Protein AF-A0A354M9V4-F1 (afdb_monomer_lite)

Secondary structure (DSSP, 8-state):
--SSSHHHHHHGGG-S---------------TT-SSSSS--SHHHHHHHHHHHTT---TT--HHHH-TTSSS--SHHHHHHHHHHHTT-TT--SSSPEEEEEEEETTEEEEEEEEETTSB------HHHH-BTTEEEEEEESSTTS-SEE-TTSB--S-EEEEEEEEE---------SEEEEEEE-TT--EEEEE-SSS--GGGSEEEEESSSPPP---EEE-SSSSSEEEEE-TT-PPTT-EEEEEEPTTEEETTS-TT--EEEEEE----EE--EEPTTSEEEE-S-GGG--TT-EEE-SS--TT-EEEEESSS-GGG--GGGS---TTS--EEEEEEEEETTEEEEE---GGGGGGTEE---EEEEESPPP-SSEEEEESS--TT--EE-HHHHHHHH-TTT-SHHHHHTT--TT-EEEEES-STT--TTSEEEEEEEEEETTTTEEEEEE--HHHHHTTT-EEE-PPPPHHHHS-HHHHHHHHHHHHHHHHHT-HHHHHHHHHHHHHHTSHHHHT-TT-----B-TTSPBPPHHHHTTS-GGGS-EESSPPEEEEEEE-SSTT-TTTTS-EEEEEEEEEEEEEEEETTEEEEEEEEEEEEEEEEEEEEEEEEEEEEEETTTEEEEEEEEEEEEEEEEEEEEEEEEEEEEEE------HHHHHHHHHHS-S-GGGGS-GGGGGGSTT--SHHHHHHHHHHT-

Radius of gyration: 45.76 Å; chains: 1; bounding box: 98×61×137 Å

Structure (mmCIF, N/CA/C/O backbone):
data_AF-A0A354M9V4-F1
#
_entry.id   AF-A0A354M9V4-F1
#
loop_
_atom_site.group_PDB
_atom_site.id
_atom_site.type_symbol
_atom_site.label_atom_id
_atom_site.label_alt_id
_atom_site.label_comp_id
_atom_site.label_asym_id
_atom_site.label_entity_id
_atom_site.label_seq_id
_atom_site.pdbx_PDB_ins_code
_atom_site.Cartn_x
_atom_site.Cartn_y
_atom_site.Cartn_z
_atom_site.occupancy
_atom_site.B_iso_or_equiv
_atom_site.auth_seq_id
_atom_site.auth_comp_id
_atom_site.auth_asym_id
_atom_site.auth_atom_id
_atom_site.pdbx_PDB_model_num
ATOM 1 N N . MET A 1 1 ? -4.852 24.765 4.986 1.00 35.50 1 MET A N 1
ATOM 2 C CA . MET A 1 1 ? -6.090 24.704 5.805 1.00 35.50 1 MET A CA 1
ATOM 3 C C . MET A 1 1 ? -6.441 23.241 6.012 1.00 35.50 1 MET A C 1
ATOM 5 O O . MET A 1 1 ? -6.533 22.577 4.994 1.00 35.50 1 MET A O 1
ATOM 9 N N . LYS A 1 2 ? -6.537 22.754 7.266 1.00 28.16 2 LYS A N 1
ATOM 10 C CA . LYS A 1 2 ? -7.072 21.428 7.704 1.00 28.16 2 LYS A CA 1
ATOM 11 C C . LYS A 1 2 ? -6.593 20.974 9.107 1.00 28.16 2 LYS A C 1
ATOM 13 O O . LYS A 1 2 ? -6.930 19.885 9.531 1.00 28.16 2 LYS A O 1
ATOM 18 N N . LYS A 1 3 ? -5.881 21.807 9.884 1.00 29.28 3 LYS A N 1
ATOM 19 C CA . LYS A 1 3 ? -5.526 21.516 11.298 1.00 29.28 3 LYS A CA 1
ATOM 20 C C . LYS A 1 3 ? -6.541 22.021 12.347 1.00 29.28 3 LYS A C 1
ATOM 22 O O . LYS A 1 3 ? -6.276 21.924 13.533 1.00 29.28 3 LYS A O 1
ATOM 27 N N . ARG A 1 4 ? -7.680 22.602 11.939 1.00 28.77 4 ARG A N 1
ATOM 28 C CA . ARG A 1 4 ? -8.614 23.302 12.853 1.00 28.77 4 ARG A CA 1
ATOM 29 C C . ARG A 1 4 ? -10.015 22.693 12.977 1.00 28.77 4 ARG A C 1
ATOM 31 O O . ARG A 1 4 ? -10.815 23.233 13.727 1.00 28.77 4 ARG A O 1
ATOM 38 N N . LEU A 1 5 ? -10.313 21.591 12.283 1.00 28.44 5 LEU A N 1
ATOM 39 C CA . LEU A 1 5 ? -11.646 20.975 12.342 1.00 28.44 5 LEU A CA 1
ATOM 40 C C . LEU A 1 5 ? -11.750 19.880 13.423 1.00 28.44 5 LEU A C 1
ATOM 42 O O . LEU A 1 5 ? -12.785 19.775 14.067 1.00 28.44 5 LEU A O 1
ATOM 46 N N . LEU A 1 6 ? -10.667 19.136 13.699 1.00 32.34 6 LEU A N 1
ATOM 47 C CA . LEU A 1 6 ? -10.672 18.046 14.693 1.00 32.34 6 LEU A CA 1
ATOM 48 C C . LEU A 1 6 ? -10.651 18.545 16.152 1.00 32.34 6 LEU A C 1
ATOM 50 O O . LEU A 1 6 ? -11.326 17.983 17.004 1.00 32.34 6 LEU A O 1
ATOM 54 N N . SER A 1 7 ? -9.944 19.645 16.443 1.00 30.02 7 SER A N 1
ATOM 55 C CA . SER A 1 7 ? -9.932 20.247 17.790 1.00 30.02 7 SER A CA 1
ATOM 56 C C . SER A 1 7 ? -11.232 20.966 18.160 1.00 30.02 7 SER A C 1
ATOM 58 O O . SER A 1 7 ? -11.422 21.280 19.327 1.00 30.02 7 SER A O 1
ATOM 60 N N . LEU A 1 8 ? -12.120 21.255 17.201 1.00 28.55 8 LEU A N 1
ATOM 61 C CA . LEU A 1 8 ? -13.356 22.003 17.459 1.00 28.55 8 LEU A CA 1
ATOM 62 C C . LEU A 1 8 ? -14.502 21.092 17.932 1.00 28.55 8 LEU A C 1
ATOM 64 O O . LEU A 1 8 ? -15.349 21.535 18.697 1.00 28.55 8 LEU A O 1
ATOM 68 N N . ILE A 1 9 ? -14.500 19.820 17.521 1.00 32.41 9 ILE A N 1
ATOM 69 C CA . ILE A 1 9 ? -15.536 18.840 17.889 1.00 32.41 9 ILE A CA 1
ATOM 70 C C . ILE A 1 9 ? -15.314 18.307 19.317 1.00 32.41 9 ILE A C 1
ATOM 72 O O . ILE A 1 9 ? -16.275 18.072 20.040 1.00 32.41 9 ILE A O 1
ATOM 76 N N . LEU A 1 10 ? -14.061 18.225 19.779 1.00 29.45 10 LEU A N 1
ATOM 77 C CA . LEU A 1 10 ? -13.721 17.737 21.124 1.00 29.45 10 LEU A CA 1
ATOM 78 C C . LEU A 1 10 ? -13.908 18.790 22.237 1.00 29.45 10 LEU A C 1
ATOM 80 O O . LEU A 1 10 ? -14.075 18.444 23.400 1.00 29.45 10 LEU A O 1
ATOM 84 N N . VAL A 1 11 ? -13.883 20.083 21.889 1.00 29.14 11 VAL A N 1
ATOM 85 C CA . VAL A 1 11 ? -13.984 21.210 22.841 1.00 29.14 11 VAL A CA 1
ATOM 86 C C . VAL A 1 11 ? -15.439 21.567 23.177 1.00 29.14 11 VAL A C 1
ATOM 88 O O . VAL A 1 11 ? -15.698 22.159 24.220 1.00 29.14 11 VAL A O 1
ATOM 91 N N . ILE A 1 12 ? -16.409 21.170 22.348 1.00 28.95 12 ILE A N 1
ATOM 92 C CA . ILE A 1 12 ? -17.834 21.486 22.560 1.00 28.95 12 ILE A CA 1
ATOM 93 C C . ILE A 1 12 ? -18.496 20.533 23.577 1.00 28.95 12 ILE A C 1
ATOM 95 O O . ILE A 1 12 ? -19.473 20.910 24.213 1.00 28.95 12 ILE A O 1
ATOM 99 N N . ALA A 1 13 ? -17.913 19.358 23.834 1.00 32.69 13 ALA A N 1
ATOM 100 C CA . ALA A 1 13 ? -18.370 18.447 24.892 1.00 32.69 13 ALA A CA 1
ATOM 101 C C . ALA A 1 13 ? -17.878 18.834 26.309 1.00 32.69 13 ALA A C 1
ATOM 103 O O . ALA A 1 13 ? -18.288 18.229 27.293 1.00 32.69 13 ALA A O 1
ATOM 104 N N . LEU A 1 14 ? -17.005 19.843 26.427 1.00 31.02 14 LEU A N 1
ATOM 105 C CA . LEU A 1 14 ? -16.287 20.213 27.659 1.00 31.02 14 LEU A CA 1
ATOM 106 C C . LEU A 1 14 ? -16.971 21.309 28.504 1.00 31.02 14 LEU A C 1
ATOM 108 O O . LEU A 1 14 ? -16.337 21.878 29.391 1.00 31.02 14 LEU A O 1
ATOM 112 N N . ALA A 1 15 ? -18.242 21.638 28.254 1.00 26.75 15 ALA A N 1
ATOM 113 C CA . ALA A 1 15 ? -18.872 22.818 28.852 1.00 26.75 15 ALA A CA 1
ATOM 114 C C . ALA A 1 15 ? -20.268 22.582 29.455 1.00 26.75 15 ALA A C 1
ATOM 116 O O . ALA A 1 15 ? -21.194 23.271 29.064 1.00 26.75 15 ALA A O 1
ATOM 117 N N . LEU A 1 16 ? -20.418 21.674 30.425 1.00 23.64 16 LEU A N 1
ATOM 118 C CA . LEU A 1 16 ? -21.453 21.686 31.486 1.00 23.64 16 LEU A CA 1
ATOM 119 C C . LEU A 1 16 ? -21.012 20.628 32.524 1.00 23.64 16 LEU A C 1
ATOM 121 O O . LEU A 1 16 ? -20.740 19.508 32.126 1.00 23.64 16 LEU A O 1
ATOM 125 N N . THR A 1 17 ? -20.851 20.816 33.834 1.00 25.77 17 THR A N 1
ATOM 126 C CA . THR A 1 17 ? -21.112 21.880 34.815 1.00 25.77 17 THR A CA 1
ATOM 127 C C . THR A 1 17 ? -20.349 21.496 36.097 1.00 25.77 17 THR A C 1
ATOM 129 O O . THR A 1 17 ? -20.089 20.320 36.340 1.00 25.77 17 THR A O 1
ATOM 132 N N . ALA A 1 18 ? -19.977 22.489 36.905 1.00 24.33 18 ALA A N 1
ATOM 133 C CA . ALA A 1 18 ? -19.179 22.367 38.127 1.00 24.33 18 ALA A CA 1
ATOM 134 C C . ALA A 1 18 ? -19.990 22.003 39.405 1.00 24.33 18 ALA A C 1
ATOM 136 O O . ALA A 1 18 ? -21.153 22.376 39.493 1.00 24.33 18 ALA A O 1
ATOM 137 N N . LEU A 1 19 ? -19.305 21.311 40.345 1.00 25.92 19 LEU A N 1
ATOM 138 C CA . LEU A 1 19 ? -19.373 21.142 41.840 1.00 25.92 19 LEU A CA 1
ATOM 139 C C . LEU A 1 19 ? -20.447 21.928 42.664 1.00 25.92 19 LEU A C 1
ATOM 141 O O . LEU A 1 19 ? -20.820 22.993 42.181 1.00 25.92 19 LEU A O 1
ATOM 145 N N . PRO A 1 20 ? -20.842 21.592 43.944 1.00 27.91 20 PRO A N 1
ATOM 146 C CA . PRO A 1 20 ? -20.144 20.852 45.035 1.00 27.91 20 PRO A CA 1
ATOM 147 C C . PRO A 1 20 ? -21.036 19.955 45.988 1.00 27.91 20 PRO A C 1
ATOM 149 O O . PRO A 1 20 ? -22.134 19.551 45.636 1.00 27.91 20 PRO A O 1
ATOM 152 N N . PHE A 1 21 ? -20.501 19.627 47.182 1.00 23.88 21 PHE A N 1
ATOM 153 C CA . PHE A 1 21 ? -20.761 18.572 48.200 1.00 23.88 21 PHE A CA 1
ATOM 154 C C . PHE A 1 21 ? -22.063 18.538 49.070 1.00 23.88 21 PHE A C 1
ATOM 156 O O . PHE A 1 21 ? -22.568 19.571 49.491 1.00 23.88 21 PHE A O 1
ATOM 163 N N . THR A 1 22 ? -22.428 17.292 49.453 1.00 29.97 22 THR A N 1
ATOM 164 C CA . THR A 1 22 ? -22.987 16.671 50.706 1.00 29.97 22 THR A CA 1
ATOM 165 C C . THR A 1 22 ? -24.068 17.321 51.594 1.00 29.97 22 THR A C 1
ATOM 167 O O . THR A 1 22 ? -23.828 18.376 52.170 1.00 29.97 22 THR A O 1
ATOM 170 N N . ALA A 1 23 ? -25.093 16.522 51.955 1.00 23.62 23 ALA A N 1
ATOM 171 C CA . ALA A 1 23 ? -25.606 16.338 53.332 1.00 23.62 23 ALA A CA 1
ATOM 172 C C . ALA A 1 23 ? -26.423 15.023 53.462 1.00 23.62 23 ALA A C 1
ATOM 174 O O . ALA A 1 23 ? -27.097 14.622 52.519 1.00 23.62 23 ALA A O 1
ATOM 175 N N . PHE A 1 24 ? -26.330 14.337 54.609 1.00 25.67 24 PHE A N 1
ATOM 176 C CA . PHE A 1 24 ? -26.971 13.042 54.903 1.00 25.67 24 PHE A CA 1
ATOM 177 C C . PHE A 1 24 ? -28.414 13.198 55.420 1.00 25.67 24 PHE A C 1
ATOM 179 O O . PHE A 1 24 ? -28.692 14.130 56.172 1.00 25.67 24 PHE A O 1
ATOM 186 N N . ALA A 1 25 ? -29.291 12.239 55.101 1.00 25.05 25 ALA A N 1
ATOM 187 C CA . ALA A 1 25 ? -30.607 12.071 55.727 1.00 25.05 25 ALA A CA 1
ATOM 188 C C . ALA A 1 25 ? -30.559 11.023 56.859 1.00 25.05 25 ALA A C 1
ATOM 190 O O . ALA A 1 25 ? -29.891 9.995 56.739 1.00 25.05 25 ALA A O 1
ATOM 191 N N . GLN A 1 26 ? -31.277 11.293 57.952 1.00 26.08 26 GLN A N 1
ATOM 192 C CA . GLN A 1 26 ? -31.425 10.450 59.143 1.00 26.08 26 GLN A CA 1
ATOM 193 C C . GLN A 1 26 ? -32.821 9.807 59.122 1.00 26.08 26 GLN A C 1
ATOM 195 O O . GLN A 1 26 ? -33.804 10.518 58.932 1.00 26.08 26 GLN A O 1
ATOM 200 N N . THR A 1 27 ? -32.930 8.485 59.305 1.00 27.70 27 THR A N 1
ATOM 201 C CA . THR A 1 27 ? -34.223 7.774 59.307 1.00 27.70 27 THR A CA 1
ATOM 202 C C . THR A 1 27 ? -34.504 7.050 60.632 1.00 27.70 27 THR A C 1
ATOM 204 O O . THR A 1 27 ? -33.711 6.253 61.119 1.00 27.70 27 THR A O 1
ATOM 207 N N . ASN A 1 28 ? -35.663 7.417 61.192 1.00 39.31 28 ASN A N 1
ATOM 208 C CA . ASN A 1 28 ? -36.698 6.679 61.931 1.00 39.31 28 ASN A CA 1
ATOM 209 C C . ASN A 1 28 ? -36.351 5.639 63.015 1.00 39.31 28 ASN A C 1
ATOM 211 O O . ASN A 1 28 ? -36.136 4.464 62.734 1.00 39.31 28 ASN A O 1
ATOM 215 N N . GLY A 1 29 ? -36.543 6.061 64.274 1.00 49.91 29 GLY A N 1
ATOM 216 C CA . GLY A 1 29 ? -36.771 5.204 65.449 1.00 49.91 29 GLY A CA 1
ATOM 217 C C . GLY A 1 29 ? -37.676 5.844 66.522 1.00 49.91 29 GLY A C 1
ATOM 218 O O . GLY A 1 29 ? -37.613 5.440 67.676 1.00 49.91 29 GLY A O 1
ATOM 219 N N . ILE A 1 30 ? -38.467 6.868 66.169 1.00 64.56 30 ILE A N 1
ATOM 220 C CA . ILE A 1 30 ? -39.269 7.695 67.096 1.00 64.56 30 ILE A CA 1
ATOM 221 C C . ILE A 1 30 ? -40.759 7.351 66.932 1.00 64.56 30 ILE A C 1
ATOM 223 O O . ILE A 1 30 ? -41.252 7.336 65.803 1.00 64.56 30 ILE A O 1
ATOM 227 N N . MET A 1 31 ? -41.473 7.102 68.037 1.00 77.31 31 MET A N 1
ATOM 228 C CA . MET A 1 31 ? -42.923 6.849 68.057 1.00 77.31 31 MET A CA 1
ATOM 229 C C . MET A 1 31 ? -43.647 8.051 68.677 1.00 77.31 31 MET A C 1
ATOM 231 O O . MET A 1 31 ? -43.896 8.094 69.877 1.00 77.31 31 MET A O 1
ATOM 235 N N . TYR A 1 32 ? -43.965 9.053 67.855 1.00 80.62 32 TYR A N 1
ATOM 236 C CA . TYR A 1 32 ? -44.697 10.241 68.304 1.00 80.62 32 TYR A CA 1
ATOM 237 C C . TYR A 1 32 ? -46.044 9.852 68.926 1.00 80.62 32 TYR A C 1
ATOM 239 O O . TYR A 1 32 ? -46.848 9.178 68.284 1.00 80.62 32 TYR A O 1
ATOM 247 N N . GLY A 1 33 ? -46.279 10.291 70.163 1.00 78.94 33 GLY A N 1
ATOM 248 C CA . GLY A 1 33 ? -47.467 9.994 70.963 1.00 78.94 33 GLY A CA 1
ATOM 249 C C . GLY A 1 33 ? -47.261 9.005 72.111 1.00 78.94 33 GLY A C 1
ATOM 250 O O . GLY A 1 33 ? -48.037 9.083 73.056 1.00 78.94 33 GLY A O 1
ATOM 251 N N . ASP A 1 34 ? -46.231 8.151 72.062 1.00 84.62 34 ASP A N 1
ATOM 252 C CA . ASP A 1 34 ? -45.849 7.226 73.148 1.00 84.62 34 ASP A CA 1
ATOM 253 C C . ASP A 1 34 ? -44.942 7.973 74.138 1.00 84.62 34 ASP A C 1
ATOM 255 O O . ASP A 1 34 ? -43.711 7.994 74.040 1.00 84.62 34 ASP A O 1
ATOM 259 N N . VAL A 1 35 ? -45.574 8.730 75.024 1.00 88.38 35 VAL A N 1
ATOM 260 C CA . VAL A 1 35 ? -44.934 9.678 75.938 1.00 88.38 35 VAL A CA 1
ATOM 261 C C . VAL A 1 35 ? -44.250 8.954 77.092 1.00 88.38 35 VAL A C 1
ATOM 263 O O . VAL A 1 35 ? -43.246 9.460 77.598 1.00 88.38 35 VAL A O 1
ATOM 266 N N . ASN A 1 36 ? -44.794 7.818 77.528 1.00 78.88 36 ASN A N 1
ATOM 267 C CA . ASN A 1 36 ? -44.301 7.042 78.669 1.00 78.88 36 ASN A CA 1
ATOM 268 C C . ASN A 1 36 ? -43.406 5.845 78.276 1.00 78.88 36 ASN A C 1
ATOM 270 O O . ASN A 1 36 ? -42.964 5.114 79.165 1.00 78.88 36 ASN A O 1
ATOM 274 N N . LEU A 1 37 ? -43.123 5.665 76.978 1.00 81.19 37 LEU A N 1
ATOM 275 C CA . LEU A 1 37 ? -42.272 4.610 76.419 1.00 81.19 37 LEU A CA 1
ATOM 276 C C . LEU A 1 37 ? -42.769 3.188 76.717 1.00 81.19 37 LEU A C 1
ATOM 278 O O . LEU A 1 37 ? -41.963 2.249 76.767 1.00 81.19 37 LEU A O 1
ATOM 282 N N . ASP A 1 38 ? -44.075 3.011 76.925 1.00 71.25 38 ASP A N 1
ATOM 283 C CA . ASP A 1 38 ? -44.669 1.691 77.142 1.00 71.25 38 ASP A CA 1
ATOM 284 C C . ASP A 1 38 ? -44.973 0.949 75.828 1.00 71.25 38 ASP A C 1
ATOM 286 O O . ASP A 1 38 ? -45.234 -0.261 75.840 1.00 71.25 38 ASP A O 1
ATOM 290 N N . GLY A 1 39 ? -44.805 1.636 74.692 1.00 77.56 39 GLY A N 1
ATOM 291 C CA . GLY A 1 39 ? -44.983 1.096 73.351 1.00 77.56 39 GLY A CA 1
ATOM 292 C C . GLY A 1 39 ? -46.430 1.111 72.861 1.00 77.56 39 GLY A C 1
ATOM 293 O O . GLY A 1 39 ? -46.686 0.614 71.758 1.00 77.56 39 GLY A O 1
ATOM 294 N N . GLU A 1 40 ? -47.365 1.662 73.636 1.00 73.50 40 GLU A N 1
ATOM 295 C CA . GLU A 1 40 ? -48.739 1.940 73.230 1.00 73.50 40 GLU A CA 1
ATOM 296 C C . GLU A 1 40 ? -48.983 3.462 73.205 1.00 73.50 40 GLU A C 1
ATOM 298 O O . GLU A 1 40 ? -48.285 4.230 73.848 1.00 73.50 40 GLU A O 1
ATOM 303 N N . ILE A 1 41 ? -49.934 3.925 72.384 1.00 80.06 41 ILE A N 1
ATOM 304 C CA . ILE A 1 41 ? -50.376 5.330 72.394 1.00 80.06 41 ILE A CA 1
ATOM 305 C C . ILE A 1 41 ? -51.791 5.331 72.952 1.00 80.06 41 ILE A C 1
ATOM 307 O O . ILE A 1 41 ? -52.730 4.948 72.245 1.00 80.06 41 ILE A O 1
ATOM 311 N N . ASP A 1 42 ? -51.955 5.728 74.209 1.00 75.38 42 ASP A N 1
ATOM 312 C CA . ASP A 1 42 ? -53.213 5.618 74.935 1.00 75.38 42 ASP A CA 1
ATOM 313 C C . ASP A 1 42 ? -53.475 6.775 75.935 1.00 75.38 42 ASP A C 1
ATOM 315 O O . ASP A 1 42 ? -52.916 7.875 75.882 1.00 75.38 42 ASP A O 1
ATOM 319 N N . LEU A 1 43 ? -54.448 6.586 76.833 1.00 73.94 43 LEU A N 1
ATOM 320 C CA . LEU A 1 43 ? -54.820 7.606 77.819 1.00 73.94 43 LEU A CA 1
ATOM 321 C C . LEU A 1 43 ? -53.736 7.848 78.890 1.00 73.94 43 LEU A C 1
ATOM 323 O O . LEU A 1 43 ? -53.765 8.907 79.533 1.00 73.94 43 LEU A O 1
ATOM 327 N N . LEU A 1 44 ? -52.820 6.902 79.106 1.00 71.62 44 LEU A N 1
ATOM 328 C CA . LEU A 1 44 ? -51.673 7.025 80.002 1.00 71.62 44 LEU A CA 1
ATOM 329 C C . LEU A 1 44 ? -50.657 8.024 79.447 1.00 71.62 44 LEU A C 1
ATOM 331 O O . LEU A 1 44 ? -50.121 8.806 80.233 1.00 71.62 44 LEU A O 1
ATOM 335 N N . ASP A 1 45 ? -50.490 8.132 78.129 1.00 79.75 45 ASP A N 1
ATOM 336 C CA . ASP A 1 45 ? -49.626 9.149 77.511 1.00 79.75 45 ASP A CA 1
ATOM 337 C C . ASP A 1 45 ? -50.147 10.565 77.725 1.00 79.75 45 ASP A C 1
ATOM 339 O O . ASP A 1 45 ? -49.406 11.476 78.102 1.00 79.75 45 ASP A O 1
ATOM 343 N N . ILE A 1 46 ? -51.466 10.752 77.599 1.00 78.50 46 ILE A N 1
ATOM 344 C CA . ILE A 1 46 ? -52.127 12.021 77.940 1.00 78.50 46 ILE A CA 1
ATOM 345 C C . ILE A 1 46 ? -51.905 12.367 79.416 1.00 78.50 46 ILE A C 1
ATOM 347 O O . ILE A 1 46 ? -51.767 13.545 79.765 1.00 78.50 46 ILE A O 1
ATOM 351 N N . LEU A 1 47 ? -51.956 11.371 80.305 1.00 73.94 47 LEU A N 1
ATOM 352 C CA . LEU A 1 47 ? -51.757 11.578 81.738 1.00 73.94 47 LEU A CA 1
ATOM 353 C C . LEU A 1 47 ? -50.302 11.967 82.031 1.00 73.94 47 LEU A C 1
ATOM 355 O O . LEU A 1 47 ? -50.065 12.933 82.753 1.00 73.94 47 LEU A O 1
ATOM 359 N N . THR A 1 48 ? -49.354 11.263 81.418 1.00 80.12 48 THR A N 1
ATOM 360 C CA . THR A 1 48 ? -47.909 11.466 81.572 1.00 80.12 48 THR A CA 1
ATOM 361 C C . THR A 1 48 ? -47.486 12.829 81.018 1.00 80.12 48 THR A C 1
ATOM 363 O O . THR A 1 48 ? -46.810 13.593 81.706 1.00 80.12 48 THR A O 1
ATOM 366 N N . MET A 1 49 ? -47.997 13.224 79.849 1.00 82.19 49 MET A N 1
ATOM 367 C CA . MET A 1 49 ? -47.774 14.556 79.276 1.00 82.19 49 MET A CA 1
ATOM 368 C C . MET A 1 49 ? -48.363 15.675 80.147 1.00 82.19 49 MET A C 1
ATOM 370 O O . MET A 1 49 ? -47.737 16.715 80.333 1.00 82.19 49 MET A O 1
ATOM 374 N N . LYS A 1 50 ? -49.539 15.473 80.759 1.00 78.94 50 LYS A N 1
ATOM 375 C CA . LYS A 1 50 ? -50.096 16.446 81.719 1.00 78.94 50 LYS A CA 1
ATOM 376 C C . LYS A 1 50 ? -49.246 16.593 82.975 1.00 78.94 50 LYS A C 1
ATOM 378 O O . LYS A 1 50 ? -49.136 17.710 83.463 1.00 78.94 50 LYS A O 1
ATOM 383 N N . LEU A 1 51 ? -48.706 15.492 83.502 1.00 75.38 51 LEU A N 1
ATOM 384 C CA . LEU A 1 51 ? -47.824 15.504 84.673 1.00 75.38 51 LEU A CA 1
ATOM 385 C C . LEU A 1 51 ? -46.534 16.279 84.378 1.00 75.38 51 LEU A C 1
ATOM 387 O O . LEU A 1 51 ? -46.104 17.090 85.196 1.00 75.38 51 LEU A O 1
ATOM 391 N N . TYR A 1 52 ? -45.979 16.116 83.175 1.00 82.25 52 TYR A N 1
ATOM 392 C CA . TYR A 1 52 ? -44.846 16.913 82.705 1.00 82.25 52 TYR A CA 1
ATOM 393 C C . TYR A 1 52 ? -45.179 18.415 82.615 1.00 82.25 52 TYR A C 1
ATOM 395 O O . TYR A 1 52 ? -44.442 19.242 83.149 1.00 82.25 52 TYR A O 1
ATOM 403 N N . LEU A 1 53 ? -46.333 18.775 82.037 1.00 81.00 53 LEU A N 1
ATOM 404 C CA . LEU A 1 53 ? -46.776 20.172 81.887 1.00 81.00 53 LEU A CA 1
ATOM 405 C C . LEU A 1 53 ? -47.080 20.896 83.214 1.00 81.00 53 LEU A C 1
ATOM 407 O O . LEU A 1 53 ? -47.216 22.118 83.221 1.00 81.00 53 LEU A O 1
ATOM 411 N N . VAL A 1 54 ? -47.205 20.168 84.329 1.00 79.12 54 VAL A N 1
ATOM 412 C CA . VAL A 1 54 ? -47.359 20.737 85.683 1.00 79.12 54 VAL A CA 1
ATOM 413 C C . VAL A 1 54 ? -46.087 20.610 86.534 1.00 79.12 54 VAL A C 1
ATOM 415 O O . VAL A 1 54 ? -46.158 20.735 87.754 1.00 79.12 54 VAL A O 1
ATOM 418 N N . GLU A 1 55 ? -44.936 20.397 85.884 1.00 74.00 55 GLU A N 1
ATOM 419 C CA . GLU A 1 55 ? -43.586 20.316 86.468 1.00 74.00 55 GLU A CA 1
ATOM 420 C C . GLU A 1 55 ? -43.334 19.108 87.402 1.00 74.00 55 GLU A C 1
ATOM 422 O O . GLU A 1 55 ? -42.391 19.123 88.192 1.00 74.00 55 GLU A O 1
ATOM 427 N N . ASP A 1 56 ? -44.114 18.024 87.291 1.00 64.12 56 ASP A N 1
ATOM 428 C CA . ASP A 1 56 ? -43.995 16.830 88.159 1.00 64.12 56 ASP A CA 1
ATOM 429 C C . ASP A 1 56 ? -42.965 15.787 87.650 1.00 64.12 56 ASP A C 1
ATOM 431 O O . ASP A 1 56 ? -42.851 14.697 88.201 1.00 64.12 56 ASP A O 1
ATOM 435 N N . ASN A 1 57 ? -42.214 16.129 86.589 1.00 69.75 57 ASN A N 1
ATOM 436 C CA . ASN A 1 57 ? -41.132 15.367 85.932 1.00 69.75 57 ASN A CA 1
ATOM 437 C C . ASN A 1 57 ? -41.274 13.822 86.008 1.00 69.75 57 ASN A C 1
ATOM 439 O O . ASN A 1 57 ? -40.511 13.168 86.730 1.00 69.75 57 ASN A O 1
ATOM 443 N N . PRO A 1 58 ? -42.255 13.238 85.294 1.00 75.69 58 PRO A N 1
ATOM 444 C CA . PRO A 1 58 ? -42.591 11.821 85.405 1.00 75.69 58 PRO A CA 1
ATOM 445 C C . PRO A 1 58 ? -41.444 10.900 84.962 1.00 75.69 58 PRO A C 1
ATOM 447 O O . PRO A 1 58 ? -40.656 11.233 84.076 1.00 75.69 58 PRO A O 1
ATOM 450 N N . ALA A 1 59 ? -41.357 9.724 85.592 1.00 68.50 59 ALA A N 1
ATOM 451 C CA . ALA A 1 59 ? -40.425 8.677 85.181 1.00 68.50 59 ALA A CA 1
ATOM 452 C C . ALA A 1 59 ? -40.756 8.193 83.760 1.00 68.50 59 ALA A C 1
ATOM 454 O O . ALA A 1 59 ? -41.924 8.161 83.381 1.00 68.50 59 ALA A O 1
ATOM 455 N N . ASP A 1 60 ? -39.717 7.833 83.003 1.00 73.88 60 ASP A N 1
ATOM 456 C CA . ASP A 1 60 ? -39.818 7.257 81.654 1.00 73.88 60 ASP A CA 1
ATOM 457 C C . ASP A 1 60 ? -40.476 8.173 80.592 1.00 73.88 60 ASP A C 1
ATOM 459 O O . ASP A 1 60 ? -40.929 7.717 79.550 1.00 73.88 60 ASP A O 1
ATOM 463 N N . PHE A 1 61 ? -40.459 9.496 80.815 1.00 83.25 61 PHE A N 1
ATOM 464 C CA . PHE A 1 61 ? -40.946 10.502 79.863 1.00 83.25 61 PHE A CA 1
ATOM 465 C C . PHE A 1 61 ? -40.022 10.693 78.648 1.00 83.25 61 PHE A C 1
ATOM 467 O O . PHE A 1 61 ? -38.840 11.021 78.800 1.00 83.25 61 PHE A O 1
ATOM 474 N N . SER A 1 62 ? -40.575 10.599 77.435 1.00 84.75 62 SER A N 1
ATOM 475 C CA . SER A 1 62 ? -39.862 10.877 76.183 1.00 84.75 62 SER A CA 1
ATOM 476 C C . SER A 1 62 ? -40.204 12.250 75.612 1.00 84.75 62 SER A C 1
ATOM 478 O O . SER A 1 62 ? -41.283 12.458 75.061 1.00 84.75 62 SER A O 1
ATOM 480 N N . PHE A 1 63 ? -39.239 13.175 75.664 1.00 82.00 63 PHE A N 1
ATOM 481 C CA . PHE A 1 63 ? -39.394 14.513 75.082 1.00 82.00 63 PHE A CA 1
ATOM 482 C C . PHE A 1 63 ? -39.687 14.452 73.575 1.00 82.00 63 PHE A C 1
ATOM 484 O O . PHE A 1 63 ? -40.565 15.138 73.071 1.00 82.00 63 PHE A O 1
ATOM 491 N N . VAL A 1 64 ? -38.976 13.577 72.863 1.00 81.75 64 VAL A N 1
ATOM 492 C CA . VAL A 1 64 ? -39.055 13.473 71.400 1.00 81.75 64 VAL A CA 1
ATOM 493 C C . VAL A 1 64 ? -40.373 12.840 70.942 1.00 81.75 64 VAL A C 1
ATOM 495 O O . VAL A 1 64 ? -40.873 13.196 69.883 1.00 81.75 64 VAL A O 1
ATOM 498 N N . ASN A 1 65 ? -40.961 11.934 71.732 1.00 84.75 65 ASN A N 1
ATOM 499 C CA . ASN A 1 65 ? -42.273 11.360 71.414 1.00 84.75 65 ASN A CA 1
ATOM 500 C C . ASN A 1 65 ? -43.425 12.286 71.837 1.00 84.75 65 ASN A C 1
ATOM 502 O O . ASN A 1 65 ? -44.506 12.215 71.255 1.00 84.75 65 ASN A O 1
ATOM 506 N N . ALA A 1 66 ? -43.206 13.121 72.856 1.00 83.31 66 ALA A N 1
ATOM 507 C CA . ALA A 1 66 ? -44.192 14.054 73.388 1.00 83.31 66 ALA A CA 1
ATOM 508 C C . ALA A 1 66 ? -44.361 15.327 72.541 1.00 83.31 66 ALA A C 1
ATOM 510 O O . ALA A 1 66 ? -45.458 15.877 72.522 1.00 83.31 66 ALA A O 1
ATOM 511 N N . ASP A 1 67 ? -43.325 15.756 71.822 1.00 83.50 67 ASP A N 1
ATOM 512 C CA . ASP A 1 67 ? -43.393 16.812 70.803 1.00 83.50 67 ASP A CA 1
ATOM 513 C C . ASP A 1 67 ? -44.069 16.265 69.529 1.00 83.50 67 ASP A C 1
ATOM 515 O O . ASP A 1 67 ? -43.430 15.871 68.549 1.00 83.50 67 ASP A O 1
ATOM 519 N N . VAL A 1 68 ? -45.396 16.126 69.577 1.00 81.81 68 VAL A N 1
ATOM 520 C CA . VAL A 1 68 ? -46.172 15.439 68.534 1.00 81.81 68 VAL A CA 1
ATOM 521 C C . VAL A 1 68 ? -46.400 16.301 67.298 1.00 81.81 68 VAL A C 1
ATOM 523 O O . VAL A 1 68 ? -46.870 15.777 66.288 1.00 81.81 68 VAL A O 1
ATOM 526 N N . ASN A 1 69 ? -46.105 17.598 67.349 1.00 76.56 69 ASN A N 1
ATOM 527 C CA . ASN A 1 69 ? -46.152 18.484 66.187 1.00 76.56 69 ASN A CA 1
ATOM 528 C C . ASN A 1 69 ? -44.749 18.818 65.623 1.00 76.56 69 ASN A C 1
ATOM 530 O O . ASN A 1 69 ? -44.669 19.429 64.552 1.00 76.56 69 ASN A O 1
ATOM 534 N N . ALA A 1 70 ? -43.688 18.340 66.285 1.00 73.62 70 ALA A N 1
ATOM 535 C CA . ALA A 1 70 ? -42.279 18.509 65.943 1.00 73.62 70 ALA A CA 1
ATOM 536 C C . ALA A 1 70 ? -41.803 19.978 65.927 1.00 73.62 70 ALA A C 1
ATOM 538 O O . ALA A 1 70 ? -40.980 20.351 65.081 1.00 73.62 70 ALA A O 1
ATOM 539 N N . ASP A 1 71 ? -42.325 20.823 66.823 1.00 72.88 71 ASP A N 1
ATOM 540 C CA . ASP A 1 71 ? -41.934 22.234 66.957 1.00 72.88 71 ASP A CA 1
ATOM 541 C C . ASP A 1 71 ? -40.813 22.487 67.990 1.00 72.88 71 ASP A C 1
ATOM 543 O O . ASP A 1 71 ? -40.274 23.597 68.063 1.00 72.88 71 ASP A O 1
ATOM 547 N N . ASN A 1 72 ? -40.333 21.426 68.649 1.00 78.75 72 ASN A N 1
ATOM 548 C CA . ASN A 1 72 ? -39.339 21.394 69.728 1.00 78.75 72 ASN A CA 1
ATOM 549 C C . ASN A 1 72 ? -39.797 22.005 71.060 1.00 78.75 72 ASN A C 1
ATOM 551 O O . ASN A 1 72 ? -38.963 22.195 71.955 1.00 78.75 72 ASN A O 1
ATOM 555 N N . GLU A 1 73 ? -41.083 22.295 71.224 1.00 80.50 73 GLU A N 1
ATOM 556 C CA . GLU A 1 73 ? -41.694 22.630 72.504 1.00 80.50 73 GLU A CA 1
ATOM 557 C C . GLU A 1 73 ? -42.638 21.489 72.927 1.00 80.50 73 GLU A C 1
ATOM 559 O O . GLU A 1 73 ? -43.065 20.677 72.119 1.00 80.50 73 GLU A O 1
ATOM 564 N N . ILE A 1 74 ? -42.890 21.347 74.232 1.00 82.69 74 ILE A N 1
ATOM 565 C CA . ILE A 1 74 ? -43.924 20.429 74.729 1.00 82.69 74 ILE A CA 1
ATOM 566 C C . ILE A 1 74 ? -44.913 21.279 75.488 1.00 82.69 74 ILE A C 1
ATOM 568 O O . ILE A 1 74 ? -44.627 21.734 76.602 1.00 82.69 74 ILE A O 1
ATOM 572 N N . ASP A 1 75 ? -46.071 21.505 74.885 1.00 79.81 75 ASP A N 1
ATOM 573 C CA . ASP A 1 75 ? -47.050 22.433 75.422 1.00 79.81 75 ASP A CA 1
ATOM 574 C C . ASP A 1 75 ? -48.497 21.897 75.355 1.00 79.81 75 ASP A C 1
ATOM 576 O O . ASP A 1 75 ? -48.786 20.701 75.233 1.00 79.81 75 ASP A O 1
ATOM 580 N N . LEU A 1 76 ? -49.467 22.793 75.549 1.00 76.50 76 LEU A N 1
ATOM 581 C CA . LEU A 1 76 ? -50.883 22.426 75.504 1.00 76.50 76 LEU A CA 1
ATOM 582 C C . LEU A 1 76 ? -51.374 22.089 74.086 1.00 76.50 76 LEU A C 1
ATOM 584 O O . LEU A 1 76 ? -52.444 21.483 73.960 1.00 76.50 76 LEU A O 1
ATOM 588 N N . VAL A 1 77 ? -50.643 22.489 73.045 1.00 75.31 77 VAL A N 1
ATOM 589 C CA . VAL A 1 77 ? -50.905 22.174 71.640 1.00 75.31 77 VAL A CA 1
ATOM 590 C C . VAL A 1 77 ? -50.606 20.701 71.384 1.00 75.31 77 VAL A C 1
ATOM 592 O O . VAL A 1 77 ? -51.497 20.016 70.874 1.00 75.31 77 VAL A O 1
ATOM 595 N N . ASP A 1 78 ? -49.464 20.179 71.835 1.00 84.38 78 ASP A N 1
ATOM 596 C CA . ASP A 1 78 ? -49.127 18.748 71.747 1.00 84.38 78 ASP A CA 1
ATOM 597 C C . ASP A 1 78 ? -50.160 17.875 72.453 1.00 84.38 78 ASP A C 1
ATOM 599 O O . ASP A 1 78 ? -50.735 16.944 71.880 1.00 84.38 78 ASP A O 1
ATOM 603 N N . LEU A 1 79 ? -50.517 18.267 73.679 1.00 79.25 79 LEU A N 1
ATOM 604 C CA . LEU A 1 79 ? -51.538 17.585 74.468 1.00 79.25 79 LEU A CA 1
ATOM 605 C C . LEU A 1 79 ? -52.911 17.595 73.781 1.00 79.25 79 LEU A C 1
ATOM 607 O O . LEU A 1 79 ? -53.721 16.680 73.968 1.00 79.25 79 LEU A O 1
ATOM 611 N N . LEU A 1 80 ? -53.226 18.653 73.034 1.00 74.06 80 LEU A N 1
ATOM 612 C CA . LEU A 1 80 ? -54.476 18.762 72.290 1.00 74.06 80 LEU A CA 1
ATOM 613 C C . LEU A 1 80 ? -54.454 17.904 71.020 1.00 74.06 80 LEU A C 1
ATOM 615 O O . LEU A 1 80 ? -55.477 17.297 70.699 1.00 74.06 80 LEU A O 1
ATOM 619 N N . ILE A 1 81 ? -53.326 17.847 70.312 1.00 76.81 81 ILE A N 1
ATOM 620 C CA . ILE A 1 81 ? -53.139 17.021 69.113 1.00 76.81 81 ILE A CA 1
ATOM 621 C C . ILE A 1 81 ? -53.229 15.538 69.485 1.00 76.81 81 ILE A C 1
ATOM 623 O O . ILE A 1 81 ? -54.039 14.822 68.894 1.00 76.81 81 ILE A O 1
ATOM 627 N N . LEU A 1 82 ? -52.531 15.110 70.540 1.00 82.38 82 LEU A N 1
ATOM 628 C CA . LEU A 1 82 ? -52.569 13.732 71.037 1.00 82.38 82 LEU A CA 1
ATOM 629 C C . LEU A 1 82 ? -53.983 13.307 71.477 1.00 82.38 82 LEU A C 1
ATOM 631 O O . LEU A 1 82 ? -54.444 12.211 71.163 1.00 82.38 82 LEU A O 1
ATOM 635 N N . LYS A 1 83 ? -54.748 14.205 72.118 1.00 76.25 83 LYS A N 1
ATOM 636 C CA . LYS A 1 83 ? -56.169 13.961 72.445 1.00 76.25 83 LYS A CA 1
ATOM 637 C C . LYS A 1 83 ? -57.053 13.795 71.220 1.00 76.25 83 LYS A C 1
ATOM 639 O O . LYS A 1 83 ? -57.962 12.971 71.242 1.00 76.25 83 LYS A O 1
ATOM 644 N N . LYS A 1 84 ? -56.855 14.622 70.193 1.00 71.25 84 LYS A N 1
ATOM 645 C CA . LYS A 1 84 ? -57.645 14.534 68.960 1.00 71.25 84 LYS A CA 1
ATOM 646 C C . LYS A 1 84 ? -57.310 13.261 68.185 1.00 71.25 84 LYS A C 1
ATOM 648 O O . LYS A 1 84 ? -58.221 12.658 67.631 1.00 71.25 84 LYS A O 1
ATOM 653 N N . TYR A 1 85 ? -56.045 12.844 68.210 1.00 79.38 85 TYR A N 1
ATOM 654 C CA . TYR A 1 85 ? -55.590 11.577 67.646 1.00 79.38 85 TYR A CA 1
ATOM 655 C C . TYR A 1 85 ? -56.274 10.382 68.326 1.00 79.38 85 TYR A C 1
ATOM 657 O O . TYR A 1 85 ? -56.913 9.582 67.653 1.00 79.38 85 TYR A O 1
ATOM 665 N N . LEU A 1 86 ? -56.264 10.330 69.663 1.00 74.69 86 LEU A N 1
ATOM 666 C CA . LEU A 1 86 ? -56.944 9.278 70.437 1.00 74.69 86 LEU A CA 1
ATOM 667 C C . LEU A 1 86 ? -58.476 9.310 70.330 1.00 74.69 86 LEU A C 1
ATOM 669 O O . LEU A 1 86 ? -59.143 8.320 70.614 1.00 74.69 86 LEU A O 1
ATOM 673 N N . ALA A 1 87 ? -59.043 10.447 69.929 1.00 67.94 87 ALA A N 1
ATOM 674 C CA . ALA A 1 87 ? -60.464 10.596 69.638 1.00 67.94 87 ALA A CA 1
ATOM 675 C C . ALA A 1 87 ? -60.818 10.303 68.166 1.00 67.94 87 ALA A C 1
ATOM 677 O O . ALA A 1 87 ? -61.955 10.566 67.774 1.00 67.94 87 ALA A O 1
ATOM 678 N N . GLU A 1 88 ? -59.862 9.813 67.366 1.00 68.06 88 GLU A N 1
ATOM 679 C CA . GLU A 1 88 ? -60.014 9.471 65.944 1.00 68.06 88 GLU A CA 1
ATOM 680 C C . GLU A 1 88 ? -60.565 10.627 65.086 1.00 68.06 88 GLU A C 1
ATOM 682 O O . GLU A 1 88 ? -61.395 10.437 64.198 1.00 68.06 88 GLU A O 1
ATOM 687 N N . TRP A 1 89 ? -60.135 11.865 65.351 1.00 58.34 89 TRP A N 1
ATOM 688 C CA . TRP A 1 89 ? -60.516 12.999 64.505 1.00 58.34 89 TRP A CA 1
ATOM 689 C C . TRP A 1 89 ? -59.841 12.914 63.129 1.00 58.34 89 TRP A C 1
ATOM 691 O O . TRP A 1 89 ? -58.622 12.757 63.036 1.00 58.34 89 TRP A O 1
ATOM 701 N N . ASP A 1 90 ? -60.624 13.104 62.063 1.00 51.69 90 ASP A N 1
ATOM 702 C CA . ASP A 1 90 ? -60.129 13.094 60.682 1.00 51.69 90 ASP A CA 1
ATOM 703 C C . ASP A 1 90 ? -59.002 14.124 60.460 1.00 51.69 90 ASP A C 1
ATOM 705 O O . ASP A 1 90 ? -59.143 15.310 60.776 1.00 51.69 90 ASP A O 1
ATOM 709 N N . GLY A 1 91 ? -57.892 13.675 59.862 1.00 55.56 91 GLY A N 1
ATOM 710 C CA . GLY A 1 91 ? -56.772 14.529 59.437 1.00 55.56 91 GLY A CA 1
ATOM 711 C C . GLY A 1 91 ? -55.753 14.891 60.525 1.00 55.56 91 GLY A C 1
ATOM 712 O O . GLY A 1 91 ? -54.944 15.794 60.311 1.00 55.56 91 GLY A O 1
ATOM 713 N N . ILE A 1 92 ? -55.783 14.222 61.681 1.00 68.25 92 ILE A N 1
ATOM 714 C CA . ILE A 1 92 ? -54.766 14.370 62.730 1.00 68.25 92 ILE A CA 1
ATOM 715 C C . ILE A 1 92 ? -53.629 13.370 62.502 1.00 68.25 92 ILE A C 1
ATOM 717 O O . ILE A 1 92 ? -53.861 12.167 62.407 1.00 68.25 92 ILE A O 1
ATOM 721 N N . HIS A 1 93 ? -52.396 13.872 62.459 1.00 68.75 93 HIS A N 1
ATOM 722 C CA . HIS A 1 93 ? -51.176 13.074 62.358 1.00 68.75 93 HIS A CA 1
ATOM 723 C C . HIS A 1 93 ? -50.233 13.458 63.500 1.00 68.75 93 HIS A C 1
ATOM 725 O O . HIS A 1 93 ? -50.146 14.637 63.842 1.00 68.75 93 HIS A O 1
ATOM 731 N N . LEU A 1 94 ? -49.568 12.464 64.090 1.00 74.00 94 LEU A N 1
ATOM 732 C CA . LEU A 1 94 ? -48.512 12.661 65.082 1.00 74.00 94 LEU A CA 1
ATOM 733 C C . LEU A 1 94 ? -47.158 12.632 64.362 1.00 74.00 94 LEU A C 1
ATOM 735 O O . LEU A 1 94 ? -46.917 11.744 63.541 1.00 74.00 94 LEU A O 1
ATOM 739 N N . GLY A 1 95 ? -46.294 13.596 64.659 1.00 71.12 95 GLY A N 1
ATOM 740 C CA . GLY A 1 95 ? -45.016 13.811 63.989 1.00 71.12 95 GLY A CA 1
ATOM 741 C C . GLY A 1 95 ? -45.091 14.823 62.836 1.00 71.12 95 GLY A C 1
ATOM 742 O O . GLY A 1 95 ? -46.140 15.418 62.565 1.00 71.12 95 GLY A O 1
ATOM 743 N N . PRO A 1 96 ? -43.969 15.056 62.138 1.00 65.44 96 PRO A N 1
ATOM 744 C CA . PRO A 1 96 ? -43.870 16.137 61.172 1.00 65.44 96 PRO A CA 1
ATOM 745 C C . PRO A 1 96 ? -44.704 15.856 59.909 1.00 65.44 96 PRO A C 1
ATOM 747 O O . PRO A 1 96 ? -44.846 14.714 59.470 1.00 65.44 96 PRO A O 1
ATOM 750 N N . ALA A 1 97 ? -45.263 16.910 59.302 1.00 65.75 97 ALA A N 1
ATOM 751 C CA . ALA A 1 97 ? -46.128 16.781 58.128 1.00 65.75 97 ALA A CA 1
ATOM 752 C C . ALA A 1 97 ? -45.391 16.092 56.967 1.00 65.75 97 ALA A C 1
ATOM 754 O O . ALA A 1 97 ? -44.347 16.569 56.531 1.00 65.75 97 ALA A O 1
ATOM 755 N N . LEU A 1 98 ? -45.948 15.001 56.441 1.00 63.72 98 LEU A N 1
ATOM 756 C CA . LEU A 1 98 ? -45.360 14.248 55.333 1.00 63.72 98 LEU A CA 1
ATOM 757 C C . LEU A 1 98 ? -45.937 14.699 53.987 1.00 63.72 98 LEU A C 1
ATOM 759 O O . LEU A 1 98 ? -47.130 14.980 53.863 1.00 63.72 98 LEU A O 1
ATOM 763 N N . VAL A 1 99 ? -45.087 14.743 52.967 1.00 71.81 99 VAL A N 1
ATOM 764 C CA . VAL A 1 99 ? -45.436 15.081 51.584 1.00 71.81 99 VAL A CA 1
ATOM 765 C C . VAL A 1 99 ? -44.967 13.981 50.643 1.00 71.81 99 VAL A C 1
ATOM 767 O O . VAL A 1 99 ? -43.955 13.327 50.879 1.00 71.81 99 VAL A O 1
ATOM 770 N N . THR A 1 100 ? -45.724 13.754 49.575 1.00 75.25 100 THR A N 1
ATOM 771 C CA . THR A 1 100 ? -45.452 12.700 48.591 1.00 75.25 100 THR A CA 1
ATOM 772 C C . THR A 1 100 ? -44.956 13.291 47.276 1.00 75.25 100 THR A C 1
ATOM 774 O O . THR A 1 100 ? -45.621 14.142 46.681 1.00 75.25 100 THR A O 1
ATOM 777 N N . VAL A 1 101 ? -43.832 12.779 46.780 1.00 80.69 101 VAL A N 1
ATOM 778 C CA . VAL A 1 101 ? -43.313 13.047 45.435 1.00 80.69 101 VAL A CA 1
ATOM 779 C C . VAL A 1 101 ? -43.574 11.823 44.565 1.00 80.69 101 VAL A C 1
ATOM 781 O O . VAL A 1 101 ? -43.069 10.737 44.841 1.00 80.69 101 VAL A O 1
ATOM 784 N N . SER A 1 102 ? -44.390 11.982 43.524 1.00 85.19 102 SER A N 1
ATOM 785 C CA . SER A 1 102 ? -44.721 10.907 42.577 1.00 85.19 102 SER A CA 1
ATOM 786 C C . SER A 1 102 ? -43.930 11.061 41.282 1.00 85.19 102 SER A C 1
ATOM 788 O O . SER A 1 102 ? -43.974 12.118 40.659 1.00 85.19 102 SER A O 1
ATOM 790 N N . PHE A 1 103 ? -43.223 10.014 40.872 1.00 86.88 103 PHE A N 1
ATOM 791 C CA . PHE A 1 103 ? -42.325 9.992 39.721 1.00 86.88 103 PHE A CA 1
ATOM 792 C C . PHE A 1 103 ? -42.986 9.286 38.538 1.00 86.88 103 PHE A C 1
ATOM 794 O O . PHE A 1 103 ? -43.493 8.181 38.705 1.00 86.88 103 PHE A O 1
ATOM 801 N N . TYR A 1 104 ? -42.948 9.879 37.345 1.00 89.31 104 TYR A N 1
ATOM 802 C CA . TYR A 1 104 ? -43.637 9.375 36.152 1.00 89.31 104 TYR A CA 1
ATOM 803 C C . TYR A 1 104 ? -42.712 9.225 34.932 1.00 89.31 104 TYR A C 1
ATOM 805 O O . TYR A 1 104 ? -41.842 10.060 34.717 1.00 89.31 104 TYR A O 1
ATOM 813 N N . ASP A 1 105 ? -42.941 8.212 34.090 1.00 86.38 105 ASP A N 1
ATOM 814 C CA . ASP A 1 105 ? -42.466 8.121 32.695 1.00 86.38 105 ASP A CA 1
ATOM 815 C C . ASP A 1 105 ? -43.663 8.403 31.777 1.00 86.38 105 ASP A C 1
ATOM 817 O O . ASP A 1 105 ? -44.528 7.543 31.563 1.00 86.38 105 ASP A O 1
ATOM 821 N N . GLY A 1 106 ? -43.765 9.643 31.293 1.00 85.06 106 GLY A N 1
ATOM 822 C CA . GLY A 1 106 ? -44.970 10.133 30.624 1.00 85.06 106 GLY A CA 1
ATOM 823 C C . GLY A 1 106 ? -46.176 10.115 31.570 1.00 85.06 106 GLY A C 1
ATOM 824 O O . GLY A 1 106 ? -46.216 10.865 32.540 1.00 85.06 106 GLY A O 1
ATOM 825 N N . GLU A 1 107 ? -47.156 9.251 31.295 1.00 86.69 107 GLU A N 1
ATOM 826 C CA . GLU A 1 107 ? -48.342 9.055 32.150 1.00 86.69 107 GLU A CA 1
ATOM 827 C C . GLU A 1 107 ? -48.208 7.851 33.106 1.00 86.69 107 GLU A C 1
ATOM 829 O O . GLU A 1 107 ? -49.095 7.603 33.921 1.00 86.69 107 GLU A O 1
ATOM 834 N N . ASN A 1 108 ? -47.119 7.078 33.018 1.00 84.25 108 ASN A N 1
ATOM 835 C CA . ASN A 1 108 ? -46.932 5.876 33.831 1.00 84.25 108 ASN A CA 1
ATOM 836 C C . ASN A 1 108 ? -46.226 6.217 35.141 1.00 84.25 108 ASN A C 1
ATOM 838 O O . ASN A 1 108 ? -45.119 6.746 35.115 1.00 84.25 108 ASN A O 1
ATOM 842 N N . LEU A 1 109 ? -46.828 5.878 36.281 1.00 85.06 109 LEU A N 1
ATOM 843 C CA . LEU A 1 109 ? -46.188 6.040 37.587 1.00 85.06 109 LEU A CA 1
ATOM 844 C C . LEU A 1 109 ? -45.018 5.047 37.732 1.00 85.06 109 LEU A C 1
ATOM 846 O O . LEU A 1 109 ? -45.222 3.835 37.677 1.00 85.06 109 LEU A O 1
ATOM 850 N N . ILE A 1 110 ? -43.810 5.575 37.929 1.00 78.62 110 ILE A N 1
ATOM 851 C CA . ILE A 1 110 ? -42.566 4.840 38.198 1.00 78.62 110 ILE A CA 1
ATOM 852 C C . ILE A 1 110 ? -42.485 4.473 39.684 1.00 78.62 110 ILE A C 1
ATOM 854 O O . ILE A 1 110 ? -42.221 3.321 40.033 1.00 78.62 110 ILE A O 1
ATOM 858 N N . ASP A 1 111 ? -42.667 5.467 40.560 1.00 73.19 111 ASP A N 1
ATOM 859 C CA . ASP A 1 111 ? -42.565 5.313 42.013 1.00 73.19 111 ASP A CA 1
ATOM 860 C C . ASP A 1 111 ? -43.192 6.495 42.765 1.00 73.19 111 ASP A C 1
ATOM 862 O O . ASP A 1 111 ? -43.418 7.558 42.187 1.00 73.19 111 ASP A O 1
ATOM 866 N N . SER A 1 112 ? -43.397 6.339 44.072 1.00 76.88 112 SER A N 1
ATOM 867 C CA . SER A 1 112 ? -43.779 7.432 44.972 1.00 76.88 112 SER A CA 1
ATOM 868 C C . SER A 1 112 ? -42.912 7.401 46.224 1.00 76.88 112 SER A C 1
ATOM 870 O O . SER A 1 112 ? -42.834 6.377 46.899 1.00 76.88 112 SER A O 1
ATOM 872 N N . LEU A 1 113 ? -42.284 8.531 46.540 1.00 59.62 113 LEU A N 1
ATOM 873 C CA . LEU A 1 113 ? -41.403 8.692 47.695 1.00 59.62 113 LEU A CA 1
ATOM 874 C C . LEU A 1 113 ? -41.991 9.723 48.660 1.00 59.62 113 LEU A C 1
ATOM 876 O O . LEU A 1 113 ? -42.707 10.638 48.245 1.00 59.62 113 LEU A O 1
ATOM 880 N N . ILE A 1 114 ? -41.715 9.553 49.951 1.00 58.09 114 ILE A N 1
ATOM 881 C CA . ILE A 1 114 ? -42.275 10.383 51.020 1.00 58.09 114 ILE A CA 1
ATOM 882 C C . ILE A 1 114 ? -41.141 11.173 51.668 1.00 58.09 114 ILE A C 1
ATOM 884 O O . ILE A 1 114 ? -40.123 10.598 52.038 1.00 58.09 114 ILE A O 1
ATOM 888 N N . ALA A 1 115 ? -41.342 12.478 51.826 1.00 60.69 115 ALA A N 1
ATOM 889 C CA . ALA A 1 115 ? -40.445 13.370 52.548 1.00 60.69 115 ALA A CA 1
ATOM 890 C C . ALA A 1 115 ? -41.187 14.074 53.681 1.00 60.69 115 ALA A C 1
ATOM 892 O O . ALA A 1 115 ? -42.405 14.255 53.635 1.00 60.69 115 ALA A O 1
ATOM 893 N N . THR A 1 116 ? -40.438 14.533 54.674 1.00 63.97 116 THR A N 1
ATOM 894 C CA . THR A 1 116 ? -40.944 15.520 55.622 1.00 63.97 116 THR A CA 1
ATOM 895 C C . THR A 1 116 ? -41.074 16.870 54.921 1.00 63.97 116 THR A C 1
ATOM 897 O O . THR A 1 116 ? -40.161 17.310 54.225 1.00 63.97 116 THR A O 1
ATOM 900 N N . LYS A 1 117 ? -42.208 17.546 55.095 1.00 69.38 117 LYS A N 1
ATOM 901 C CA . LYS A 1 117 ? -42.477 18.859 54.507 1.00 69.38 117 LYS A CA 1
ATOM 902 C C . LYS A 1 117 ? -41.393 19.860 54.913 1.00 69.38 117 LYS A C 1
ATOM 904 O O . LYS A 1 117 ? -41.109 20.017 56.097 1.00 69.38 117 LYS A O 1
ATOM 909 N N . GLY A 1 118 ? -40.820 20.550 53.930 1.00 60.88 118 GLY A N 1
ATOM 910 C CA . GLY A 1 118 ? -39.724 21.502 54.125 1.00 60.88 118 GLY A CA 1
ATOM 911 C C . GLY A 1 118 ? -38.333 20.862 54.212 1.00 60.88 118 GLY A C 1
ATOM 912 O O . GLY A 1 118 ? -37.350 21.585 54.368 1.00 60.88 118 GLY A O 1
ATOM 913 N N . TYR A 1 119 ? -38.223 19.536 54.072 1.00 55.97 119 TYR A N 1
ATOM 914 C CA . TYR A 1 119 ? -36.952 18.812 54.001 1.00 55.97 119 TYR A CA 1
ATOM 915 C C . TYR A 1 119 ? -36.704 18.242 52.596 1.00 55.97 119 TYR A C 1
ATOM 917 O O . TYR A 1 119 ? -37.657 18.039 51.834 1.00 55.97 119 TYR A O 1
ATOM 925 N N . PRO A 1 120 ? -35.431 17.999 52.224 1.00 52.34 120 PRO A N 1
ATOM 926 C CA . PRO A 1 120 ? -35.090 17.318 50.982 1.00 52.34 120 PRO A CA 1
ATOM 927 C C . PRO A 1 120 ? -35.694 15.919 50.909 1.00 52.34 120 PRO A C 1
ATOM 929 O O . PRO A 1 120 ? -35.812 15.231 51.923 1.00 52.34 120 PRO A O 1
ATOM 932 N N . LEU A 1 121 ? -36.001 15.470 49.693 1.00 61.06 121 LEU A N 1
ATOM 933 C CA . LEU A 1 121 ? -36.403 14.086 49.455 1.00 61.06 121 LEU A CA 1
ATOM 934 C C . LEU A 1 121 ? -35.244 13.110 49.714 1.00 61.06 121 LEU A C 1
ATOM 936 O O . LEU A 1 121 ? -35.472 11.980 50.128 1.00 61.06 121 LEU A O 1
ATOM 940 N N . GLY A 1 122 ? -34.002 13.547 49.483 1.00 46.28 122 GLY A N 1
ATOM 941 C CA . GLY A 1 122 ? -32.773 12.809 49.796 1.00 46.28 122 GLY A CA 1
ATOM 942 C C . GLY A 1 122 ? -32.482 11.610 48.887 1.00 46.28 122 GLY A C 1
ATOM 943 O O . GLY A 1 122 ? -31.344 11.150 48.829 1.00 46.28 122 GLY A O 1
ATOM 944 N N . GLU A 1 123 ? -33.478 11.132 48.144 1.00 54.22 123 GLU A N 1
ATOM 945 C CA . GLU A 1 123 ? -33.359 10.048 47.176 1.00 54.22 123 GLU A CA 1
ATOM 946 C C . GLU A 1 123 ? -34.305 10.230 45.980 1.00 54.22 123 GLU A C 1
ATOM 948 O O . GLU A 1 123 ? -35.227 11.045 45.980 1.00 54.22 123 GLU A O 1
ATOM 953 N N . VAL A 1 124 ? -34.048 9.456 44.931 1.00 68.25 124 VAL A N 1
ATOM 954 C CA . VAL A 1 124 ? -34.888 9.326 43.734 1.00 68.25 124 VAL A CA 1
ATOM 955 C C . VAL A 1 124 ? -35.213 7.843 43.518 1.00 68.25 124 VAL A C 1
ATOM 957 O O . VAL A 1 124 ? -34.550 6.989 44.118 1.00 68.25 124 VAL A O 1
ATOM 960 N N . PRO A 1 125 ? -36.200 7.495 42.667 1.00 66.88 125 PRO A N 1
ATOM 961 C CA . PRO A 1 125 ? -36.534 6.106 42.394 1.00 66.88 125 PRO A CA 1
ATOM 962 C C . PRO A 1 125 ? -35.308 5.309 41.962 1.00 66.88 125 PRO A C 1
ATOM 964 O O . PRO A 1 125 ? -34.424 5.809 41.262 1.00 66.88 125 PRO A O 1
ATOM 967 N N . SER A 1 126 ? -35.263 4.041 42.367 1.00 49.12 126 SER A N 1
ATOM 968 C CA . SER A 1 126 ? -34.109 3.187 42.089 1.00 49.12 126 SER A CA 1
ATOM 969 C C . SER A 1 126 ? -33.829 3.081 40.588 1.00 49.12 126 SER A C 1
ATOM 971 O O . SER A 1 126 ? -34.738 3.164 39.754 1.00 49.12 126 SER A O 1
ATOM 973 N N . ALA A 1 127 ? -32.567 2.828 40.235 1.00 47.91 127 ALA A N 1
ATOM 974 C CA . ALA A 1 127 ? -32.168 2.632 38.844 1.00 47.91 127 ALA A CA 1
ATOM 975 C C . ALA A 1 127 ? -33.003 1.540 38.156 1.00 47.91 127 ALA A C 1
ATOM 977 O O . ALA A 1 127 ? -33.358 1.698 37.000 1.00 47.91 127 ALA A O 1
ATOM 978 N N . ALA A 1 128 ? -33.397 0.479 38.871 1.00 45.47 128 ALA A N 1
ATOM 979 C CA . ALA A 1 128 ? -34.251 -0.577 38.328 1.00 45.47 128 ALA A CA 1
ATOM 980 C C . ALA A 1 128 ? -35.658 -0.081 37.949 1.00 45.47 128 ALA A C 1
ATOM 982 O O . ALA A 1 128 ? -36.142 -0.406 36.868 1.00 45.47 128 ALA A O 1
ATOM 983 N N . LYS A 1 129 ? -36.304 0.726 38.802 1.00 53.81 129 LYS A N 1
ATOM 984 C CA . LYS A 1 129 ? -37.634 1.289 38.503 1.00 53.81 129 LYS A CA 1
ATOM 985 C C . LYS A 1 129 ? -37.569 2.334 37.395 1.00 53.81 129 LYS A C 1
ATOM 987 O O . LYS A 1 129 ? -38.460 2.409 36.561 1.00 53.81 129 LYS A O 1
ATOM 992 N N . SER A 1 130 ? -36.485 3.098 37.379 1.00 56.53 130 SER A N 1
ATOM 993 C CA . SER A 1 130 ? -36.261 4.171 36.413 1.00 56.53 130 SER A CA 1
ATOM 994 C C . SER A 1 130 ? -35.643 3.673 35.106 1.00 56.53 130 SER A C 1
ATOM 996 O O . SER A 1 130 ? -35.510 4.451 34.165 1.00 56.53 130 SER A O 1
ATOM 998 N N . SER A 1 131 ? -35.221 2.406 35.040 1.00 51.28 131 SER A N 1
ATOM 999 C CA . SER A 1 131 ? -34.576 1.843 33.857 1.00 51.28 131 SER A CA 1
ATOM 1000 C C . SER A 1 131 ? -35.584 1.626 32.739 1.00 51.28 131 SER A C 1
ATOM 1002 O O . SER A 1 131 ? -36.672 1.089 32.940 1.00 51.28 131 SER A O 1
ATOM 1004 N N . LYS A 1 132 ? -35.184 2.023 31.534 1.00 60.47 132 LYS A N 1
ATOM 1005 C CA . LYS A 1 132 ? -35.959 1.874 30.310 1.00 60.47 132 LYS A CA 1
ATOM 1006 C C . LYS A 1 132 ? -35.052 1.257 29.256 1.00 60.47 132 LYS A C 1
ATOM 1008 O O . LYS A 1 132 ? -33.902 1.665 29.113 1.00 60.47 132 LYS A O 1
ATOM 1013 N N . ALA A 1 133 ? -35.545 0.236 28.558 1.00 48.12 133 ALA A N 1
ATOM 1014 C CA . ALA A 1 133 ? -34.776 -0.408 27.498 1.00 48.12 133 ALA A CA 1
ATOM 1015 C C . ALA A 1 133 ? -34.370 0.630 26.437 1.00 48.12 133 ALA A C 1
ATOM 1017 O O . ALA A 1 133 ? -35.191 1.462 26.051 1.00 48.12 133 ALA A O 1
ATOM 1018 N N . ASN A 1 134 ? -33.114 0.571 25.986 1.00 50.62 134 ASN A N 1
ATOM 1019 C CA . ASN A 1 134 ? -32.539 1.455 24.965 1.00 50.62 134 ASN A CA 1
ATOM 1020 C C . ASN A 1 134 ? -32.663 2.958 25.278 1.00 50.62 134 ASN A C 1
ATOM 1022 O O . ASN A 1 134 ? -32.816 3.777 24.376 1.00 50.62 134 ASN A O 1
ATOM 1026 N N . ALA A 1 135 ? -32.603 3.348 26.552 1.00 50.88 135 ALA A N 1
ATOM 1027 C CA . ALA A 1 135 ? -32.616 4.754 26.933 1.00 50.88 135 ALA A CA 1
ATOM 1028 C C . ALA A 1 135 ? -31.803 5.021 28.206 1.00 50.88 135 ALA A C 1
ATOM 1030 O O . ALA A 1 135 ? -31.755 4.197 29.118 1.00 50.88 135 ALA A O 1
ATOM 1031 N N . ILE A 1 136 ? -31.179 6.195 28.266 1.00 49.78 136 ILE A N 1
ATOM 1032 C CA . ILE A 1 136 ? -30.461 6.715 29.431 1.00 49.78 136 ILE A CA 1
ATOM 1033 C C . ILE A 1 136 ? -31.371 7.730 30.123 1.00 49.78 136 ILE A C 1
ATOM 1035 O O . ILE A 1 136 ? -31.893 8.637 29.478 1.00 49.78 136 ILE A O 1
ATOM 1039 N N . LEU A 1 137 ? -31.572 7.582 31.433 1.00 61.72 137 LEU A N 1
ATOM 1040 C CA . LEU A 1 137 ? -32.266 8.581 32.246 1.00 61.72 137 LEU A CA 1
ATOM 1041 C C . LEU A 1 137 ? -31.363 9.812 32.413 1.00 61.72 137 LEU A C 1
ATOM 1043 O O . LEU A 1 137 ? -30.281 9.701 32.982 1.00 61.72 137 LEU A O 1
ATOM 1047 N N . GLU A 1 138 ? -31.813 10.976 31.950 1.00 53.81 138 GLU A N 1
ATOM 1048 C CA . GLU A 1 138 ? -31.101 12.250 32.125 1.00 53.81 138 GLU A CA 1
ATOM 1049 C C . GLU A 1 138 ? -31.383 12.896 33.484 1.00 53.81 138 GLU A C 1
ATOM 1051 O O . GLU A 1 138 ? -30.543 13.615 34.020 1.00 53.81 138 GLU A O 1
ATOM 1056 N N . GLY A 1 139 ? -32.571 12.657 34.039 1.00 54.03 139 GLY A N 1
ATOM 1057 C CA . GLY A 1 139 ? -33.007 13.241 35.303 1.00 54.03 139 GLY A CA 1
ATOM 1058 C C . GLY A 1 139 ? -34.526 13.339 35.406 1.00 54.03 139 GLY A C 1
ATOM 1059 O O . GLY A 1 139 ? -35.256 12.838 34.549 1.00 54.03 139 GLY A O 1
ATOM 1060 N N . TYR A 1 140 ? -34.996 14.000 36.462 1.00 78.12 140 TYR A N 1
ATOM 1061 C CA . TYR A 1 140 ? -36.414 14.239 36.726 1.00 78.12 140 TYR A CA 1
ATOM 1062 C C . TYR A 1 140 ? -36.744 15.723 36.607 1.00 78.12 140 TYR A C 1
ATOM 1064 O O . TYR A 1 140 ? -35.892 16.568 36.866 1.00 78.12 140 TYR A O 1
ATOM 1072 N N . TYR A 1 141 ? -37.977 16.037 36.223 1.00 84.00 141 TYR A N 1
ATOM 1073 C CA . TYR A 1 141 ? -38.437 17.394 35.940 1.00 84.00 141 TYR A CA 1
ATOM 1074 C C . TYR A 1 141 ? -39.785 17.656 36.599 1.00 84.00 141 TYR A C 1
ATOM 1076 O O . TYR A 1 141 ? -40.599 16.748 36.726 1.00 84.00 141 TYR A O 1
ATOM 1084 N N . THR A 1 142 ? -40.036 18.882 37.043 1.00 86.19 142 THR A N 1
ATOM 1085 C CA . THR A 1 142 ? -41.277 19.235 37.755 1.00 86.19 142 THR A CA 1
ATOM 1086 C C . THR A 1 142 ? -42.465 19.475 36.817 1.00 86.19 142 THR A C 1
ATOM 1088 O O . THR A 1 142 ? -43.608 19.528 37.269 1.00 86.19 142 THR A O 1
ATOM 1091 N N . ASP A 1 143 ? -42.211 19.570 35.511 1.00 87.56 143 ASP A N 1
ATOM 1092 C CA . ASP A 1 143 ? -43.186 19.755 34.436 1.00 87.56 143 ASP A CA 1
ATOM 1093 C C . ASP A 1 143 ? -43.134 18.616 33.403 1.00 87.56 143 ASP A C 1
ATOM 1095 O O . ASP A 1 143 ? -42.098 17.977 33.209 1.00 87.56 143 ASP A O 1
ATOM 1099 N N . LYS A 1 144 ? -44.257 18.368 32.714 1.00 88.44 144 LYS A N 1
ATOM 1100 C CA . LYS A 1 144 ? -44.377 17.305 31.696 1.00 88.44 144 LYS A CA 1
ATOM 1101 C C . LYS A 1 144 ? -43.568 17.606 30.432 1.00 88.44 144 LYS A C 1
ATOM 1103 O O . LYS A 1 144 ? -43.231 16.703 29.674 1.00 88.44 144 LYS A O 1
ATOM 1108 N N . GLU A 1 145 ? -43.274 18.876 30.211 1.00 87.88 145 GLU A N 1
ATOM 1109 C CA . GLU A 1 145 ? -42.545 19.445 29.090 1.00 87.88 145 GLU A CA 1
ATOM 1110 C C . GLU A 1 145 ? -41.022 19.325 29.288 1.00 87.88 145 GLU A C 1
ATOM 1112 O O . GLU A 1 145 ? -40.259 19.606 28.362 1.00 87.88 145 GLU A O 1
ATOM 1117 N N . LEU A 1 146 ? -40.593 18.824 30.457 1.00 83.94 146 LEU A N 1
ATOM 1118 C CA . LEU A 1 146 ? -39.215 18.483 30.816 1.00 83.94 146 LEU A CA 1
ATOM 1119 C C . LEU A 1 146 ? -38.261 19.682 30.730 1.00 83.94 146 LEU A C 1
ATOM 1121 O O . LEU A 1 146 ? -37.133 19.572 30.238 1.00 83.94 146 LEU A O 1
ATOM 1125 N N . THR A 1 147 ? -38.725 20.841 31.200 1.00 74.31 147 THR A N 1
ATOM 1126 C CA . THR A 1 147 ? -37.992 22.113 31.122 1.00 74.31 147 THR A CA 1
ATOM 1127 C C . THR A 1 147 ? -37.382 22.560 32.452 1.00 74.31 147 THR A C 1
ATOM 1129 O O . THR A 1 147 ? -36.313 23.171 32.453 1.00 74.31 147 THR A O 1
ATOM 1132 N N . SER A 1 148 ? -38.015 22.233 33.580 1.00 70.31 148 SER A N 1
ATOM 1133 C CA . SER A 1 148 ? -37.606 22.615 34.937 1.00 70.31 148 SER A CA 1
ATOM 1134 C C . SER A 1 148 ? -37.086 21.402 35.720 1.00 70.31 148 SER A C 1
ATOM 1136 O O . SER A 1 148 ? -37.883 20.548 36.113 1.00 70.31 148 SER A O 1
ATOM 1138 N N . PRO A 1 149 ? -35.764 21.276 35.944 1.00 65.25 149 PRO A N 1
ATOM 1139 C CA . PRO A 1 149 ? -35.195 20.106 36.606 1.00 65.25 149 PRO A CA 1
ATOM 1140 C C . PRO A 1 149 ? -35.623 20.007 38.077 1.00 65.25 149 PRO A C 1
ATOM 1142 O O . PRO A 1 149 ? -35.717 21.005 38.793 1.00 65.25 149 PRO A O 1
ATOM 1145 N N . PHE A 1 150 ? -35.856 18.777 38.525 1.00 73.19 150 PHE A N 1
ATOM 1146 C CA . PHE A 1 150 ? -36.086 18.398 39.911 1.00 73.19 150 PHE A CA 1
ATOM 1147 C C . PHE A 1 150 ? -34.794 17.839 40.515 1.00 73.19 150 PHE A C 1
ATOM 1149 O O . PHE A 1 150 ? -34.152 16.966 39.931 1.00 73.19 150 PHE A O 1
ATOM 1156 N N . TYR A 1 151 ? -34.457 18.309 41.713 1.00 68.06 151 TYR A N 1
ATOM 1157 C CA . TYR A 1 151 ? -33.297 17.874 42.486 1.00 68.06 151 TYR A CA 1
ATOM 1158 C C . TYR A 1 151 ? -33.792 17.359 43.837 1.00 68.06 151 TYR A C 1
ATOM 1160 O O . TYR A 1 151 ? -34.488 18.087 44.548 1.00 68.06 151 TYR A O 1
ATOM 1168 N N . ALA A 1 152 ? -33.468 16.111 44.185 1.00 58.00 152 ALA A N 1
ATOM 1169 C CA . ALA A 1 152 ? -33.925 15.476 45.427 1.00 58.00 152 ALA A CA 1
ATOM 1170 C C . ALA A 1 152 ? -33.313 16.117 46.684 1.00 58.00 152 ALA A C 1
ATOM 1172 O O . ALA A 1 152 ? -33.783 15.900 47.799 1.00 58.00 152 ALA A O 1
ATOM 1173 N N . GLU A 1 153 ? -32.278 16.926 46.495 1.00 59.91 153 GLU A N 1
ATOM 1174 C CA . GLU A 1 153 ? -31.588 17.715 47.504 1.00 59.91 153 GLU A CA 1
ATOM 1175 C C . GLU A 1 153 ? -32.351 19.002 47.865 1.00 59.91 153 GLU A C 1
ATOM 1177 O O . GLU A 1 153 ? -32.048 19.627 48.881 1.00 59.91 153 GLU A O 1
ATOM 1182 N N . ASN A 1 154 ? -33.351 19.397 47.067 1.00 66.38 154 ASN A N 1
ATOM 1183 C CA . ASN A 1 154 ? -34.175 20.569 47.347 1.00 66.38 154 ASN A CA 1
ATOM 1184 C C . ASN A 1 154 ? -35.332 20.227 48.304 1.00 66.38 154 ASN A C 1
ATOM 1186 O O . ASN A 1 154 ? -35.939 19.162 48.165 1.00 66.38 154 ASN A O 1
ATOM 1190 N N . PRO A 1 155 ? -35.687 21.138 49.233 1.00 69.38 155 PRO A N 1
ATOM 1191 C CA . PRO A 1 155 ? -36.856 20.989 50.092 1.00 69.38 155 PRO A CA 1
ATOM 1192 C C . PRO A 1 155 ? -38.146 20.738 49.313 1.00 69.38 155 PRO A C 1
ATOM 1194 O O . PRO A 1 155 ? -38.415 21.397 48.306 1.00 69.38 155 PRO A O 1
ATOM 1197 N N . VAL A 1 156 ? -38.967 19.813 49.812 1.00 72.38 156 VAL A N 1
ATOM 1198 C CA . VAL A 1 156 ? -40.292 19.532 49.255 1.00 72.38 156 VAL A CA 1
ATOM 1199 C C . VAL A 1 156 ? -41.359 20.135 50.166 1.00 72.38 156 VAL A C 1
ATOM 1201 O O . VAL A 1 156 ? -41.568 19.688 51.292 1.00 72.38 156 VAL A O 1
ATOM 1204 N N . ASP A 1 157 ? -42.066 21.154 49.678 1.00 77.56 157 ASP A N 1
ATOM 1205 C CA . ASP A 1 157 ? -43.045 21.915 50.475 1.00 77.56 157 ASP A CA 1
ATOM 1206 C C . ASP A 1 157 ? -44.495 21.419 50.334 1.00 77.56 157 ASP A C 1
ATOM 1208 O O . ASP A 1 157 ? -45.416 21.937 50.975 1.00 77.56 157 ASP A O 1
ATOM 1212 N N . GLY A 1 158 ? -44.733 20.405 49.502 1.00 78.44 158 GLY A N 1
ATOM 1213 C CA . GLY A 1 158 ? -46.064 19.867 49.243 1.00 78.44 158 GLY A CA 1
ATOM 1214 C C . GLY A 1 158 ? -46.039 18.637 48.346 1.00 78.44 158 GLY A C 1
ATOM 1215 O O . GLY A 1 158 ? -45.011 18.297 47.766 1.00 78.44 158 GLY A O 1
ATOM 1216 N N . ASN A 1 159 ? -47.190 17.975 48.217 1.00 80.50 159 ASN A N 1
ATOM 1217 C CA . ASN A 1 159 ? -47.331 16.861 47.283 1.00 80.50 159 ASN A CA 1
ATOM 1218 C C . ASN A 1 159 ? -47.063 17.344 45.855 1.00 80.50 159 ASN A C 1
ATOM 1220 O O . ASN A 1 159 ? -47.671 18.321 45.412 1.00 80.50 159 ASN A O 1
ATOM 1224 N N . MET A 1 160 ? -46.192 16.650 45.128 1.00 87.25 160 MET A N 1
ATOM 1225 C CA . MET A 1 160 ? -45.835 17.030 43.763 1.00 87.25 160 MET A CA 1
ATOM 1226 C C . MET A 1 160 ? -45.633 15.816 42.859 1.00 87.25 160 MET A C 1
ATOM 1228 O O . MET A 1 160 ? -45.435 14.691 43.315 1.00 87.25 160 MET A O 1
ATOM 1232 N N . SER A 1 161 ? -45.716 16.057 41.553 1.00 92.75 161 SER A N 1
ATOM 1233 C CA . SER A 1 161 ? -45.407 15.069 40.520 1.00 92.75 161 SER A CA 1
ATOM 1234 C C . SER A 1 161 ? -44.173 15.513 39.751 1.00 92.75 161 SER A C 1
ATOM 1236 O O . SER A 1 161 ? -44.034 16.699 39.457 1.00 92.75 161 SER A O 1
ATOM 1238 N N . VAL A 1 162 ? -43.298 14.566 39.434 1.00 88.94 162 VAL A N 1
ATOM 1239 C CA . VAL A 1 162 ? -42.087 14.786 38.644 1.00 88.94 162 VAL A CA 1
ATOM 1240 C C . VAL A 1 162 ? -41.989 13.750 37.531 1.00 88.94 162 VAL A C 1
ATOM 1242 O O . VAL A 1 162 ? -42.479 12.631 37.666 1.00 88.94 162 VAL A O 1
ATOM 1245 N N . TYR A 1 163 ? -41.357 14.119 36.426 1.00 88.69 163 TYR A N 1
ATOM 1246 C CA . TYR A 1 163 ? -41.366 13.371 35.176 1.00 88.69 163 TYR A CA 1
ATOM 1247 C C . TYR A 1 163 ? -39.937 13.038 34.748 1.00 88.69 163 TYR A C 1
ATOM 1249 O O . TYR A 1 163 ? -39.066 13.905 34.722 1.00 88.69 163 TYR A O 1
ATOM 1257 N N . ALA A 1 164 ? -39.688 11.767 34.449 1.00 77.62 164 ALA A N 1
ATOM 1258 C CA . ALA A 1 164 ? -38.414 11.253 33.980 1.00 77.62 164 ALA A CA 1
ATOM 1259 C C . ALA A 1 164 ? -38.148 11.715 32.546 1.00 77.62 164 ALA A C 1
ATOM 1261 O O . ALA A 1 164 ? -38.968 11.510 31.648 1.00 77.62 164 ALA A O 1
ATOM 1262 N N . LYS A 1 165 ? -36.971 12.295 32.321 1.00 77.94 165 LYS A N 1
ATOM 1263 C CA . LYS A 1 165 ? -36.468 12.593 30.985 1.00 77.94 165 LYS A CA 1
ATOM 1264 C C . LYS A 1 165 ? -35.485 11.518 30.570 1.00 77.94 165 LYS A C 1
ATOM 1266 O O . LYS A 1 165 ? -34.514 11.249 31.272 1.00 77.94 165 LYS A O 1
ATOM 1271 N N . TYR A 1 166 ? -35.729 10.941 29.405 1.00 72.88 166 TYR A N 1
ATOM 1272 C CA . TYR A 1 166 ? -34.874 9.925 28.820 1.00 72.88 166 TYR A CA 1
ATOM 1273 C C . TYR A 1 166 ? -34.267 10.435 27.524 1.00 72.88 166 TYR A C 1
ATOM 1275 O O . TYR A 1 166 ? -34.981 10.973 26.677 1.00 72.88 166 TYR A O 1
ATOM 1283 N N . THR A 1 167 ? -32.981 10.174 27.344 1.00 60.78 167 THR A N 1
ATOM 1284 C CA . THR A 1 167 ? -32.351 10.212 26.030 1.00 60.78 167 THR A CA 1
ATOM 1285 C C . THR A 1 167 ? -32.347 8.803 25.482 1.00 60.78 167 THR A C 1
ATOM 1287 O O . THR A 1 167 ? -31.827 7.881 26.113 1.00 60.78 167 THR A O 1
ATOM 1290 N N . ALA A 1 168 ? -32.990 8.621 24.329 1.00 50.50 168 ALA A N 1
ATOM 1291 C CA . ALA A 1 168 ? -32.913 7.361 23.613 1.00 50.50 168 ALA A CA 1
ATOM 1292 C C . ALA A 1 168 ? -31.435 7.064 23.358 1.00 50.50 168 ALA A C 1
ATOM 1294 O O . ALA A 1 168 ? -30.709 7.912 22.836 1.00 50.50 168 ALA A O 1
ATOM 1295 N N . MET A 1 169 ? -30.992 5.871 23.744 1.00 44.66 169 MET A N 1
ATOM 1296 C CA . MET A 1 169 ? -29.808 5.331 23.110 1.00 44.66 169 MET A CA 1
ATOM 1297 C C . MET A 1 169 ? -30.246 5.111 21.671 1.00 44.66 169 MET A C 1
ATOM 1299 O O . MET A 1 169 ? -31.139 4.300 21.418 1.00 44.66 169 MET A O 1
ATOM 1303 N N . GLU A 1 170 ? -29.680 5.881 20.739 1.00 39.59 170 GLU A N 1
ATOM 1304 C CA . GLU A 1 170 ? -29.609 5.393 19.366 1.00 39.59 170 GLU A CA 1
ATOM 1305 C C . GLU A 1 170 ? -29.095 3.961 19.477 1.00 39.59 170 GLU A C 1
ATOM 1307 O O . GLU A 1 170 ? -28.208 3.706 20.309 1.00 39.59 170 GLU A O 1
ATOM 1312 N N . ASP A 1 171 ? -29.711 3.025 18.739 1.00 36.72 171 ASP A N 1
ATOM 1313 C CA . ASP A 1 171 ? -29.146 1.688 18.598 1.00 36.72 171 ASP A CA 1
ATOM 1314 C C . ASP A 1 171 ? -27.645 1.897 18.489 1.00 36.72 171 ASP A C 1
ATOM 1316 O O . ASP A 1 171 ? -27.216 2.759 17.712 1.00 36.72 171 ASP A O 1
ATOM 1320 N N . MET A 1 172 ? -26.856 1.223 19.337 1.00 35.22 172 MET A N 1
ATOM 1321 C CA . MET A 1 172 ? -25.442 1.115 19.037 1.00 35.22 172 MET A CA 1
ATOM 1322 C C . MET A 1 172 ? -25.447 0.573 17.623 1.00 35.22 172 MET A C 1
ATOM 1324 O O . MET A 1 172 ? -25.754 -0.598 17.404 1.00 35.22 172 MET A O 1
ATOM 1328 N N . VAL A 1 173 ? -25.222 1.468 16.665 1.00 34.91 173 VAL A N 1
ATOM 1329 C CA . VAL A 1 173 ? -24.840 1.109 15.333 1.00 34.91 173 VAL A CA 1
ATOM 1330 C C . VAL A 1 173 ? -23.574 0.345 15.657 1.00 34.91 173 VAL A C 1
ATOM 1332 O O . VAL A 1 173 ? -22.546 0.934 15.996 1.00 34.91 173 VAL A O 1
ATOM 1335 N N . GLU A 1 174 ? -23.673 -0.989 15.690 1.00 41.47 174 GLU A N 1
ATOM 1336 C CA . GLU A 1 174 ? -22.577 -1.778 15.182 1.00 41.47 174 GLU A CA 1
ATOM 1337 C C . GLU A 1 174 ? -22.275 -1.057 13.885 1.00 41.47 174 GLU A C 1
ATOM 1339 O O . GLU A 1 174 ? -23.079 -1.083 12.951 1.00 41.47 174 GLU A O 1
ATOM 1344 N N . ASP A 1 175 ? -21.195 -0.284 13.880 1.00 44.97 175 ASP A N 1
ATOM 1345 C CA . ASP A 1 175 ? -20.600 0.199 12.655 1.00 44.97 175 ASP A CA 1
ATOM 1346 C C . ASP A 1 175 ? -20.072 -1.087 12.017 1.00 44.97 175 ASP A C 1
ATOM 1348 O O . ASP A 1 175 ? -18.904 -1.457 12.147 1.00 44.97 175 ASP A O 1
ATOM 1352 N N . SER A 1 176 ? -21.013 -1.903 11.519 1.00 51.53 176 SER A N 1
ATOM 1353 C CA . SER A 1 176 ? -20.744 -3.200 10.953 1.00 51.53 176 SER A CA 1
ATOM 1354 C C . SER A 1 176 ? -19.856 -2.855 9.780 1.00 51.53 176 SER A C 1
ATOM 1356 O O . SER A 1 176 ? -20.260 -2.043 8.937 1.00 51.53 176 SER A O 1
ATOM 1358 N N . PRO A 1 177 ? -18.629 -3.389 9.745 1.00 62.53 177 PRO A N 1
ATOM 1359 C CA . PRO A 1 177 ? -17.669 -2.976 8.747 1.00 62.53 177 PRO A CA 1
ATOM 1360 C C . PRO A 1 177 ? -18.318 -3.114 7.371 1.00 62.53 177 PRO A C 1
ATOM 1362 O O . PRO A 1 177 ? -18.817 -4.176 7.022 1.00 62.53 177 PRO A O 1
ATOM 1365 N N . VAL A 1 178 ? -18.358 -2.032 6.594 1.00 80.06 178 VAL A N 1
ATOM 1366 C CA . VAL A 1 178 ? -18.891 -2.062 5.217 1.00 80.06 178 VAL A CA 1
ATOM 1367 C C . VAL A 1 178 ? -17.856 -2.589 4.222 1.00 80.06 178 VAL A C 1
ATOM 1369 O O . VAL A 1 178 ? -18.148 -2.811 3.043 1.00 80.06 178 VAL A O 1
ATOM 1372 N N . SER A 1 179 ? -16.631 -2.806 4.699 1.00 85.44 179 SER A N 1
ATOM 1373 C CA . SER A 1 179 ? -15.504 -3.273 3.914 1.00 85.44 179 SER A CA 1
ATOM 1374 C C . SER A 1 179 ? -14.588 -4.206 4.702 1.00 85.44 179 SER A C 1
ATOM 1376 O O . SER A 1 179 ? -14.605 -4.253 5.931 1.00 85.44 179 SER A O 1
ATOM 1378 N N . PHE A 1 180 ? -13.762 -4.958 3.983 1.00 85.69 180 PHE A N 1
ATOM 1379 C CA . PHE A 1 180 ? -12.658 -5.728 4.554 1.00 85.69 180 PHE A CA 1
ATOM 1380 C C . PHE A 1 180 ? -11.427 -5.641 3.658 1.00 85.69 180 PHE A C 1
ATOM 1382 O O . PHE A 1 180 ? -11.510 -5.225 2.501 1.00 85.69 180 PHE A O 1
ATOM 1389 N N . ALA A 1 181 ? -10.283 -6.060 4.197 1.00 85.81 181 ALA A N 1
ATOM 1390 C CA . ALA A 1 181 ? -9.007 -6.020 3.504 1.00 85.81 181 ALA A CA 1
ATOM 1391 C C . ALA A 1 181 ? -8.337 -7.404 3.439 1.00 85.81 181 ALA A C 1
ATOM 1393 O O . ALA A 1 181 ? -8.340 -8.142 4.425 1.00 85.81 181 ALA A O 1
ATOM 1394 N N . ARG A 1 182 ? -7.723 -7.748 2.300 1.00 87.75 182 ARG A N 1
ATOM 1395 C CA . ARG A 1 182 ? -6.846 -8.923 2.135 1.00 87.75 182 ARG A CA 1
ATOM 1396 C C . ARG A 1 182 ? -5.527 -8.497 1.496 1.00 87.75 182 ARG A C 1
ATOM 1398 O O . ARG A 1 182 ? -5.498 -8.132 0.333 1.00 87.75 182 ARG A O 1
ATOM 1405 N N . MET A 1 183 ? -4.431 -8.547 2.239 1.00 84.25 183 MET A N 1
ATOM 1406 C CA . MET A 1 183 ? -3.133 -8.066 1.749 1.00 84.25 183 MET A CA 1
ATOM 1407 C C . MET A 1 183 ? -2.252 -9.218 1.281 1.00 84.25 183 MET A C 1
ATOM 1409 O O . MET A 1 183 ? -2.427 -10.343 1.752 1.00 84.25 183 MET A O 1
ATOM 1413 N N . ASP A 1 184 ? -1.308 -8.923 0.387 1.00 85.00 184 ASP A N 1
ATOM 1414 C CA . ASP A 1 184 ? -0.283 -9.868 -0.072 1.00 85.00 184 ASP A CA 1
ATOM 1415 C C . ASP A 1 184 ? -0.887 -11.188 -0.593 1.00 85.00 184 ASP A C 1
ATOM 1417 O O . ASP A 1 184 ? -0.430 -12.289 -0.284 1.00 85.00 184 ASP A O 1
ATOM 1421 N N . GLN A 1 185 ? -1.975 -11.076 -1.353 1.00 93.69 185 GLN A N 1
ATOM 1422 C CA . GLN A 1 185 ? -2.678 -12.212 -1.936 1.00 93.69 185 GLN A CA 1
ATOM 1423 C C . GLN A 1 185 ? -1.925 -12.751 -3.157 1.00 93.69 185 GLN A C 1
ATOM 1425 O O . GLN A 1 185 ? -1.238 -11.991 -3.838 1.00 93.69 185 GLN A O 1
ATOM 1430 N N . PRO A 1 186 ? -2.053 -14.045 -3.488 1.00 95.88 186 PRO A N 1
ATOM 1431 C CA . PRO A 1 186 ? -1.510 -14.552 -4.740 1.00 95.88 186 PRO A CA 1
ATOM 1432 C C . PRO A 1 186 ? -2.245 -13.935 -5.941 1.00 95.88 186 PRO A C 1
ATOM 1434 O O . PRO A 1 186 ? -3.433 -13.612 -5.859 1.00 95.88 186 PRO A O 1
ATOM 1437 N N . ALA A 1 187 ? -1.563 -13.832 -7.084 1.00 95.44 187 ALA A N 1
ATOM 1438 C CA . ALA A 1 187 ? -2.115 -13.256 -8.316 1.00 95.44 187 ALA A CA 1
ATOM 1439 C C . ALA A 1 187 ? -3.389 -13.962 -8.820 1.00 95.44 187 ALA A C 1
ATOM 1441 O O . ALA A 1 187 ? -4.176 -13.377 -9.553 1.00 95.44 187 ALA A O 1
ATOM 1442 N N . ASN A 1 188 ? -3.634 -15.210 -8.419 1.00 95.56 188 ASN A N 1
ATOM 1443 C CA . ASN A 1 188 ? -4.829 -15.977 -8.772 1.00 95.56 188 ASN A CA 1
ATOM 1444 C C . ASN A 1 188 ? -5.934 -15.936 -7.697 1.00 95.56 188 ASN A C 1
ATOM 1446 O O . ASN A 1 188 ? -6.811 -16.801 -7.700 1.00 95.56 188 ASN A O 1
ATOM 1450 N N . THR A 1 189 ? -5.883 -14.978 -6.764 1.00 96.25 189 THR A N 1
ATOM 1451 C CA . THR A 1 189 ? -6.913 -14.818 -5.728 1.00 96.25 189 THR A CA 1
ATOM 1452 C C . THR A 1 189 ? -8.306 -14.643 -6.333 1.00 96.25 189 THR A C 1
ATOM 1454 O O . THR A 1 189 ? -8.460 -14.206 -7.473 1.00 96.25 189 THR A O 1
ATOM 1457 N N . THR A 1 190 ? -9.339 -15.002 -5.577 1.00 96.56 190 THR A N 1
ATOM 1458 C CA . THR A 1 190 ? -10.731 -14.926 -6.031 1.00 96.56 190 THR A CA 1
ATOM 1459 C C . THR A 1 190 ? -11.653 -14.451 -4.914 1.00 96.56 190 THR A C 1
ATOM 1461 O O . THR A 1 190 ? -11.317 -14.512 -3.724 1.00 96.56 190 THR A O 1
ATOM 1464 N N . PHE A 1 191 ? -12.832 -13.972 -5.309 1.00 97.06 191 PHE A N 1
ATOM 1465 C CA . PHE A 1 191 ? -13.899 -13.587 -4.392 1.00 97.06 191 PHE A CA 1
ATOM 1466 C C . PHE A 1 191 ? -15.176 -14.331 -4.747 1.00 97.06 191 PHE A C 1
ATOM 1468 O O . PHE A 1 191 ? -15.618 -14.297 -5.892 1.00 97.06 191 PHE A O 1
ATOM 1475 N N . GLU A 1 192 ? -15.783 -14.972 -3.759 1.00 97.12 192 GLU A N 1
ATOM 1476 C CA . GLU A 1 192 ? -17.092 -15.595 -3.911 1.00 97.12 192 GLU A CA 1
ATOM 1477 C C . GLU A 1 192 ? -18.178 -14.594 -3.530 1.00 97.12 192 GLU A C 1
ATOM 1479 O O . GLU A 1 192 ? -18.130 -13.978 -2.460 1.00 97.12 192 GLU A O 1
ATOM 1484 N N . ILE A 1 193 ? -19.161 -14.425 -4.407 1.00 97.44 193 ILE A N 1
ATOM 1485 C CA . ILE A 1 193 ? -20.281 -13.509 -4.219 1.00 97.44 193 ILE A CA 1
ATOM 1486 C C . ILE A 1 193 ? -21.598 -14.240 -4.440 1.00 97.44 193 ILE A C 1
ATOM 1488 O O . ILE A 1 193 ? -21.693 -15.175 -5.232 1.00 97.44 193 ILE A O 1
ATOM 1492 N N . LYS A 1 194 ? -22.644 -13.791 -3.757 1.00 95.62 194 LYS A N 1
ATOM 1493 C CA . LYS A 1 194 ? -23.998 -14.316 -3.927 1.00 95.62 194 LYS A CA 1
ATOM 1494 C C . LYS A 1 194 ? -25.006 -13.184 -3.962 1.00 95.62 194 LYS A C 1
ATOM 1496 O O . LYS A 1 194 ? -24.807 -12.118 -3.372 1.00 95.62 194 LYS A O 1
ATOM 1501 N N . ARG A 1 195 ? -26.108 -13.432 -4.655 1.00 94.81 195 ARG A N 1
ATOM 1502 C CA . ARG A 1 195 ? -27.217 -12.491 -4.743 1.00 94.81 195 ARG A CA 1
ATOM 1503 C C . ARG A 1 195 ? -28.124 -12.642 -3.529 1.00 94.81 195 ARG A C 1
ATOM 1505 O O . ARG A 1 195 ? -28.520 -13.751 -3.184 1.00 94.81 195 ARG A O 1
ATOM 1512 N N . ILE A 1 196 ? -28.490 -11.520 -2.927 1.00 93.06 196 ILE A N 1
ATOM 1513 C CA . ILE A 1 196 ? -29.451 -11.440 -1.822 1.00 93.06 196 ILE A CA 1
ATOM 1514 C C . ILE A 1 196 ? -30.770 -10.791 -2.256 1.00 93.06 196 ILE A C 1
ATOM 1516 O O . ILE A 1 196 ? -31.818 -11.117 -1.705 1.00 93.06 196 ILE A O 1
ATOM 1520 N N . SER A 1 197 ? -30.744 -9.895 -3.250 1.00 91.25 197 SER A N 1
ATOM 1521 C CA . SER A 1 197 ? -31.931 -9.202 -3.768 1.00 91.25 197 SER A CA 1
ATOM 1522 C C . SER A 1 197 ? -31.648 -8.499 -5.112 1.00 91.25 197 SER A C 1
ATOM 1524 O O . SER A 1 197 ? -30.575 -8.654 -5.697 1.00 91.25 197 SER A O 1
ATOM 1526 N N . GLY A 1 198 ? -32.620 -7.739 -5.628 1.00 90.12 198 GLY A N 1
ATOM 1527 C CA . GLY A 1 198 ? -32.455 -6.862 -6.797 1.00 90.12 198 GLY A CA 1
ATOM 1528 C C . GLY A 1 198 ? -32.468 -7.581 -8.147 1.00 90.12 198 GLY A C 1
ATOM 1529 O O . GLY A 1 198 ? -32.578 -8.801 -8.198 1.00 90.12 198 GLY A O 1
ATOM 1530 N N . GLU A 1 199 ? -32.342 -6.826 -9.248 1.00 91.94 199 GLU A N 1
ATOM 1531 C CA . GLU A 1 199 ? -32.401 -7.306 -10.649 1.00 91.94 199 GLU A CA 1
ATOM 1532 C C . GLU A 1 199 ? -31.041 -7.310 -11.386 1.00 91.94 199 GLU A C 1
ATOM 1534 O O . GLU A 1 199 ? -30.939 -7.868 -12.478 1.00 91.94 199 GLU A O 1
ATOM 1539 N N . ILE A 1 200 ? -29.973 -6.799 -10.759 1.00 93.88 200 ILE A N 1
ATOM 1540 C CA . ILE A 1 200 ? -28.629 -6.719 -11.356 1.00 93.88 200 ILE A CA 1
ATOM 1541 C C . ILE A 1 200 ? -28.119 -8.108 -11.760 1.00 93.88 200 ILE A C 1
ATOM 1543 O O . ILE A 1 200 ? -28.081 -9.037 -10.949 1.00 93.88 200 ILE A O 1
ATOM 1547 N N . LEU A 1 201 ? -27.737 -8.236 -13.033 1.00 93.38 201 LEU A N 1
ATOM 1548 C CA . LEU A 1 201 ? -27.229 -9.480 -13.607 1.00 93.38 201 LEU A CA 1
ATOM 1549 C C . LEU A 1 201 ? -25.828 -9.815 -13.060 1.00 93.38 201 LEU A C 1
ATOM 1551 O O . LEU A 1 201 ? -25.050 -8.888 -12.826 1.00 93.38 201 LEU A O 1
ATOM 1555 N N . PRO A 1 202 ? -25.468 -11.107 -12.916 1.00 92.25 202 PRO A N 1
ATOM 1556 C CA . PRO A 1 202 ? -24.206 -11.519 -12.300 1.00 92.25 202 PRO A CA 1
ATOM 1557 C C . PRO A 1 202 ? -22.958 -10.887 -12.917 1.00 92.25 202 PRO A C 1
ATOM 1559 O O . PRO A 1 202 ? -22.066 -10.473 -12.190 1.00 92.25 202 PRO A O 1
ATOM 1562 N N . GLN A 1 203 ? -22.913 -10.716 -14.240 1.00 92.50 203 GLN A N 1
ATOM 1563 C CA . GLN A 1 203 ? -21.774 -10.099 -14.932 1.00 92.50 203 GLN A CA 1
ATOM 1564 C C . GLN A 1 203 ? -21.521 -8.628 -14.554 1.00 92.50 203 GLN A C 1
ATOM 1566 O O . GLN A 1 203 ? -20.436 -8.119 -14.808 1.00 92.50 203 GLN A O 1
ATOM 1571 N N . ASN A 1 204 ? -22.507 -7.958 -13.950 1.00 94.44 204 ASN A N 1
ATOM 1572 C CA . ASN A 1 204 ? -22.421 -6.571 -13.491 1.00 94.44 204 ASN A CA 1
ATOM 1573 C C . ASN A 1 204 ? -22.414 -6.476 -11.954 1.00 94.44 204 ASN A C 1
ATOM 1575 O O . ASN A 1 204 ? -22.593 -5.391 -11.405 1.00 94.44 204 ASN A O 1
ATOM 1579 N N . ALA A 1 205 ? -22.268 -7.604 -11.253 1.00 95.75 205 ALA A N 1
ATOM 1580 C CA . ALA A 1 205 ? -22.387 -7.667 -9.800 1.00 95.75 205 ALA A CA 1
ATOM 1581 C C . ALA A 1 205 ? -21.180 -7.086 -9.055 1.00 95.75 205 ALA A C 1
ATOM 1583 O O . ALA A 1 205 ? -21.296 -6.782 -7.869 1.00 95.75 205 ALA A O 1
ATOM 1584 N N . ALA A 1 206 ? -20.033 -6.940 -9.722 1.00 96.50 206 ALA A N 1
ATOM 1585 C CA . ALA A 1 206 ? -18.819 -6.423 -9.112 1.00 96.50 206 ALA A CA 1
ATOM 1586 C C . ALA A 1 206 ? -18.048 -5.503 -10.066 1.00 96.50 206 ALA A C 1
ATOM 1588 O O . ALA A 1 206 ? -17.967 -5.760 -11.267 1.00 96.50 206 ALA A O 1
ATOM 1589 N N . ALA A 1 207 ? -17.447 -4.454 -9.510 1.00 95.31 207 ALA A N 1
ATOM 1590 C CA . ALA A 1 207 ? -16.572 -3.523 -10.207 1.00 95.31 207 ALA A CA 1
ATOM 1591 C C . ALA A 1 207 ? -15.201 -3.490 -9.525 1.00 95.31 207 ALA A C 1
ATOM 1593 O O . ALA A 1 207 ? -15.113 -3.295 -8.312 1.00 95.31 207 ALA A O 1
ATOM 1594 N N . LEU A 1 208 ? -14.137 -3.676 -10.307 1.00 96.25 208 LEU A N 1
ATOM 1595 C CA . LEU A 1 208 ? -12.758 -3.591 -9.832 1.00 96.25 208 LEU A CA 1
ATOM 1596 C C . LEU A 1 208 ? -12.206 -2.183 -10.080 1.00 96.25 208 LEU A C 1
ATOM 1598 O O . LEU A 1 208 ? -12.297 -1.666 -11.192 1.00 96.25 208 LEU A O 1
ATOM 1602 N N . VAL A 1 209 ? -11.603 -1.587 -9.057 1.00 93.81 209 VAL A N 1
ATOM 1603 C CA . VAL A 1 209 ? -10.933 -0.286 -9.121 1.00 93.81 209 VAL A CA 1
ATOM 1604 C C . VAL A 1 209 ? -9.463 -0.474 -8.776 1.00 93.81 209 VAL A C 1
ATOM 1606 O O . VAL A 1 209 ? -9.137 -1.065 -7.750 1.00 93.81 209 VAL A O 1
ATOM 1609 N N . VAL A 1 210 ? -8.573 0.051 -9.614 1.00 89.81 210 VAL A N 1
ATOM 1610 C CA . VAL A 1 210 ? -7.134 0.098 -9.331 1.00 89.81 210 VAL A CA 1
ATOM 1611 C C . VAL A 1 210 ? -6.840 1.244 -8.360 1.00 89.81 210 VAL A C 1
ATOM 1613 O O . VAL A 1 210 ? -7.334 2.355 -8.554 1.00 89.81 210 VAL A O 1
ATOM 1616 N N . LYS A 1 211 ? -6.056 0.986 -7.308 1.00 85.12 211 LYS A N 1
ATOM 1617 C CA . LYS A 1 211 ? -5.772 1.953 -6.229 1.00 85.12 211 LYS A CA 1
ATOM 1618 C C . LYS A 1 211 ? -4.332 2.469 -6.204 1.00 85.12 211 LYS A C 1
ATOM 1620 O O . LYS A 1 211 ? -4.065 3.437 -5.503 1.00 85.12 211 LYS A O 1
ATOM 1625 N N . ASP A 1 212 ? -3.431 1.861 -6.966 1.00 76.25 212 ASP A N 1
ATOM 1626 C CA . ASP A 1 212 ? -1.992 2.170 -7.002 1.00 76.25 212 ASP A CA 1
ATOM 1627 C C . ASP A 1 212 ? -1.528 2.854 -8.305 1.00 76.25 212 ASP A C 1
ATOM 1629 O O . ASP A 1 212 ? -0.351 3.173 -8.449 1.00 76.25 212 ASP A O 1
ATOM 1633 N N . GLY A 1 213 ? -2.436 3.077 -9.263 1.00 75.12 213 GLY A N 1
ATOM 1634 C CA . GLY A 1 213 ? -2.109 3.636 -10.582 1.00 75.12 213 GLY A CA 1
ATOM 1635 C C . GLY A 1 213 ? -1.492 2.635 -11.569 1.00 75.12 213 GLY A C 1
ATOM 1636 O O . GLY A 1 213 ? -1.007 3.046 -12.629 1.00 75.12 213 GLY A O 1
ATOM 1637 N N . SER A 1 214 ? -1.505 1.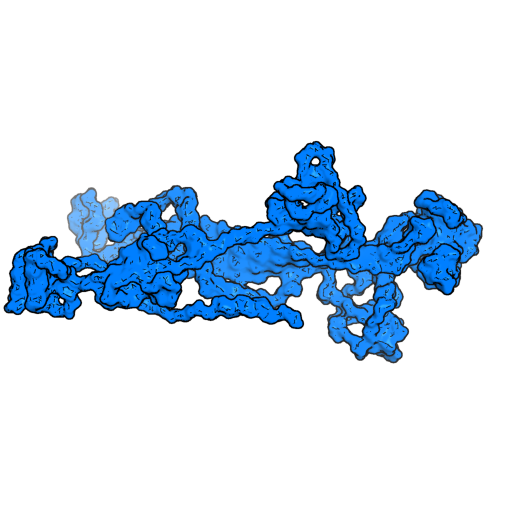338 -11.249 1.00 80.19 214 SER A N 1
ATOM 1638 C CA . SER A 1 214 ? -1.165 0.278 -12.202 1.00 80.19 214 SER A CA 1
ATOM 1639 C C . SER A 1 214 ? -2.161 0.214 -13.366 1.00 80.19 214 SER A C 1
ATOM 1641 O O . SER A 1 214 ? -3.221 0.852 -13.358 1.00 80.19 214 SER A O 1
ATOM 1643 N N . ASP A 1 215 ? -1.799 -0.528 -14.411 1.00 82.31 215 ASP A N 1
ATOM 1644 C CA . ASP A 1 215 ? -2.654 -0.658 -15.585 1.00 82.31 215 ASP A CA 1
ATOM 1645 C C . ASP A 1 215 ? -3.978 -1.367 -15.235 1.00 82.31 215 ASP A C 1
ATOM 1647 O O . ASP A 1 215 ? -3.988 -2.366 -14.505 1.00 82.31 215 ASP A O 1
ATOM 1651 N N . PRO A 1 216 ? -5.122 -0.869 -15.743 1.00 87.50 216 PRO A N 1
ATOM 1652 C CA . PRO A 1 216 ? -6.422 -1.440 -15.433 1.00 87.50 216 PRO A CA 1
ATOM 1653 C C . PRO A 1 216 ? -6.562 -2.845 -16.018 1.00 87.50 216 PRO A C 1
ATOM 1655 O O . PRO A 1 216 ? -6.261 -3.088 -17.186 1.00 87.50 216 PRO A O 1
ATOM 1658 N N . ILE A 1 217 ? -7.111 -3.757 -15.217 1.00 92.06 217 ILE A N 1
ATOM 1659 C CA . ILE A 1 217 ? -7.452 -5.120 -15.630 1.00 92.06 217 ILE A CA 1
ATOM 1660 C C . ILE A 1 217 ? -8.939 -5.395 -15.409 1.00 92.06 217 ILE A C 1
ATOM 1662 O O . ILE A 1 217 ? -9.590 -4.791 -14.555 1.00 92.06 217 ILE A O 1
ATOM 1666 N N . THR A 1 218 ? -9.490 -6.321 -16.187 1.00 91.38 218 THR A N 1
ATOM 1667 C CA . THR A 1 218 ? -10.901 -6.714 -16.104 1.00 91.38 218 THR A CA 1
ATOM 1668 C C . THR A 1 218 ? -11.076 -7.984 -15.283 1.00 91.38 218 THR A C 1
ATOM 1670 O O . THR A 1 218 ? -10.283 -8.919 -15.405 1.00 91.38 218 THR A O 1
ATOM 1673 N N . VAL A 1 219 ? -12.167 -8.063 -14.523 1.00 95.88 219 VAL A N 1
ATOM 1674 C CA . VAL A 1 219 ? -12.595 -9.295 -13.849 1.00 95.88 219 VAL A CA 1
ATOM 1675 C C . VAL A 1 219 ? -13.674 -10.013 -14.650 1.00 95.88 219 VAL A C 1
ATOM 1677 O O . VAL A 1 219 ? -14.445 -9.402 -15.387 1.00 95.88 219 VAL A O 1
ATOM 1680 N N . THR A 1 220 ? -13.737 -11.325 -14.474 1.00 95.88 220 THR A N 1
ATOM 1681 C CA . THR A 1 220 ? -14.822 -12.188 -14.943 1.00 95.88 220 THR A CA 1
ATOM 1682 C C . THR A 1 220 ? -15.587 -12.742 -13.756 1.00 95.88 220 THR A C 1
ATOM 1684 O O . THR A 1 220 ? -14.992 -12.989 -12.706 1.00 95.88 220 THR A O 1
ATOM 1687 N N . ILE A 1 221 ? -16.891 -12.936 -13.943 1.00 97.00 221 ILE A N 1
ATOM 1688 C CA . ILE A 1 221 ? -17.808 -13.457 -12.931 1.00 97.00 221 ILE A CA 1
ATOM 1689 C C . ILE A 1 221 ? -18.449 -14.716 -13.508 1.00 97.00 221 ILE A C 1
ATOM 1691 O O . ILE A 1 221 ? -19.154 -14.634 -14.517 1.00 97.00 221 ILE A O 1
ATOM 1695 N N . THR A 1 222 ? -18.176 -15.872 -12.906 1.00 94.94 222 THR A N 1
ATOM 1696 C CA . THR A 1 222 ? -18.681 -17.172 -13.371 1.00 94.94 222 THR A CA 1
ATOM 1697 C C . THR A 1 222 ? -19.319 -17.953 -12.230 1.00 94.94 222 THR A C 1
ATOM 1699 O O . THR A 1 222 ? -18.923 -17.805 -11.081 1.00 94.94 222 THR A O 1
ATOM 1702 N N . ASP A 1 223 ? -20.325 -18.763 -12.544 1.00 93.81 223 ASP A N 1
ATOM 1703 C CA . ASP A 1 223 ? -20.898 -19.760 -11.635 1.00 93.81 223 ASP A CA 1
ATOM 1704 C C . ASP A 1 223 ? -20.483 -21.129 -12.178 1.00 93.81 223 ASP A C 1
ATOM 1706 O O . ASP A 1 223 ? -21.160 -21.707 -13.026 1.00 93.81 223 ASP A O 1
ATOM 1710 N N . ASP A 1 224 ? -19.290 -21.580 -11.789 1.00 86.88 224 ASP A N 1
ATOM 1711 C CA . ASP A 1 224 ? -18.687 -22.795 -12.351 1.00 86.88 224 ASP A CA 1
ATOM 1712 C C . ASP A 1 224 ? -19.415 -24.070 -11.855 1.00 86.88 224 ASP A C 1
ATOM 1714 O O . ASP A 1 224 ? -19.352 -25.111 -12.513 1.00 86.88 224 ASP A O 1
ATOM 1718 N N . ASN A 1 225 ? -20.136 -23.987 -10.726 1.00 88.38 225 ASN A N 1
ATOM 1719 C CA . ASN A 1 225 ? -20.802 -25.115 -10.059 1.00 88.38 225 ASN A CA 1
ATOM 1720 C C . ASN A 1 225 ? -22.336 -25.116 -10.205 1.00 88.38 225 ASN A C 1
ATOM 1722 O O . ASN A 1 225 ? -22.982 -26.077 -9.778 1.00 88.38 225 ASN A O 1
ATOM 1726 N N . ASN A 1 226 ? -22.923 -24.078 -10.807 1.00 88.50 226 ASN A N 1
ATOM 1727 C CA . ASN A 1 226 ? -24.368 -23.847 -10.884 1.00 88.50 226 ASN A CA 1
ATOM 1728 C C . ASN A 1 226 ? -25.069 -23.870 -9.507 1.00 88.50 226 ASN A C 1
ATOM 1730 O O . ASN A 1 226 ? -26.211 -24.326 -9.391 1.00 88.50 226 ASN A O 1
ATOM 1734 N N . ASP A 1 227 ? -24.395 -23.403 -8.455 1.00 90.00 227 ASP A N 1
ATOM 1735 C CA . ASP A 1 227 ? -24.917 -23.385 -7.080 1.00 90.00 227 ASP A CA 1
ATOM 1736 C C . ASP A 1 227 ? -25.443 -22.001 -6.655 1.00 90.00 227 ASP A C 1
ATOM 1738 O O . ASP A 1 227 ? -25.976 -21.842 -5.552 1.00 90.00 227 ASP A O 1
ATOM 1742 N N . GLY A 1 228 ? -25.361 -21.005 -7.546 1.00 89.75 228 GLY A N 1
ATOM 1743 C CA . GLY A 1 228 ? -25.753 -19.627 -7.269 1.00 89.75 228 GLY A CA 1
ATOM 1744 C C . GLY A 1 228 ? -24.710 -18.826 -6.482 1.00 89.75 228 GLY A C 1
ATOM 1745 O O . GLY A 1 228 ? -24.998 -17.684 -6.103 1.00 89.75 228 GLY A O 1
ATOM 1746 N N . ILE A 1 229 ? -23.520 -19.391 -6.254 1.00 95.25 229 ILE A N 1
ATOM 1747 C CA . ILE A 1 229 ? -22.331 -18.701 -5.758 1.00 95.25 229 ILE A CA 1
ATOM 1748 C C . ILE A 1 229 ? -21.419 -18.426 -6.953 1.00 95.25 229 ILE A C 1
ATOM 1750 O O . ILE A 1 229 ? -20.961 -19.319 -7.656 1.00 95.25 229 ILE A O 1
ATOM 1754 N N . TYR A 1 230 ? -21.144 -17.149 -7.187 1.00 97.25 230 TYR A N 1
ATOM 1755 C CA . TYR A 1 230 ? -20.366 -16.699 -8.331 1.00 97.25 230 TYR A CA 1
ATOM 1756 C C . TYR A 1 230 ? -18.938 -16.384 -7.900 1.00 97.25 230 TYR A C 1
ATOM 1758 O O . TYR A 1 230 ? -18.715 -15.719 -6.888 1.00 97.25 230 TYR A O 1
ATOM 1766 N N . THR A 1 231 ? -17.962 -16.805 -8.693 1.00 97.25 231 THR A N 1
ATOM 1767 C CA . THR A 1 231 ? -16.547 -16.496 -8.501 1.00 97.25 231 THR A CA 1
ATOM 1768 C C . THR A 1 231 ? -16.154 -15.286 -9.339 1.00 97.25 231 THR A C 1
ATOM 1770 O O . THR A 1 231 ? -16.253 -15.301 -10.565 1.00 97.25 231 THR A O 1
ATOM 1773 N N . VAL A 1 232 ? -15.648 -14.249 -8.677 1.00 97.50 232 VAL A N 1
ATOM 1774 C CA . VAL A 1 232 ? -14.995 -13.096 -9.299 1.00 97.50 232 VAL A CA 1
ATOM 1775 C C . VAL A 1 232 ? -13.491 -13.359 -9.368 1.00 97.50 232 VAL A C 1
ATOM 1777 O O . VAL A 1 232 ? -12.856 -13.590 -8.335 1.00 97.50 232 VAL A O 1
ATOM 1780 N N . LYS A 1 233 ? -12.916 -13.321 -10.576 1.00 95.94 233 LYS A N 1
ATOM 1781 C CA . LYS A 1 233 ? -11.474 -13.529 -10.814 1.00 95.94 233 LYS A CA 1
ATOM 1782 C C . LYS A 1 233 ? -10.959 -12.739 -12.014 1.00 95.94 233 LYS A C 1
ATOM 1784 O O . LYS A 1 233 ? -11.704 -12.514 -12.968 1.00 95.94 233 LYS A O 1
ATOM 1789 N N . ALA A 1 234 ? -9.681 -12.371 -12.003 1.00 96.19 234 ALA A N 1
ATOM 1790 C CA . ALA A 1 234 ? -8.985 -11.875 -13.189 1.00 96.19 234 ALA A CA 1
ATOM 1791 C C . ALA A 1 234 ? -8.557 -13.067 -14.078 1.00 96.19 234 ALA A C 1
ATOM 1793 O O . ALA A 1 234 ? -7.855 -13.950 -13.582 1.00 96.19 234 ALA A O 1
ATOM 1794 N N . PRO A 1 235 ? -8.946 -13.138 -15.369 1.00 93.06 235 PRO A N 1
ATOM 1795 C CA . PRO A 1 235 ? -8.687 -14.310 -16.221 1.00 93.06 235 PRO A CA 1
ATOM 1796 C C . PRO A 1 235 ? -7.215 -14.706 -16.347 1.00 93.06 235 PRO A C 1
ATOM 1798 O O . PRO A 1 235 ? -6.902 -15.892 -16.388 1.00 93.06 235 PRO A O 1
ATOM 1801 N N . ASN A 1 236 ? -6.328 -13.710 -16.383 1.00 92.19 236 ASN A N 1
ATOM 1802 C CA . ASN A 1 236 ? -4.881 -13.894 -16.500 1.00 92.19 236 ASN A CA 1
ATOM 1803 C C . ASN A 1 236 ? -4.157 -13.676 -15.159 1.00 92.19 236 ASN A C 1
ATOM 1805 O O . ASN A 1 236 ? -2.942 -13.515 -15.142 1.00 92.19 236 ASN A O 1
ATOM 1809 N N . GLY A 1 237 ? -4.900 -13.654 -14.048 1.00 94.19 237 GLY A N 1
ATOM 1810 C CA . GLY A 1 237 ? -4.400 -13.206 -12.752 1.00 94.19 237 GLY A CA 1
ATOM 1811 C C . GLY A 1 237 ? -4.386 -11.682 -12.606 1.00 94.19 237 GLY A C 1
ATOM 1812 O O . GLY A 1 237 ? -4.536 -10.933 -13.572 1.00 94.19 237 GLY A O 1
ATOM 1813 N N . TYR A 1 238 ? -4.277 -11.238 -11.360 1.00 94.56 238 TYR A N 1
ATOM 1814 C CA . TYR A 1 238 ? -4.049 -9.848 -10.989 1.00 94.56 238 TYR A CA 1
ATOM 1815 C C . TYR A 1 238 ? -2.557 -9.508 -11.114 1.00 94.56 238 TYR A C 1
ATOM 1817 O O . TYR A 1 238 ? -1.714 -10.388 -10.933 1.00 94.56 238 TYR A O 1
ATOM 1825 N N . ASN A 1 239 ? -2.226 -8.244 -11.391 1.00 90.25 239 ASN A N 1
ATOM 1826 C CA . ASN A 1 239 ? -0.831 -7.828 -11.534 1.00 90.25 239 ASN A CA 1
ATOM 1827 C C . ASN A 1 239 ? -0.120 -7.910 -10.177 1.00 90.25 239 ASN A C 1
ATOM 1829 O O . ASN A 1 239 ? -0.643 -7.449 -9.160 1.00 90.25 239 ASN A O 1
ATOM 1833 N N . GLU A 1 240 ? 1.069 -8.509 -10.154 1.00 90.19 240 GLU A N 1
ATOM 1834 C CA . GLU A 1 240 ? 1.865 -8.608 -8.934 1.00 90.19 240 GLU A CA 1
ATOM 1835 C C . GLU A 1 240 ? 2.277 -7.226 -8.424 1.00 90.19 240 GLU A C 1
ATOM 1837 O O . GLU A 1 240 ? 2.694 -6.355 -9.186 1.00 90.19 240 GLU A O 1
ATOM 1842 N N . GLY A 1 241 ? 2.179 -7.030 -7.109 1.00 86.62 241 GLY A N 1
ATOM 1843 C CA . GLY A 1 241 ? 2.547 -5.777 -6.458 1.00 86.62 241 GLY A CA 1
ATOM 1844 C C . GLY A 1 241 ? 1.469 -4.705 -6.553 1.00 86.62 241 GLY A C 1
ATOM 1845 O O . GLY A 1 241 ? 1.661 -3.629 -5.986 1.00 86.62 241 GLY A O 1
ATOM 1846 N N . SER A 1 242 ? 0.345 -5.002 -7.215 1.00 88.00 242 SER A N 1
ATOM 1847 C CA . SER A 1 242 ? -0.749 -4.057 -7.391 1.00 88.00 242 SER A CA 1
ATOM 1848 C C . SER A 1 242 ? -1.806 -4.103 -6.299 1.00 88.00 242 SER A C 1
ATOM 1850 O O . SER A 1 242 ? -2.049 -5.143 -5.679 1.00 88.00 242 SER A O 1
ATOM 1852 N N . SER A 1 243 ? -2.470 -2.962 -6.103 1.00 89.00 243 SER A N 1
ATOM 1853 C CA . SER A 1 243 ? -3.555 -2.791 -5.132 1.00 89.00 243 SER A CA 1
ATOM 1854 C C . SER A 1 243 ? -4.878 -2.458 -5.810 1.00 89.00 243 SER A C 1
ATOM 1856 O O . SER A 1 243 ? -4.968 -1.578 -6.670 1.00 89.00 243 SER A O 1
ATOM 1858 N N . TYR A 1 244 ? -5.930 -3.139 -5.367 1.00 91.81 244 TYR A N 1
ATOM 1859 C CA . TYR A 1 244 ? -7.258 -3.095 -5.952 1.00 91.81 244 TYR A CA 1
ATOM 1860 C C . TYR A 1 244 ? -8.347 -2.934 -4.889 1.00 91.81 244 TYR A C 1
ATOM 1862 O O . TYR A 1 244 ? -8.180 -3.263 -3.716 1.00 91.81 244 TYR A O 1
ATOM 1870 N N . GLU A 1 245 ? -9.509 -2.473 -5.330 1.00 94.38 245 GLU A N 1
ATOM 1871 C CA . GLU A 1 245 ? -10.746 -2.475 -4.560 1.00 94.38 245 GLU A CA 1
ATOM 1872 C C . GLU A 1 245 ? -11.857 -3.095 -5.399 1.00 94.38 245 GLU A C 1
ATOM 1874 O O . GLU A 1 245 ? -12.131 -2.648 -6.514 1.00 94.38 245 GLU A O 1
ATOM 1879 N N . LEU A 1 246 ? -12.486 -4.140 -4.870 1.00 96.69 246 LEU A N 1
ATOM 1880 C CA . LEU A 1 246 ? -13.649 -4.774 -5.467 1.00 96.69 246 LEU A CA 1
ATOM 1881 C C . LEU A 1 246 ? -14.908 -4.264 -4.769 1.00 96.69 246 LEU A C 1
ATOM 1883 O O . LEU A 1 246 ? -15.093 -4.493 -3.575 1.00 96.69 246 LEU A O 1
ATOM 1887 N N . ASN A 1 247 ? -15.771 -3.599 -5.526 1.00 96.38 247 ASN A N 1
ATOM 1888 C CA . ASN A 1 247 ? -17.036 -3.061 -5.046 1.00 96.38 247 ASN A CA 1
ATOM 1889 C C . ASN A 1 247 ? -18.191 -3.896 -5.592 1.00 96.38 247 ASN A C 1
ATOM 1891 O O . ASN A 1 247 ? -18.289 -4.095 -6.804 1.00 96.38 247 ASN A O 1
ATOM 1895 N N . LEU A 1 248 ? -19.056 -4.384 -4.705 1.00 96.81 248 LEU A N 1
ATOM 1896 C CA . LEU A 1 248 ? -20.246 -5.136 -5.084 1.00 96.81 248 LEU A CA 1
ATOM 1897 C C . LEU A 1 248 ? -21.426 -4.204 -5.338 1.00 96.81 248 LEU A C 1
ATOM 1899 O O . LEU A 1 248 ? -21.618 -3.210 -4.640 1.00 96.81 248 LEU A O 1
ATOM 1903 N N . ALA A 1 249 ? -22.227 -4.553 -6.338 1.00 95.75 249 ALA A N 1
ATOM 1904 C CA . ALA A 1 249 ? -23.442 -3.836 -6.675 1.00 95.75 249 ALA A CA 1
ATOM 1905 C C . ALA A 1 249 ? -24.568 -4.104 -5.657 1.00 95.75 249 ALA A C 1
ATOM 1907 O O . ALA A 1 249 ? -24.558 -5.095 -4.918 1.00 95.75 249 ALA A O 1
ATOM 1908 N N . ASP A 1 250 ? -25.587 -3.245 -5.658 1.00 92.75 250 ASP A N 1
ATOM 1909 C CA . ASP A 1 250 ? -26.757 -3.410 -4.796 1.00 92.75 250 ASP A CA 1
ATOM 1910 C C . ASP A 1 250 ? -27.434 -4.772 -5.008 1.00 92.75 250 ASP A C 1
ATOM 1912 O O . ASP A 1 250 ? -27.610 -5.253 -6.130 1.00 92.75 250 ASP A O 1
ATOM 1916 N N . GLY A 1 251 ? -27.828 -5.410 -3.905 1.00 92.50 251 GLY A N 1
ATOM 1917 C CA . GLY A 1 251 ? -28.425 -6.747 -3.929 1.00 92.50 251 GLY A CA 1
ATOM 1918 C C . GLY A 1 251 ? -27.423 -7.903 -4.014 1.00 92.50 251 GLY A C 1
ATOM 1919 O O . GLY A 1 251 ? -27.850 -9.057 -4.083 1.00 92.50 251 GLY A O 1
ATOM 1920 N N . TRP A 1 252 ? -26.117 -7.629 -3.934 1.00 96.25 252 TRP A N 1
ATOM 1921 C CA . TRP A 1 252 ? -25.051 -8.637 -3.875 1.00 96.25 252 TRP A CA 1
ATOM 1922 C C . TRP A 1 252 ? -24.236 -8.540 -2.584 1.00 96.25 252 TRP A C 1
ATOM 1924 O O . TRP A 1 252 ? -24.109 -7.465 -2.001 1.00 96.25 252 TRP A O 1
ATOM 1934 N N . CYS A 1 253 ? -23.690 -9.660 -2.112 1.00 95.06 253 CYS A N 1
ATOM 1935 C CA . CYS A 1 253 ? -22.761 -9.697 -0.979 1.00 95.06 253 CYS A CA 1
ATOM 1936 C C . CYS A 1 253 ? -21.650 -10.726 -1.207 1.00 95.06 253 CYS A C 1
ATOM 1938 O O . CYS A 1 253 ? -21.798 -11.637 -2.026 1.00 95.06 253 CYS A O 1
ATOM 1940 N N . PHE A 1 254 ? -20.556 -10.615 -0.453 1.00 96.88 254 PHE A N 1
ATOM 1941 C CA . PHE A 1 254 ? -19.549 -11.674 -0.390 1.00 96.88 254 PHE A CA 1
ATOM 1942 C C . PHE A 1 254 ? -20.138 -12.901 0.320 1.00 96.88 254 PHE A C 1
ATOM 1944 O O . PHE A 1 254 ? -20.895 -12.771 1.285 1.00 96.88 254 PHE A O 1
ATOM 1951 N N . ALA A 1 255 ? -19.849 -14.101 -0.182 1.00 94.38 255 ALA A N 1
ATOM 1952 C CA . ALA A 1 255 ? -20.525 -15.321 0.252 1.00 94.38 255 ALA A CA 1
ATOM 1953 C C . ALA A 1 255 ? -20.227 -15.687 1.719 1.00 94.38 255 ALA A C 1
ATOM 1955 O O . ALA A 1 255 ? -21.129 -16.173 2.412 1.00 94.38 255 ALA A O 1
ATOM 1956 N N . ASP A 1 256 ? -18.998 -15.397 2.168 1.00 92.12 256 ASP A N 1
ATOM 1957 C CA . ASP A 1 256 ? -18.387 -15.721 3.466 1.00 92.12 256 ASP A CA 1
ATOM 1958 C C . ASP A 1 256 ? -18.339 -14.530 4.448 1.00 92.12 256 ASP A C 1
ATOM 1960 O O . ASP A 1 256 ? -17.560 -14.533 5.411 1.00 92.12 256 ASP A O 1
ATOM 1964 N N . LYS A 1 257 ? -19.110 -13.471 4.184 1.00 91.38 257 LYS A N 1
ATOM 1965 C CA . LYS A 1 257 ? -19.116 -12.232 4.973 1.00 91.38 257 LYS A CA 1
ATOM 1966 C C . LYS A 1 257 ? -20.536 -11.787 5.298 1.00 91.38 257 LYS A C 1
ATOM 1968 O O . LYS A 1 257 ? -21.508 -12.278 4.722 1.00 91.38 257 LYS A O 1
ATOM 1973 N N . ASP A 1 258 ? -20.631 -10.848 6.234 1.00 87.94 258 ASP A N 1
ATOM 1974 C CA . ASP A 1 258 ? -21.885 -10.177 6.547 1.00 87.94 258 ASP A CA 1
ATOM 1975 C C . ASP A 1 258 ? -22.452 -9.476 5.292 1.00 87.94 258 ASP A C 1
ATOM 1977 O O . ASP A 1 258 ? -21.683 -8.856 4.548 1.00 87.94 258 ASP A O 1
ATOM 1981 N N . PRO A 1 259 ? -23.769 -9.552 5.020 1.00 89.38 259 PRO A N 1
ATOM 1982 C CA . PRO A 1 259 ? -24.392 -8.887 3.876 1.00 89.38 259 PRO A CA 1
ATOM 1983 C C . PRO A 1 259 ? -24.141 -7.375 3.763 1.00 89.38 259 PRO A C 1
ATOM 1985 O O . PRO A 1 259 ? -24.239 -6.850 2.647 1.00 89.38 259 PRO A O 1
ATOM 1988 N N . ASN A 1 260 ? -23.823 -6.685 4.864 1.00 86.81 260 ASN A N 1
ATOM 1989 C CA . ASN A 1 260 ? -23.486 -5.258 4.886 1.00 86.81 260 ASN A CA 1
ATOM 1990 C C . ASN A 1 260 ? -22.092 -4.955 4.310 1.00 86.81 260 ASN A C 1
ATOM 1992 O O . ASN A 1 260 ? -21.831 -3.828 3.892 1.00 86.81 260 ASN A O 1
ATOM 1996 N N . ILE A 1 261 ? -21.215 -5.957 4.211 1.00 90.25 261 ILE A N 1
ATOM 1997 C CA . ILE A 1 261 ? -19.889 -5.822 3.606 1.00 90.25 261 ILE A CA 1
ATOM 1998 C C . ILE A 1 261 ? -20.028 -5.790 2.078 1.00 90.25 261 ILE A C 1
ATOM 2000 O O . ILE A 1 261 ? -20.356 -6.797 1.443 1.00 90.25 261 ILE A O 1
ATOM 2004 N N . LYS A 1 262 ? -19.750 -4.630 1.473 1.00 93.81 262 LYS A N 1
ATOM 2005 C CA . LYS A 1 262 ? -19.855 -4.398 0.019 1.00 93.81 262 LYS A CA 1
ATOM 2006 C C . LYS A 1 262 ? -18.524 -4.179 -0.679 1.00 93.81 262 LYS A C 1
ATOM 2008 O O . LYS A 1 262 ? -18.459 -4.312 -1.900 1.00 93.81 262 LYS A O 1
ATOM 2013 N N . THR A 1 263 ? -17.467 -3.902 0.075 1.00 94.38 263 THR A N 1
ATOM 2014 C CA . THR A 1 263 ? -16.164 -3.556 -0.494 1.00 94.38 263 THR A CA 1
ATOM 2015 C C . THR A 1 263 ? -15.065 -4.479 0.022 1.00 94.38 263 THR A C 1
ATOM 2017 O O . THR A 1 263 ? -14.961 -4.739 1.219 1.00 94.38 263 THR A O 1
ATOM 2020 N N . ALA A 1 264 ? -14.207 -4.950 -0.878 1.00 94.12 264 ALA A N 1
ATOM 2021 C CA . ALA A 1 264 ? -12.980 -5.658 -0.535 1.00 94.12 264 ALA A CA 1
ATOM 2022 C C . ALA A 1 264 ? -11.771 -4.890 -1.072 1.00 94.12 264 ALA A C 1
ATOM 2024 O O . ALA A 1 264 ? -11.589 -4.803 -2.285 1.00 94.12 264 ALA A O 1
ATOM 2025 N N . ALA A 1 265 ? -10.932 -4.361 -0.187 1.00 91.06 265 ALA A N 1
ATOM 2026 C CA . ALA A 1 265 ? -9.619 -3.845 -0.559 1.00 91.06 265 ALA A CA 1
ATOM 2027 C C . ALA A 1 265 ? -8.607 -4.997 -0.554 1.00 91.06 265 ALA A C 1
ATOM 2029 O O . ALA A 1 265 ? -8.584 -5.803 0.377 1.00 91.06 265 ALA A O 1
ATOM 2030 N N . PHE A 1 266 ? -7.765 -5.117 -1.571 1.00 91.19 266 PHE A N 1
ATOM 2031 C CA . PHE A 1 266 ? -6.755 -6.167 -1.579 1.00 91.19 266 PHE A CA 1
ATOM 2032 C C . PHE A 1 266 ? -5.515 -5.797 -2.375 1.00 91.19 266 PHE A C 1
ATOM 2034 O O . PHE A 1 266 ? -5.584 -5.017 -3.319 1.00 91.19 266 PHE A O 1
ATOM 2041 N N . SER A 1 267 ? -4.385 -6.382 -1.992 1.00 89.31 267 SER A N 1
ATOM 2042 C CA . SER A 1 267 ? -3.113 -6.233 -2.697 1.00 89.31 267 SER A CA 1
ATOM 2043 C C . SER A 1 267 ? -2.559 -7.586 -3.106 1.00 89.31 267 SER A C 1
ATOM 2045 O O . SER A 1 267 ? -2.828 -8.603 -2.457 1.00 89.31 267 SER A O 1
ATOM 2047 N N . ILE A 1 268 ? -1.795 -7.598 -4.193 1.00 92.31 268 ILE A N 1
ATOM 2048 C CA . ILE A 1 268 ? -1.158 -8.798 -4.726 1.00 92.31 268 ILE A CA 1
ATOM 2049 C C . ILE A 1 268 ? 0.299 -8.827 -4.294 1.00 92.31 268 ILE A C 1
ATOM 2051 O O . ILE A 1 268 ? 1.030 -7.849 -4.452 1.00 92.31 268 ILE A O 1
ATOM 2055 N N . ALA A 1 269 ? 0.727 -9.960 -3.746 1.00 90.44 269 ALA A N 1
ATOM 2056 C CA . ALA A 1 269 ? 2.107 -10.164 -3.353 1.00 90.44 269 ALA A CA 1
ATOM 2057 C C . ALA A 1 269 ? 3.036 -10.047 -4.570 1.00 90.44 269 ALA A C 1
ATOM 2059 O O . ALA A 1 269 ? 2.775 -10.627 -5.620 1.00 90.44 269 ALA A O 1
ATOM 2060 N N . LYS A 1 270 ? 4.142 -9.330 -4.387 1.00 89.88 270 LYS A N 1
ATOM 2061 C CA . LYS A 1 270 ? 5.308 -9.325 -5.274 1.00 89.88 270 LYS A CA 1
ATOM 2062 C C . LYS A 1 270 ? 6.545 -9.509 -4.409 1.00 89.88 270 LYS A C 1
ATOM 2064 O O . LYS A 1 270 ? 6.573 -9.072 -3.253 1.00 89.88 270 LYS A O 1
ATOM 2069 N N . GLN A 1 271 ? 7.543 -10.218 -4.921 1.00 89.44 271 GLN A N 1
ATOM 2070 C CA . GLN A 1 271 ? 8.816 -10.327 -4.213 1.00 89.44 271 GLN A CA 1
ATOM 2071 C C . GLN A 1 271 ? 9.525 -8.975 -4.230 1.00 89.44 271 GLN A C 1
ATOM 2073 O O . GLN A 1 271 ? 9.442 -8.240 -5.213 1.00 89.44 271 GLN A O 1
ATOM 2078 N N . ALA A 1 272 ? 10.200 -8.640 -3.130 1.00 89.94 272 ALA A N 1
ATOM 2079 C CA . ALA A 1 272 ? 10.971 -7.410 -3.076 1.00 89.94 272 ALA A CA 1
ATOM 2080 C C . ALA A 1 272 ? 12.077 -7.456 -4.137 1.00 89.94 272 ALA A C 1
ATOM 2082 O O . ALA A 1 272 ? 12.832 -8.426 -4.213 1.00 89.94 272 ALA A O 1
ATOM 2083 N N . VAL A 1 273 ? 12.147 -6.418 -4.961 1.00 91.00 273 VAL A N 1
ATOM 2084 C CA . VAL A 1 273 ? 13.112 -6.299 -6.056 1.00 91.00 273 VAL A CA 1
ATOM 2085 C C . VAL A 1 273 ? 13.502 -4.837 -6.205 1.00 91.00 273 VAL A C 1
ATOM 2087 O O . VAL A 1 273 ? 12.699 -3.943 -5.954 1.00 91.00 273 VAL A O 1
ATOM 2090 N N . ASN A 1 274 ? 14.748 -4.576 -6.576 1.00 89.06 274 ASN A N 1
ATOM 2091 C CA . ASN A 1 274 ? 15.198 -3.236 -6.915 1.00 89.06 274 ASN A CA 1
ATOM 2092 C C . ASN A 1 274 ? 16.257 -3.327 -8.010 1.00 89.06 274 ASN A C 1
ATOM 2094 O O . ASN A 1 274 ? 17.454 -3.360 -7.728 1.00 89.06 274 ASN A O 1
ATOM 2098 N N . ASN A 1 275 ? 15.795 -3.406 -9.253 1.00 89.19 275 ASN A N 1
ATOM 2099 C CA . ASN A 1 275 ? 16.658 -3.439 -10.427 1.00 89.19 275 ASN A CA 1
ATOM 2100 C C . ASN A 1 275 ? 16.964 -2.028 -10.954 1.00 89.19 275 ASN A C 1
ATOM 2102 O O . ASN A 1 275 ? 17.874 -1.870 -11.763 1.00 89.19 275 ASN A O 1
ATOM 2106 N N . ILE A 1 276 ? 16.247 -1.001 -10.477 1.00 85.00 276 ILE A N 1
ATOM 2107 C CA . ILE A 1 276 ? 16.504 0.393 -10.848 1.00 85.00 276 ILE A CA 1
ATOM 2108 C C . ILE A 1 276 ? 17.893 0.797 -10.352 1.00 85.00 276 ILE A C 1
ATOM 2110 O O . ILE A 1 276 ? 18.158 0.869 -9.149 1.00 85.00 276 ILE A O 1
ATOM 2114 N N . ALA A 1 277 ? 18.776 1.097 -11.300 1.00 86.00 277 ALA A N 1
ATOM 2115 C CA . ALA A 1 277 ? 20.115 1.575 -11.020 1.00 86.00 277 ALA A CA 1
ATOM 2116 C C . ALA A 1 277 ? 20.178 3.106 -11.064 1.00 86.00 277 ALA A C 1
ATOM 2118 O O . ALA A 1 277 ? 19.494 3.781 -11.829 1.00 86.00 277 ALA A O 1
ATOM 2119 N N . MET A 1 278 ? 21.037 3.657 -10.216 1.00 88.81 278 MET A N 1
ATOM 2120 C CA . MET A 1 278 ? 21.370 5.077 -10.184 1.00 88.81 278 MET A CA 1
ATOM 2121 C C . MET A 1 278 ? 22.292 5.417 -11.359 1.00 88.81 278 MET A C 1
ATOM 2123 O O . MET A 1 278 ? 23.311 4.744 -11.535 1.00 88.81 278 MET A O 1
ATOM 2127 N N . ASN A 1 279 ? 21.986 6.471 -12.122 1.00 89.00 279 ASN A N 1
ATOM 2128 C CA . ASN A 1 279 ? 22.763 6.808 -13.315 1.00 89.00 279 ASN A CA 1
ATOM 2129 C C . ASN A 1 279 ? 24.238 7.068 -12.961 1.00 89.00 279 ASN A C 1
ATOM 2131 O O . ASN A 1 279 ? 24.579 7.921 -12.131 1.00 89.00 279 ASN A O 1
ATOM 2135 N N . ALA A 1 280 ? 25.139 6.319 -13.599 1.00 86.06 280 ALA A N 1
ATOM 2136 C CA . ALA A 1 280 ? 26.551 6.341 -13.258 1.00 86.06 280 ALA A CA 1
ATOM 2137 C C . ALA A 1 280 ? 27.217 7.705 -13.507 1.00 86.06 280 ALA A C 1
ATOM 2139 O O . ALA A 1 280 ? 28.153 8.035 -12.771 1.00 86.06 280 ALA A O 1
ATOM 2140 N N . SER A 1 281 ? 26.722 8.480 -14.478 1.00 86.94 281 SER A N 1
ATOM 2141 C CA . SER A 1 281 ? 27.257 9.783 -14.886 1.00 86.94 281 SER A CA 1
ATOM 2142 C C . SER A 1 281 ? 26.946 10.923 -13.912 1.00 86.94 281 SER A C 1
ATOM 2144 O O . SER A 1 281 ? 27.593 11.965 -13.989 1.00 86.94 281 SER A O 1
ATOM 2146 N N . ASN A 1 282 ? 26.001 10.739 -12.984 1.00 93.44 282 ASN A N 1
ATOM 2147 C CA . ASN A 1 282 ? 25.681 11.746 -11.971 1.00 93.44 282 ASN A CA 1
ATOM 2148 C C . ASN A 1 282 ? 26.722 11.787 -10.842 1.00 93.44 282 ASN A C 1
ATOM 2150 O O . ASN A 1 282 ? 27.405 10.799 -10.542 1.00 93.44 282 ASN A O 1
ATOM 2154 N N . HIS A 1 283 ? 26.792 12.926 -10.150 1.00 95.00 283 HIS A N 1
ATOM 2155 C CA . HIS A 1 283 ? 27.678 13.116 -9.000 1.00 95.00 283 HIS A CA 1
ATOM 2156 C C . HIS A 1 283 ? 26.973 12.748 -7.699 1.00 95.00 283 HIS A C 1
ATOM 2158 O O . HIS A 1 283 ? 25.924 13.296 -7.377 1.00 95.00 283 HIS A O 1
ATOM 2164 N N . TYR A 1 284 ? 27.579 11.868 -6.904 1.00 95.75 284 TYR A N 1
ATOM 2165 C CA . TYR A 1 284 ? 27.043 11.456 -5.605 1.00 95.75 284 TYR A CA 1
ATOM 2166 C C . TYR A 1 284 ? 27.986 11.940 -4.511 1.00 95.75 284 TYR A C 1
ATOM 2168 O O . TYR A 1 284 ? 29.065 11.377 -4.312 1.00 95.75 284 TYR A O 1
ATOM 2176 N N . VAL A 1 285 ? 27.569 12.969 -3.777 1.00 95.62 285 VAL A N 1
ATOM 2177 C CA . VAL A 1 285 ? 28.421 13.689 -2.826 1.00 95.62 285 VAL A CA 1
ATOM 2178 C C . VAL A 1 285 ? 27.928 13.475 -1.399 1.00 95.62 285 VAL A C 1
ATOM 2180 O O . VAL A 1 285 ? 26.798 13.809 -1.052 1.00 95.62 285 VAL A O 1
ATOM 2183 N N . LYS A 1 286 ? 28.803 12.951 -0.537 1.00 95.44 286 LYS A N 1
ATOM 2184 C CA . LYS A 1 286 ? 28.503 12.824 0.890 1.00 95.44 286 LYS A CA 1
ATOM 2185 C C . LYS A 1 286 ? 28.453 14.208 1.549 1.00 95.44 286 LYS A C 1
ATOM 2187 O O . LYS A 1 286 ? 29.370 15.008 1.368 1.00 95.44 286 LYS A O 1
ATOM 2192 N N . TYR A 1 287 ? 27.424 14.474 2.344 1.00 94.94 287 TYR A N 1
ATOM 2193 C CA . TYR A 1 287 ? 27.163 15.760 2.981 1.00 94.94 287 TYR A CA 1
ATOM 2194 C C . TYR A 1 287 ? 26.579 15.570 4.384 1.00 94.94 287 TYR A C 1
ATOM 2196 O O . TYR A 1 287 ? 25.833 14.630 4.621 1.00 94.94 287 TYR A O 1
ATOM 2204 N N . SER A 1 288 ? 26.918 16.435 5.342 1.00 91.81 288 SER A N 1
ATOM 2205 C CA . SER A 1 288 ? 26.535 16.228 6.750 1.00 91.81 288 SER A CA 1
ATOM 2206 C C . SER A 1 288 ? 25.029 16.312 6.995 1.00 91.81 288 SER A C 1
ATOM 2208 O O . SER A 1 288 ? 24.510 15.576 7.829 1.00 91.81 288 SER A O 1
ATOM 2210 N N . ASP A 1 289 ? 24.351 17.211 6.280 1.00 91.00 289 ASP A N 1
ATOM 2211 C CA . ASP A 1 289 ? 22.902 17.384 6.361 1.00 91.00 289 ASP A CA 1
ATOM 2212 C C . ASP A 1 289 ? 22.328 17.830 5.002 1.00 91.00 289 ASP A C 1
ATOM 2214 O O . ASP A 1 289 ? 22.228 19.030 4.723 1.00 91.00 289 ASP A O 1
ATOM 2218 N N . PRO A 1 290 ? 22.026 16.873 4.104 1.00 92.69 290 PRO A N 1
ATOM 2219 C CA . PRO A 1 290 ? 21.486 17.171 2.778 1.00 92.69 290 PRO A CA 1
ATOM 2220 C C . PRO A 1 290 ? 20.157 17.939 2.810 1.00 92.69 290 PRO A C 1
ATOM 2222 O O . PRO A 1 290 ? 19.842 18.639 1.847 1.00 92.69 290 PRO A O 1
ATOM 2225 N N . ALA A 1 291 ? 19.381 17.837 3.895 1.00 89.50 291 ALA A N 1
ATOM 2226 C CA . ALA A 1 291 ? 18.057 18.451 4.008 1.00 89.50 291 ALA A CA 1
ATOM 2227 C C . ALA A 1 291 ? 18.110 19.979 4.193 1.00 89.50 291 ALA A C 1
ATOM 2229 O O . ALA A 1 291 ? 17.116 20.665 3.962 1.00 89.50 291 ALA A O 1
ATOM 2230 N N . LEU A 1 292 ? 19.268 20.529 4.579 1.00 91.12 292 LEU A N 1
ATOM 2231 C CA . LEU A 1 292 ? 19.481 21.977 4.700 1.00 91.12 292 LEU A CA 1
ATOM 2232 C C . LEU A 1 292 ? 19.839 22.651 3.371 1.00 91.12 292 LEU A C 1
ATOM 2234 O O . LEU A 1 292 ? 19.865 23.883 3.290 1.00 91.12 292 LEU A O 1
ATOM 2238 N N . LEU A 1 293 ? 20.149 21.869 2.336 1.00 94.62 293 LEU A N 1
ATOM 2239 C CA . LEU A 1 293 ? 20.493 22.401 1.026 1.00 94.62 293 LEU A CA 1
ATOM 2240 C C . LEU A 1 293 ? 19.242 22.882 0.292 1.00 94.62 293 LEU A C 1
ATOM 2242 O O . LEU A 1 293 ? 18.158 22.312 0.381 1.00 94.62 293 LEU A O 1
ATOM 2246 N N . SER A 1 294 ? 19.413 23.948 -0.478 1.00 96.25 294 SER A N 1
ATOM 2247 C CA . SER A 1 294 ? 18.369 24.532 -1.319 1.00 96.25 294 SER A CA 1
ATOM 2248 C C . SER A 1 294 ? 18.973 25.160 -2.574 1.00 96.25 294 SER A C 1
ATOM 2250 O O . SER A 1 294 ? 20.181 25.416 -2.635 1.00 96.25 294 SER A O 1
ATOM 2252 N N . ALA A 1 295 ? 18.145 25.436 -3.582 1.00 96.19 295 ALA A N 1
ATOM 2253 C CA . ALA A 1 295 ? 18.588 26.180 -4.757 1.00 96.19 295 ALA A CA 1
ATOM 2254 C C . ALA A 1 295 ? 19.183 27.541 -4.341 1.00 96.19 295 ALA A C 1
ATOM 2256 O O . ALA A 1 295 ? 18.610 28.264 -3.529 1.00 96.19 295 ALA A O 1
ATOM 2257 N N . GLY A 1 296 ? 20.350 27.873 -4.887 1.00 96.50 296 GLY A N 1
ATOM 2258 C CA . GLY A 1 296 ? 21.169 29.022 -4.501 1.00 96.50 296 GLY A CA 1
ATOM 2259 C C . GLY A 1 296 ? 22.238 28.718 -3.447 1.00 96.50 296 GLY A C 1
ATOM 2260 O O . GLY A 1 296 ? 23.126 29.545 -3.241 1.00 96.50 296 GLY A O 1
ATOM 2261 N N . SER A 1 297 ? 22.210 27.542 -2.810 1.00 97.12 297 SER A N 1
ATOM 2262 C CA . SER A 1 297 ? 23.283 27.120 -1.900 1.00 97.12 297 SER A CA 1
ATOM 2263 C C . SER A 1 297 ? 24.607 26.985 -2.653 1.00 97.12 297 SER A C 1
ATOM 2265 O O . SER A 1 297 ? 24.630 26.566 -3.810 1.00 97.12 297 SER A O 1
ATOM 2267 N N . ILE A 1 298 ? 25.715 27.316 -1.987 1.00 96.69 298 ILE A N 1
ATOM 2268 C CA . ILE A 1 298 ? 27.066 27.172 -2.539 1.00 96.69 298 ILE A CA 1
ATOM 2269 C C . ILE A 1 298 ? 27.774 26.049 -1.793 1.00 96.69 298 ILE A C 1
ATOM 2271 O O . ILE A 1 298 ? 27.919 26.100 -0.571 1.00 96.69 298 ILE A O 1
ATOM 2275 N N . VAL A 1 299 ? 28.239 25.056 -2.540 1.00 96.06 299 VAL A N 1
ATOM 2276 C CA . VAL A 1 299 ? 28.920 23.867 -2.020 1.00 96.06 299 VAL A CA 1
ATOM 2277 C C . VAL A 1 299 ? 30.264 23.666 -2.711 1.00 96.06 299 VAL A C 1
ATOM 2279 O O . VAL A 1 299 ? 30.537 24.266 -3.752 1.00 96.06 299 VAL A O 1
ATOM 2282 N N . THR A 1 300 ? 31.114 22.826 -2.122 1.00 95.50 300 THR A N 1
ATOM 2283 C CA . THR A 1 300 ? 32.389 22.433 -2.728 1.00 95.50 300 THR A CA 1
ATOM 2284 C C . THR A 1 300 ? 32.259 21.032 -3.315 1.00 95.50 300 THR A C 1
ATOM 2286 O O . THR A 1 300 ? 32.079 20.076 -2.562 1.00 95.50 300 THR A O 1
ATOM 2289 N N . CYS A 1 301 ? 32.372 20.908 -4.636 1.00 93.31 301 CYS A N 1
ATOM 2290 C CA . CYS A 1 301 ? 32.341 19.640 -5.361 1.00 93.31 301 CYS A CA 1
ATOM 2291 C C . CYS A 1 301 ? 33.470 19.611 -6.399 1.00 93.31 301 CYS A C 1
ATOM 2293 O O . CYS A 1 301 ? 33.740 20.616 -7.055 1.00 93.31 301 CYS A O 1
ATOM 2295 N N . GLU A 1 302 ? 34.136 18.469 -6.547 1.00 92.38 302 GLU A N 1
ATOM 2296 C CA . GLU A 1 302 ? 35.202 18.288 -7.538 1.00 92.38 302 GLU A CA 1
ATOM 2297 C C . GLU A 1 302 ? 34.651 17.636 -8.807 1.00 92.38 302 GLU A C 1
ATOM 2299 O O . GLU A 1 302 ? 33.772 16.784 -8.730 1.00 92.38 302 GLU A O 1
ATOM 2304 N N . GLY A 1 303 ? 35.174 18.027 -9.973 1.00 91.44 303 GLY A N 1
ATOM 2305 C CA . GLY A 1 303 ? 34.837 17.387 -11.252 1.00 91.44 303 GLY A CA 1
ATOM 2306 C C . GLY A 1 303 ? 33.426 17.662 -11.783 1.00 91.44 303 GLY A C 1
ATOM 2307 O O . GLY A 1 303 ? 33.017 17.015 -12.741 1.00 91.44 303 GLY A O 1
ATOM 2308 N N . VAL A 1 304 ? 32.698 18.608 -11.187 1.00 95.31 304 VAL A N 1
ATOM 2309 C CA . VAL A 1 304 ? 31.339 18.990 -11.592 1.00 95.31 304 VAL A CA 1
ATOM 2310 C C . VAL A 1 304 ? 31.379 20.062 -12.677 1.00 95.31 304 VAL A C 1
ATOM 2312 O O . VAL A 1 304 ? 32.056 21.080 -12.524 1.00 95.31 304 VAL A O 1
ATOM 2315 N N . ASN A 1 305 ? 30.595 19.875 -13.735 1.00 95.25 305 ASN A N 1
ATOM 2316 C CA . ASN A 1 305 ? 30.354 20.870 -14.774 1.00 95.25 305 ASN A CA 1
ATOM 2317 C C . ASN A 1 305 ? 28.969 21.508 -14.623 1.00 95.25 305 ASN A C 1
ATOM 2319 O O . ASN A 1 305 ? 28.069 20.961 -13.988 1.00 95.25 305 ASN A O 1
ATOM 2323 N N . VAL A 1 306 ? 28.788 22.693 -15.214 1.00 96.12 306 VAL A N 1
ATOM 2324 C CA . VAL A 1 306 ? 27.470 23.347 -15.276 1.00 96.12 306 VAL A CA 1
ATOM 2325 C C . VAL A 1 306 ? 26.487 22.435 -16.013 1.00 96.12 306 VAL A C 1
ATOM 2327 O O . VAL A 1 306 ? 26.773 21.997 -17.124 1.00 96.12 306 VAL A O 1
ATOM 2330 N N . GLY A 1 307 ? 25.325 22.196 -15.407 1.00 93.62 307 GLY A N 1
ATOM 2331 C CA . GLY A 1 307 ? 24.281 21.313 -15.925 1.00 93.62 307 GLY A CA 1
ATOM 2332 C C . GLY A 1 307 ? 24.310 19.886 -15.374 1.00 93.62 307 GLY A C 1
ATOM 2333 O O . GLY A 1 307 ? 23.301 19.197 -15.503 1.00 93.62 307 GLY A O 1
ATOM 2334 N N . ASP A 1 308 ? 25.397 19.458 -14.724 1.00 95.38 308 ASP A N 1
ATOM 2335 C CA . ASP A 1 308 ? 25.479 18.123 -14.123 1.00 95.38 308 ASP A CA 1
ATOM 2336 C C . ASP A 1 308 ? 24.468 17.963 -12.974 1.00 95.38 308 ASP A C 1
ATOM 2338 O O . ASP A 1 308 ? 24.204 18.911 -12.224 1.00 95.38 308 ASP A O 1
ATOM 2342 N N . LEU A 1 309 ? 23.938 16.750 -12.794 1.00 96.81 309 LEU A N 1
ATOM 2343 C CA . LEU A 1 309 ? 23.115 16.418 -11.631 1.00 96.81 309 LEU A CA 1
ATOM 2344 C C . LEU A 1 309 ? 23.981 15.960 -10.462 1.00 96.81 309 LEU A C 1
ATOM 2346 O O . LEU A 1 309 ? 24.931 15.187 -10.617 1.00 96.81 309 LEU A O 1
ATOM 2350 N N . ILE A 1 310 ? 23.619 16.443 -9.278 1.00 96.75 310 ILE A N 1
ATOM 2351 C CA . ILE A 1 310 ? 24.310 16.163 -8.027 1.00 96.75 310 ILE A CA 1
ATOM 2352 C C . ILE A 1 310 ? 23.294 15.661 -7.006 1.00 96.75 310 ILE A C 1
ATOM 2354 O O . ILE A 1 310 ? 22.343 16.367 -6.665 1.00 96.75 310 ILE A O 1
ATOM 2358 N N . CYS A 1 311 ? 23.533 14.463 -6.484 1.00 96.44 311 CYS A N 1
ATOM 2359 C CA . CYS A 1 311 ? 22.815 13.894 -5.356 1.00 96.44 311 CYS A CA 1
ATOM 2360 C C . CYS A 1 311 ? 23.658 14.023 -4.086 1.00 96.44 311 CYS A C 1
ATOM 2362 O O . CYS A 1 311 ? 24.751 13.452 -3.990 1.00 96.44 311 CYS A O 1
ATOM 2364 N N . PHE A 1 312 ? 23.133 14.722 -3.084 1.00 96.62 312 PHE A N 1
ATOM 2365 C CA . PHE A 1 312 ? 23.725 14.779 -1.751 1.00 96.62 312 PHE A CA 1
ATOM 2366 C C . PHE A 1 312 ? 23.106 13.717 -0.847 1.00 96.62 312 PHE A C 1
ATOM 2368 O O . PHE A 1 312 ? 21.887 13.582 -0.810 1.00 96.62 312 PHE A O 1
ATOM 2375 N N . TYR A 1 313 ? 23.946 12.987 -0.116 1.00 95.44 313 TYR A N 1
ATOM 2376 C CA . TYR A 1 313 ? 23.537 11.938 0.827 1.00 95.44 313 TYR A CA 1
ATOM 2377 C C . TYR A 1 313 ? 24.372 12.010 2.110 1.00 95.44 313 TYR A C 1
ATOM 2379 O O . TYR A 1 313 ? 25.471 12.560 2.104 1.00 95.44 313 TYR A O 1
ATOM 2387 N N . LYS A 1 314 ? 23.898 11.449 3.222 1.00 94.38 314 LYS A N 1
ATOM 2388 C CA . LYS A 1 314 ? 24.533 11.574 4.542 1.00 94.38 314 LYS A CA 1
ATOM 2389 C C . LYS A 1 314 ? 25.505 10.449 4.874 1.00 94.38 314 LYS A C 1
ATOM 2391 O O . LYS A 1 314 ? 26.602 10.726 5.367 1.00 94.38 314 LYS A O 1
ATOM 2396 N N . THR A 1 315 ? 25.154 9.187 4.630 1.00 92.94 315 THR A N 1
ATOM 2397 C CA . THR A 1 315 ? 25.985 8.032 5.021 1.00 92.94 315 THR A CA 1
ATOM 2398 C C . THR A 1 315 ? 26.274 7.087 3.863 1.00 92.94 315 THR A C 1
ATOM 2400 O O . THR A 1 315 ? 27.446 6.938 3.504 1.00 92.94 315 THR A O 1
ATOM 2403 N N . THR A 1 316 ? 25.244 6.492 3.271 1.00 92.88 316 THR A N 1
ATOM 2404 C CA . THR A 1 316 ? 25.324 5.460 2.236 1.00 92.88 316 THR A CA 1
ATOM 2405 C C . THR A 1 316 ? 25.012 6.067 0.879 1.00 92.88 316 THR A C 1
ATOM 2407 O O . THR A 1 316 ? 23.933 6.620 0.665 1.00 92.88 316 THR A O 1
ATOM 2410 N N . SER A 1 317 ? 25.957 5.947 -0.058 1.00 93.06 317 SER A N 1
ATOM 2411 C CA . SER A 1 317 ? 25.739 6.408 -1.430 1.00 93.06 317 SER A CA 1
ATOM 2412 C C . SER A 1 317 ? 24.509 5.715 -2.029 1.00 93.06 317 SER A C 1
ATOM 2414 O O . SER A 1 317 ? 24.433 4.490 -1.927 1.00 93.06 317 SER A O 1
ATOM 2416 N N . PRO A 1 318 ? 23.598 6.448 -2.693 1.00 91.50 318 PRO A N 1
ATOM 2417 C CA . PRO A 1 318 ? 22.419 5.878 -3.348 1.00 91.50 318 PRO A CA 1
ATOM 2418 C C . PRO A 1 318 ? 22.724 4.738 -4.324 1.00 91.50 318 PRO A C 1
ATOM 2420 O O . PRO A 1 318 ? 21.941 3.804 -4.435 1.00 91.50 318 PRO A O 1
ATOM 2423 N N . LYS A 1 319 ? 23.909 4.741 -4.955 1.00 90.69 319 LYS A N 1
ATOM 2424 C CA . LYS A 1 319 ? 24.387 3.639 -5.814 1.00 90.69 319 LYS A CA 1
ATOM 2425 C C . LYS A 1 319 ? 24.520 2.294 -5.089 1.00 90.69 319 LYS A C 1
ATOM 2427 O O . LYS A 1 319 ? 24.544 1.257 -5.736 1.00 90.69 319 LYS A O 1
ATOM 2432 N N . ASN A 1 320 ? 24.651 2.323 -3.765 1.00 90.69 320 ASN A N 1
ATOM 2433 C CA . ASN A 1 320 ? 24.936 1.161 -2.926 1.00 90.69 320 ASN A CA 1
ATOM 2434 C C . ASN A 1 320 ? 23.798 0.866 -1.934 1.00 90.69 320 ASN A C 1
ATOM 2436 O O . ASN A 1 320 ? 24.006 0.102 -0.991 1.00 90.69 320 ASN A O 1
ATOM 2440 N N . ARG A 1 321 ? 22.638 1.523 -2.074 1.00 88.81 321 ARG A N 1
ATOM 2441 C CA . ARG A 1 321 ? 21.496 1.318 -1.178 1.00 88.81 321 ARG A CA 1
ATOM 2442 C C . ARG A 1 321 ? 20.722 0.070 -1.576 1.00 88.81 321 ARG A C 1
ATOM 2444 O O . ARG A 1 321 ? 20.461 -0.167 -2.751 1.00 88.81 321 ARG A O 1
ATOM 2451 N N . ASP A 1 322 ? 20.331 -0.698 -0.570 1.00 87.12 322 ASP A N 1
ATOM 2452 C CA . ASP A 1 322 ? 19.443 -1.844 -0.704 1.00 87.12 322 ASP A CA 1
ATOM 2453 C C . ASP A 1 322 ? 18.105 -1.537 -0.026 1.00 87.12 322 ASP A C 1
ATOM 2455 O O . ASP A 1 322 ? 17.917 -1.756 1.174 1.00 87.12 322 ASP A O 1
ATOM 2459 N N . TYR A 1 323 ? 17.165 -1.034 -0.822 1.00 83.81 323 TYR A N 1
ATOM 2460 C CA . TYR A 1 323 ? 15.805 -0.723 -0.382 1.00 83.81 323 TYR A CA 1
ATOM 2461 C C . TYR A 1 323 ? 14.913 -1.972 -0.238 1.00 83.81 323 TYR A C 1
ATOM 2463 O O . TYR A 1 323 ? 13.769 -1.861 0.203 1.00 83.81 323 TYR A O 1
ATOM 2471 N N . THR A 1 324 ? 15.403 -3.169 -0.594 1.00 85.00 324 THR A N 1
ATOM 2472 C CA . THR A 1 324 ? 14.623 -4.419 -0.502 1.00 85.00 324 THR A CA 1
ATOM 2473 C C . THR A 1 324 ? 14.642 -5.025 0.901 1.00 85.00 324 THR A C 1
ATOM 2475 O O . THR A 1 324 ? 13.725 -5.751 1.279 1.00 85.00 324 THR A O 1
ATOM 2478 N N . SER A 1 325 ? 15.641 -4.667 1.712 1.00 76.44 325 SER A N 1
ATOM 2479 C CA . SER A 1 325 ? 15.837 -5.154 3.084 1.00 76.44 325 SER A CA 1
ATOM 2480 C C . SER A 1 325 ? 14.910 -4.519 4.138 1.00 76.44 325 SER A C 1
ATOM 2482 O O . SER A 1 325 ? 15.089 -4.741 5.335 1.00 76.44 325 SER A O 1
ATOM 2484 N N . GLY A 1 326 ? 13.933 -3.704 3.720 1.00 67.94 326 GLY A N 1
ATOM 2485 C CA . GLY A 1 326 ? 13.023 -2.967 4.608 1.00 67.94 326 GLY A CA 1
ATOM 2486 C C . GLY A 1 326 ? 13.645 -1.727 5.263 1.00 67.94 326 GLY A C 1
ATOM 2487 O O . GLY A 1 326 ? 12.930 -0.945 5.889 1.00 67.94 326 GLY A O 1
ATOM 2488 N N . ASN A 1 327 ? 14.954 -1.504 5.085 1.00 70.44 327 ASN A N 1
ATOM 2489 C CA . ASN A 1 327 ? 15.610 -0.260 5.468 1.00 70.44 327 ASN A CA 1
ATOM 2490 C C . ASN A 1 327 ? 15.156 0.865 4.535 1.00 70.44 327 ASN A C 1
ATOM 2492 O O . ASN A 1 327 ? 15.428 0.862 3.336 1.00 70.44 327 ASN A O 1
ATOM 2496 N N . ALA A 1 328 ? 14.466 1.840 5.109 1.00 68.69 328 ALA A N 1
ATOM 2497 C CA . ALA A 1 328 ? 13.919 2.959 4.371 1.00 68.69 328 ALA A CA 1
ATOM 2498 C C . ALA A 1 328 ? 14.926 4.117 4.186 1.00 68.69 328 ALA A C 1
ATOM 2500 O O . ALA A 1 328 ? 14.588 5.116 3.559 1.00 68.69 328 ALA A O 1
ATOM 2501 N N . TYR A 1 329 ? 16.152 3.998 4.728 1.00 80.50 329 TYR A N 1
ATOM 2502 C CA . TYR A 1 329 ? 17.202 5.030 4.714 1.00 80.50 329 TYR A CA 1
ATOM 2503 C C . TYR A 1 329 ? 16.697 6.420 5.143 1.00 80.50 329 TYR A C 1
ATOM 2505 O O . TYR A 1 329 ? 17.233 7.440 4.714 1.00 80.50 329 TYR A O 1
ATOM 2513 N N . MET A 1 330 ? 15.680 6.469 6.011 1.00 75.31 330 MET A N 1
ATOM 2514 C CA . MET A 1 330 ? 15.000 7.710 6.406 1.00 75.31 330 MET A CA 1
ATOM 2515 C C . MET A 1 330 ? 15.944 8.684 7.124 1.00 75.31 330 MET A C 1
ATOM 2517 O O . MET A 1 330 ? 15.868 9.894 6.920 1.00 75.31 330 MET A O 1
ATOM 2521 N N . ASP A 1 331 ? 16.919 8.158 7.871 1.00 80.00 331 ASP A N 1
ATOM 2522 C CA . ASP A 1 331 ? 17.976 8.943 8.524 1.00 80.00 331 ASP A CA 1
ATOM 2523 C C . ASP A 1 331 ? 19.108 9.400 7.587 1.00 80.00 331 ASP A C 1
ATOM 2525 O O . ASP A 1 331 ? 20.022 10.120 8.016 1.00 80.00 331 ASP A O 1
ATOM 2529 N N . ASP A 1 332 ? 19.074 8.963 6.328 1.00 86.31 332 ASP A N 1
ATOM 2530 C CA . ASP A 1 332 ? 20.059 9.224 5.283 1.00 86.31 332 ASP A CA 1
ATOM 2531 C C . ASP A 1 332 ? 19.365 9.814 4.035 1.00 86.31 332 ASP A C 1
ATOM 2533 O O . ASP A 1 332 ? 19.290 9.165 2.986 1.00 86.31 332 ASP A O 1
ATOM 2537 N N . PRO A 1 333 ? 18.821 11.042 4.126 1.00 87.12 333 PRO A N 1
ATOM 2538 C CA . PRO A 1 333 ? 18.040 11.634 3.046 1.00 87.12 333 PRO A CA 1
ATOM 2539 C C . PRO A 1 333 ? 18.883 11.877 1.790 1.00 87.12 333 PRO A C 1
ATOM 2541 O O . PRO A 1 333 ? 20.081 12.164 1.865 1.00 87.12 333 PRO A O 1
ATOM 2544 N N . GLU A 1 334 ? 18.223 11.802 0.635 1.00 90.31 334 GLU A N 1
ATOM 2545 C CA . GLU A 1 334 ? 18.775 12.172 -0.668 1.00 90.31 334 GLU A CA 1
ATOM 2546 C C . GLU A 1 334 ? 18.206 13.518 -1.106 1.00 90.31 334 GLU A C 1
ATOM 2548 O O . GLU A 1 334 ? 16.987 13.686 -1.169 1.00 90.31 334 GLU A O 1
ATOM 2553 N N . THR A 1 335 ? 19.080 14.461 -1.456 1.00 94.25 335 THR A N 1
ATOM 2554 C CA . THR A 1 335 ? 18.659 15.749 -2.020 1.00 94.25 335 THR A CA 1
ATOM 2555 C C . THR A 1 335 ? 19.342 15.979 -3.357 1.00 94.25 335 THR A C 1
ATOM 2557 O O . THR A 1 335 ? 20.572 15.960 -3.450 1.00 94.25 335 THR A O 1
ATOM 2560 N N . TRP A 1 336 ? 18.540 16.228 -4.387 1.00 95.38 336 TRP A N 1
ATOM 2561 C CA . TRP A 1 336 ? 19.002 16.368 -5.762 1.00 95.38 336 TRP A CA 1
ATOM 2562 C C . TRP A 1 336 ? 19.001 17.822 -6.227 1.00 95.38 336 TRP A C 1
ATOM 2564 O O . TRP A 1 336 ? 18.046 18.565 -5.996 1.00 95.38 336 TRP A O 1
ATOM 2574 N N . PHE A 1 337 ? 20.066 18.208 -6.927 1.00 96.75 337 PHE A N 1
ATOM 2575 C CA . PHE A 1 337 ? 20.217 19.527 -7.534 1.00 96.75 337 PHE A CA 1
ATOM 2576 C C . PHE A 1 337 ? 20.904 19.437 -8.889 1.00 96.75 337 PHE A C 1
ATOM 2578 O O . PHE A 1 337 ? 21.668 18.512 -9.160 1.00 96.75 337 PHE A O 1
ATOM 2585 N N . LYS A 1 338 ? 20.693 20.467 -9.704 1.00 96.81 338 LYS A N 1
ATOM 2586 C CA . LYS A 1 338 ? 21.482 20.718 -10.909 1.00 96.81 338 LYS A CA 1
ATOM 2587 C C . LYS A 1 338 ? 22.627 21.679 -10.588 1.00 96.81 338 LYS A C 1
ATOM 2589 O O . LYS A 1 338 ? 22.457 22.615 -9.806 1.00 96.81 338 LYS A O 1
ATOM 2594 N N . ALA A 1 339 ? 23.794 21.493 -11.191 1.00 96.81 339 ALA A N 1
ATOM 2595 C CA . ALA A 1 339 ? 24.902 22.435 -11.084 1.00 96.81 339 ALA A CA 1
ATOM 2596 C C . ALA A 1 339 ? 24.588 23.716 -11.877 1.00 96.81 339 ALA A C 1
ATOM 2598 O O . ALA A 1 339 ? 24.595 23.715 -13.106 1.00 96.81 339 ALA A O 1
ATOM 2599 N N . GLY A 1 340 ? 24.304 24.822 -11.187 1.00 96.25 340 GLY A N 1
ATOM 2600 C CA . GLY A 1 340 ? 23.921 26.089 -11.816 1.00 96.25 340 GLY A CA 1
ATOM 2601 C C . GLY A 1 340 ? 25.114 26.909 -12.307 1.00 96.25 340 GLY A C 1
ATOM 2602 O O . GLY A 1 340 ? 25.180 27.294 -13.470 1.00 96.25 340 GLY A O 1
ATOM 2603 N N . SER A 1 341 ? 26.074 27.187 -11.425 1.00 96.94 341 SER A N 1
ATOM 2604 C CA . SER A 1 341 ? 27.330 27.851 -11.795 1.00 96.94 341 SER A CA 1
ATOM 2605 C C . SER A 1 341 ? 28.511 27.187 -11.107 1.00 96.94 341 SER A C 1
ATOM 2607 O O . SER A 1 341 ? 28.392 26.742 -9.966 1.00 96.94 341 SER A O 1
ATOM 2609 N N . VAL A 1 342 ? 29.647 27.120 -11.801 1.00 96.81 342 VAL A N 1
ATOM 2610 C CA . VAL A 1 342 ? 30.869 26.474 -11.312 1.00 96.81 342 VAL A CA 1
ATOM 2611 C C . VAL A 1 342 ? 32.035 27.457 -11.406 1.00 96.81 342 VAL A C 1
ATOM 2613 O O . VAL A 1 342 ? 32.270 28.058 -12.453 1.00 96.81 342 VAL A O 1
ATOM 2616 N N . SER A 1 343 ? 32.761 27.635 -10.302 1.00 95.56 343 SER A N 1
ATOM 2617 C CA . SER A 1 343 ? 33.982 28.443 -10.229 1.00 95.56 343 SER A CA 1
ATOM 2618 C C . SER A 1 343 ? 35.044 27.701 -9.418 1.00 95.56 343 SER A C 1
ATOM 2620 O O . SER A 1 343 ? 34.999 27.655 -8.184 1.00 95.56 343 SER A O 1
ATOM 2622 N N . GLY A 1 344 ? 35.982 27.061 -10.121 1.00 92.81 344 GLY A N 1
ATOM 2623 C CA . GLY A 1 344 ? 36.837 26.037 -9.519 1.00 92.81 344 GLY A CA 1
ATOM 2624 C C . GLY A 1 344 ? 35.974 24.905 -8.958 1.00 92.81 344 GLY A C 1
ATOM 2625 O O . GLY A 1 344 ? 35.074 24.433 -9.640 1.00 92.81 344 GLY A O 1
ATOM 2626 N N . ASN A 1 345 ? 36.185 24.540 -7.693 1.00 94.31 345 ASN A N 1
ATOM 2627 C CA . ASN A 1 345 ? 35.381 23.513 -7.020 1.00 94.31 345 ASN A CA 1
ATOM 2628 C C . ASN A 1 345 ? 34.124 24.082 -6.337 1.00 94.31 345 ASN A C 1
ATOM 2630 O O . ASN A 1 345 ? 33.422 23.349 -5.650 1.00 94.31 345 ASN A O 1
ATOM 2634 N N . LYS A 1 346 ? 33.845 25.390 -6.447 1.00 96.69 346 LYS A N 1
ATOM 2635 C CA . LYS A 1 346 ? 32.631 25.982 -5.870 1.00 96.69 346 LYS A CA 1
ATOM 2636 C C . LYS A 1 346 ? 31.484 25.871 -6.860 1.00 96.69 346 LYS A C 1
ATOM 2638 O O . LYS A 1 346 ? 31.569 26.433 -7.952 1.00 96.69 346 LYS A O 1
ATOM 2643 N N . VAL A 1 347 ? 30.413 25.209 -6.444 1.00 97.88 347 VAL A N 1
ATOM 2644 C CA . VAL A 1 347 ? 29.209 24.987 -7.245 1.00 97.88 347 VAL A CA 1
ATOM 2645 C C . VAL A 1 347 ? 28.029 25.688 -6.584 1.00 97.88 347 VAL A C 1
ATOM 2647 O O . VAL A 1 347 ? 27.774 25.492 -5.397 1.00 97.88 347 VAL A O 1
ATOM 2650 N N . THR A 1 348 ? 27.304 26.498 -7.351 1.00 98.00 348 THR A N 1
ATOM 2651 C CA . THR A 1 348 ? 26.000 27.033 -6.941 1.00 98.00 348 THR A CA 1
ATOM 2652 C C . THR A 1 348 ? 24.914 26.071 -7.397 1.00 98.00 348 THR A C 1
ATOM 2654 O O . THR A 1 348 ? 24.826 25.769 -8.587 1.00 98.00 348 THR A O 1
ATOM 2657 N N . LEU A 1 349 ? 24.086 25.603 -6.468 1.00 98.12 349 LEU A N 1
ATOM 2658 C CA . LEU A 1 349 ? 23.016 24.649 -6.746 1.00 98.12 349 LEU A CA 1
ATOM 2659 C C . LEU A 1 349 ? 21.825 25.339 -7.418 1.00 98.12 349 LEU A C 1
ATOM 2661 O O . LEU A 1 349 ? 21.402 26.415 -6.999 1.00 98.12 349 LEU A O 1
ATOM 2665 N N . ALA A 1 350 ? 21.262 24.708 -8.437 1.00 97.44 350 ALA A N 1
ATOM 2666 C CA . ALA A 1 350 ? 20.036 25.110 -9.109 1.00 97.44 350 ALA A CA 1
ATOM 2667 C C . ALA A 1 350 ? 18.936 24.068 -8.875 1.00 97.44 350 ALA A C 1
ATOM 2669 O O . ALA A 1 350 ? 19.212 22.901 -8.582 1.00 97.44 350 ALA A O 1
ATOM 2670 N N . ALA A 1 351 ? 17.683 24.505 -8.999 1.00 95.75 351 ALA A N 1
ATOM 2671 C CA . ALA A 1 351 ? 16.541 23.602 -8.978 1.00 95.75 351 ALA A CA 1
ATOM 2672 C C . ALA A 1 351 ? 16.564 22.661 -10.194 1.00 95.75 351 ALA A C 1
ATOM 2674 O O . ALA A 1 351 ? 17.148 22.980 -11.234 1.00 95.75 351 ALA A O 1
ATOM 2675 N N . LEU A 1 352 ? 15.924 21.508 -10.037 1.00 94.94 352 LEU A N 1
ATOM 2676 C CA . LEU A 1 352 ? 15.715 20.546 -11.112 1.00 94.94 352 LEU A CA 1
ATOM 2677 C C . LEU A 1 352 ? 14.591 21.003 -12.044 1.00 94.94 352 LEU A C 1
ATOM 2679 O O . LEU A 1 352 ? 13.656 21.685 -11.619 1.00 94.94 352 LEU A O 1
ATOM 2683 N N . GLU A 1 353 ? 14.674 20.576 -13.297 1.00 92.06 353 GLU A N 1
ATOM 2684 C CA . GLU A 1 353 ? 13.584 20.652 -14.271 1.00 92.06 353 GLU A CA 1
ATOM 2685 C C . GLU A 1 353 ? 13.029 19.249 -14.549 1.00 92.06 353 GLU A C 1
ATOM 2687 O O . GLU A 1 353 ? 13.675 18.247 -14.257 1.00 92.06 353 GLU A O 1
ATOM 2692 N N . GLU A 1 354 ? 11.834 19.155 -15.134 1.00 85.62 354 GLU A N 1
ATOM 2693 C CA . GLU A 1 354 ? 11.174 17.868 -15.408 1.00 85.62 354 GLU A CA 1
ATOM 2694 C C . GLU A 1 354 ? 12.038 16.930 -16.270 1.00 85.62 354 GLU A C 1
ATOM 2696 O O . GLU A 1 354 ? 12.155 15.745 -15.969 1.00 85.62 354 GLU A O 1
ATOM 2701 N N . SER A 1 355 ? 12.748 17.481 -17.261 1.00 84.44 355 SER A N 1
ATOM 2702 C CA . SER A 1 355 ? 13.679 16.740 -18.126 1.00 84.44 355 SER A CA 1
ATOM 2703 C C . SER A 1 355 ? 14.924 16.200 -17.412 1.00 84.44 355 SER A C 1
ATOM 2705 O O . SER A 1 355 ? 15.703 15.458 -18.006 1.00 84.44 355 SER A O 1
ATOM 2707 N N . ASP A 1 356 ? 15.183 16.618 -16.171 1.00 89.12 356 ASP A N 1
ATOM 2708 C CA . ASP A 1 356 ? 16.313 16.115 -15.389 1.00 89.12 356 ASP A CA 1
ATOM 2709 C C . ASP A 1 356 ? 15.975 14.783 -14.694 1.00 89.12 356 ASP A C 1
ATOM 2711 O O . ASP A 1 356 ? 16.883 14.005 -14.405 1.00 89.12 356 ASP A O 1
ATOM 2715 N N . ASN A 1 357 ? 14.688 14.468 -14.500 1.00 82.25 357 ASN A N 1
ATOM 2716 C CA . ASN A 1 357 ? 14.248 13.229 -13.846 1.00 82.25 357 ASN A CA 1
ATOM 2717 C C . ASN A 1 357 ? 14.682 11.973 -14.619 1.00 82.25 357 ASN A C 1
ATOM 2719 O O . ASN A 1 357 ? 15.125 10.999 -14.016 1.00 82.25 357 ASN A O 1
ATOM 2723 N N . GLU A 1 358 ? 14.634 12.017 -15.953 1.00 78.25 358 GLU A N 1
ATOM 2724 C CA . GLU A 1 358 ? 15.050 10.911 -16.831 1.00 78.25 358 GLU A CA 1
ATOM 2725 C C . GLU A 1 358 ? 16.547 10.586 -16.713 1.00 78.25 358 GLU A C 1
ATOM 2727 O O . GLU A 1 358 ? 16.974 9.488 -17.051 1.00 78.25 358 GLU A O 1
ATOM 2732 N N . LYS A 1 359 ? 17.354 11.525 -16.206 1.00 86.06 359 LYS A N 1
ATOM 2733 C CA . LYS A 1 359 ? 18.805 11.361 -16.043 1.00 86.06 359 LYS A CA 1
ATOM 2734 C C . LYS A 1 359 ? 19.188 10.862 -14.652 1.00 86.06 359 LYS A C 1
ATOM 2736 O O . LYS A 1 359 ? 20.368 10.632 -14.406 1.00 86.06 359 LYS A O 1
ATOM 2741 N N . MET A 1 360 ? 18.243 10.743 -13.715 1.00 88.31 360 MET A N 1
ATOM 2742 C CA . MET A 1 360 ? 18.534 10.289 -12.346 1.00 88.31 360 MET A CA 1
ATOM 2743 C C . MET A 1 360 ? 18.860 8.796 -12.296 1.00 88.31 360 MET A C 1
ATOM 2745 O O . MET A 1 360 ? 19.751 8.375 -11.551 1.00 88.31 360 MET A O 1
ATOM 2749 N N . TYR A 1 361 ? 18.161 8.020 -13.120 1.00 87.62 361 TYR A N 1
ATOM 2750 C CA . TYR A 1 361 ? 18.244 6.568 -13.172 1.00 87.62 361 TYR A CA 1
ATOM 2751 C C . TYR A 1 361 ? 18.901 6.103 -14.467 1.00 87.62 361 TYR A C 1
ATOM 2753 O O . TYR A 1 361 ? 18.929 6.822 -15.466 1.00 87.62 361 TYR A O 1
ATOM 2761 N N . ASP A 1 362 ? 19.470 4.908 -14.416 1.00 87.00 362 ASP A N 1
ATOM 2762 C CA . ASP A 1 362 ? 19.998 4.221 -15.582 1.00 87.00 362 ASP A CA 1
ATOM 2763 C C . ASP A 1 362 ? 18.870 3.391 -16.199 1.00 87.00 362 ASP A C 1
ATOM 2765 O O . ASP A 1 362 ? 18.337 2.478 -15.560 1.00 87.00 362 ASP A O 1
ATOM 2769 N N . ILE A 1 363 ? 18.454 3.760 -17.407 1.00 87.44 363 ILE A N 1
ATOM 2770 C CA . ILE A 1 363 ? 17.448 3.029 -18.176 1.00 87.44 363 ILE A CA 1
ATOM 2771 C C . ILE A 1 363 ? 18.215 2.330 -19.296 1.00 87.44 363 ILE A C 1
ATOM 2773 O O . ILE A 1 363 ? 18.805 3.028 -20.119 1.00 87.44 363 ILE A O 1
ATOM 2777 N N . PRO A 1 364 ? 18.236 0.987 -19.331 1.00 90.12 364 PRO A N 1
ATOM 2778 C CA . PRO A 1 364 ? 19.033 0.268 -20.312 1.00 90.12 364 PRO A CA 1
ATOM 2779 C C . PRO A 1 364 ? 18.488 0.490 -21.722 1.00 90.12 364 PRO A C 1
ATOM 2781 O O . PRO A 1 364 ? 17.275 0.488 -21.929 1.00 90.12 364 PRO A O 1
ATOM 2784 N N . ASP A 1 365 ? 19.377 0.605 -22.700 1.00 91.94 365 ASP A N 1
ATOM 2785 C CA . ASP A 1 365 ? 19.007 0.627 -24.114 1.00 91.94 365 ASP A CA 1
ATOM 2786 C C . ASP A 1 365 ? 18.798 -0.799 -24.659 1.00 91.94 365 ASP A C 1
ATOM 2788 O O . ASP A 1 365 ? 19.270 -1.786 -24.094 1.00 91.94 365 ASP A O 1
ATOM 2792 N N . ASN A 1 366 ? 18.093 -0.934 -25.789 1.00 95.12 366 ASN A N 1
ATOM 2793 C CA . ASN A 1 366 ? 18.004 -2.195 -26.535 1.00 95.12 366 ASN A CA 1
ATOM 2794 C C . ASN A 1 366 ? 18.301 -1.968 -28.022 1.00 95.12 366 ASN A C 1
ATOM 2796 O O . ASN A 1 366 ? 17.460 -1.455 -28.756 1.00 95.12 366 ASN A O 1
ATOM 2800 N N . PHE A 1 367 ? 19.486 -2.364 -28.483 1.00 97.06 367 PHE A N 1
ATOM 2801 C CA . PHE A 1 367 ? 19.934 -2.112 -29.852 1.00 97.06 367 PHE A CA 1
ATOM 2802 C C . PHE A 1 367 ? 19.421 -3.193 -30.827 1.00 97.06 367 PHE A C 1
ATOM 2804 O O . PHE A 1 367 ? 19.758 -4.372 -30.662 1.00 97.06 367 PHE A O 1
ATOM 2811 N N . PRO A 1 368 ? 18.642 -2.836 -31.869 1.00 96.31 368 PRO A N 1
ATOM 2812 C CA . PRO A 1 368 ? 18.208 -3.784 -32.891 1.00 96.31 368 PRO A CA 1
ATOM 2813 C C . PRO A 1 368 ? 19.348 -4.079 -33.873 1.00 96.31 368 PRO A C 1
ATOM 2815 O O . PRO A 1 368 ? 19.959 -3.166 -34.429 1.00 96.31 368 PRO A O 1
ATOM 2818 N N . VAL A 1 369 ? 19.645 -5.357 -34.102 1.00 96.50 369 VAL A N 1
ATOM 2819 C CA . VAL A 1 369 ? 20.803 -5.797 -34.892 1.00 96.50 369 VAL A CA 1
ATOM 2820 C C . VAL A 1 369 ? 20.362 -6.795 -35.958 1.00 96.50 369 VAL A C 1
ATOM 2822 O O . VAL A 1 369 ? 19.726 -7.803 -35.653 1.00 96.50 369 VAL A O 1
ATOM 2825 N N . ILE A 1 370 ? 20.751 -6.544 -37.209 1.00 94.94 370 ILE A N 1
ATOM 2826 C CA . ILE A 1 370 ? 20.606 -7.505 -38.304 1.00 94.94 370 ILE A CA 1
ATOM 2827 C C . ILE A 1 370 ? 21.832 -8.415 -38.317 1.00 94.94 370 ILE A C 1
ATOM 2829 O O . ILE A 1 370 ? 22.959 -7.928 -38.347 1.00 94.94 370 ILE A O 1
ATOM 2833 N N . GLY A 1 371 ? 21.611 -9.729 -38.312 1.00 93.31 371 GLY A N 1
ATOM 2834 C CA . GLY A 1 371 ? 22.667 -10.736 -38.416 1.00 93.31 371 GLY A CA 1
ATOM 2835 C C . GLY A 1 371 ? 22.138 -12.168 -38.314 1.00 93.31 371 GLY A C 1
ATOM 2836 O O . GLY A 1 371 ? 20.942 -12.406 -38.129 1.00 93.31 371 GLY A O 1
ATOM 2837 N N . SER A 1 372 ? 23.027 -13.157 -38.439 1.00 92.12 372 SER A N 1
ATOM 2838 C CA . SER A 1 372 ? 22.670 -14.557 -38.177 1.00 92.12 372 SER A CA 1
ATOM 2839 C C . SER A 1 372 ? 22.341 -14.764 -36.699 1.00 92.12 372 SER A C 1
ATOM 2841 O O . SER A 1 372 ? 23.053 -14.245 -35.846 1.00 92.12 372 SER A O 1
ATOM 2843 N N . LEU A 1 373 ? 21.313 -15.555 -36.376 1.00 92.69 373 LEU A N 1
ATOM 2844 C CA . LEU A 1 373 ? 20.968 -15.825 -34.977 1.00 92.69 373 LEU A CA 1
ATOM 2845 C C . LEU A 1 373 ? 22.111 -16.568 -34.262 1.00 92.69 373 LEU A C 1
ATOM 2847 O O . LEU A 1 373 ? 22.485 -17.661 -34.703 1.00 92.69 373 LEU A O 1
ATOM 2851 N N . PRO A 1 374 ? 22.640 -16.029 -33.148 1.00 92.62 374 PRO A N 1
ATOM 2852 C CA . PRO A 1 374 ? 23.657 -16.714 -32.367 1.00 92.62 374 PRO A CA 1
ATOM 2853 C C . PRO A 1 374 ? 23.144 -18.052 -31.818 1.00 92.62 374 PRO A C 1
ATOM 2855 O O . PRO A 1 374 ? 22.021 -18.155 -31.322 1.00 92.62 374 PRO A O 1
ATOM 2858 N N . SER A 1 375 ? 23.985 -19.088 -31.863 1.00 87.19 375 SER A N 1
ATOM 2859 C CA . SER A 1 375 ? 23.669 -20.411 -31.300 1.00 87.19 375 SER A CA 1
ATOM 2860 C C . SER A 1 375 ? 24.208 -20.624 -29.878 1.00 87.19 375 SER A C 1
ATOM 2862 O O . SER A 1 375 ? 23.846 -21.604 -29.229 1.00 87.19 375 SER A O 1
ATOM 2864 N N . GLY A 1 376 ? 25.113 -19.755 -29.412 1.00 89.56 376 GLY A N 1
ATOM 2865 C CA . GLY A 1 376 ? 25.773 -19.839 -28.104 1.00 89.56 376 GLY A CA 1
ATOM 2866 C C . GLY A 1 376 ? 25.060 -19.059 -26.993 1.00 89.56 376 GLY A C 1
ATOM 2867 O O . GLY A 1 376 ? 24.015 -18.458 -27.212 1.00 89.56 376 GLY A O 1
ATOM 2868 N N . ASN A 1 377 ? 25.652 -19.052 -25.793 1.00 92.50 377 ASN A N 1
ATOM 2869 C CA . ASN A 1 377 ? 25.163 -18.287 -24.633 1.00 92.50 377 ASN A CA 1
ATOM 2870 C C . ASN A 1 377 ? 25.759 -16.869 -24.541 1.00 92.50 377 ASN A C 1
ATOM 2872 O O . ASN A 1 377 ? 25.717 -16.247 -23.483 1.00 92.50 377 ASN A O 1
ATOM 2876 N N . GLY A 1 378 ? 26.358 -16.369 -25.616 1.00 93.06 378 GLY A N 1
ATOM 2877 C CA . GLY A 1 378 ? 27.056 -15.091 -25.648 1.00 93.06 378 GLY A CA 1
ATOM 2878 C C . GLY A 1 378 ? 27.968 -14.986 -26.860 1.00 93.06 378 GLY A C 1
ATOM 2879 O O . GLY A 1 378 ? 28.126 -15.952 -27.613 1.00 93.06 378 GLY A O 1
ATOM 2880 N N . GLY A 1 379 ? 28.568 -13.817 -27.038 1.00 94.00 379 GLY A N 1
ATOM 2881 C CA . GLY A 1 379 ? 29.414 -13.541 -28.188 1.00 94.00 379 GLY A CA 1
ATOM 2882 C C . GLY A 1 379 ? 30.014 -12.146 -28.167 1.00 94.00 379 GLY A C 1
ATOM 2883 O O . GLY A 1 379 ? 29.907 -11.411 -27.182 1.00 94.00 379 GLY A O 1
ATOM 2884 N N . LYS A 1 380 ? 30.665 -11.816 -29.282 1.00 94.75 380 LYS A N 1
ATOM 2885 C CA . LYS A 1 380 ? 31.270 -10.515 -29.546 1.00 94.75 380 LYS A CA 1
ATOM 2886 C C . LYS A 1 380 ? 30.928 -10.070 -30.955 1.00 94.75 380 LYS A C 1
ATOM 2888 O O . LYS A 1 380 ? 30.939 -10.909 -31.848 1.00 94.75 380 LYS A O 1
ATOM 2893 N N . PHE A 1 381 ? 30.620 -8.793 -31.127 1.00 94.75 381 PHE A N 1
ATOM 2894 C CA . PHE A 1 381 ? 30.349 -8.182 -32.431 1.00 94.75 381 PHE A CA 1
ATOM 2895 C C . PHE A 1 381 ? 30.456 -6.654 -32.316 1.00 94.75 381 PHE A C 1
ATOM 2897 O O . PHE A 1 381 ? 30.688 -6.129 -31.223 1.00 94.75 381 PHE A O 1
ATOM 2904 N N . THR A 1 382 ? 30.280 -5.931 -33.420 1.00 94.00 382 THR A N 1
ATOM 2905 C CA . THR A 1 382 ? 30.205 -4.460 -33.412 1.00 94.00 382 THR A CA 1
ATOM 2906 C C . THR A 1 382 ? 28.890 -3.984 -34.022 1.00 94.00 382 THR A C 1
ATOM 2908 O O . THR A 1 382 ? 28.347 -4.627 -34.911 1.00 94.00 382 THR A O 1
ATOM 2911 N N . LEU A 1 383 ? 28.372 -2.823 -33.602 1.00 94.38 383 LEU A N 1
ATOM 2912 C CA . LEU A 1 383 ? 27.195 -2.230 -34.264 1.00 94.38 383 LEU A CA 1
ATOM 2913 C C . LEU A 1 383 ? 27.498 -1.772 -35.700 1.00 94.38 383 LEU A C 1
ATOM 2915 O O . LEU A 1 383 ? 26.613 -1.753 -36.560 1.00 94.38 383 LEU A O 1
ATOM 2919 N N . ALA A 1 384 ? 28.750 -1.395 -35.970 1.00 91.69 384 ALA A N 1
ATOM 2920 C CA . ALA A 1 384 ? 29.220 -1.187 -37.332 1.00 91.69 384 ALA A CA 1
ATOM 2921 C C . ALA A 1 384 ? 29.269 -2.533 -38.077 1.00 91.69 384 ALA A C 1
ATOM 2923 O O . ALA A 1 384 ? 29.492 -3.549 -37.424 1.00 91.69 384 ALA A O 1
ATOM 2924 N N . PRO A 1 385 ? 29.098 -2.556 -39.412 1.00 88.69 385 PRO A N 1
ATOM 2925 C CA . PRO A 1 385 ? 29.216 -3.789 -40.184 1.00 88.69 385 PRO A CA 1
ATOM 2926 C C . PRO A 1 385 ? 30.528 -4.514 -39.876 1.00 88.69 385 PRO A C 1
ATOM 2928 O O . PRO A 1 385 ? 31.608 -3.976 -40.137 1.00 88.69 385 PRO A O 1
ATOM 2931 N N . ASP A 1 386 ? 30.428 -5.719 -39.324 1.00 82.88 386 ASP A N 1
ATOM 2932 C CA . ASP A 1 386 ? 31.582 -6.552 -38.996 1.00 82.88 386 ASP A CA 1
ATOM 2933 C C . ASP A 1 386 ? 31.776 -7.719 -39.973 1.00 82.88 386 ASP A C 1
ATOM 2935 O O . ASP A 1 386 ? 31.039 -7.894 -40.948 1.00 82.88 386 ASP A O 1
ATOM 2939 N N . SER A 1 387 ? 32.827 -8.510 -39.743 1.00 82.31 387 SER A N 1
ATOM 2940 C CA . SER A 1 387 ? 33.160 -9.666 -40.580 1.00 82.31 387 SER A CA 1
ATOM 2941 C C . SER A 1 387 ? 32.151 -10.809 -40.487 1.00 82.31 387 SER A C 1
ATOM 2943 O O . SER A 1 387 ? 32.106 -11.636 -41.399 1.00 82.31 387 SER A O 1
ATOM 2945 N N . ASP A 1 388 ? 31.360 -10.853 -39.416 1.00 82.44 388 ASP A N 1
ATOM 2946 C CA . ASP A 1 388 ? 30.363 -11.893 -39.161 1.00 82.44 388 ASP A CA 1
ATOM 2947 C C . ASP A 1 388 ? 28.968 -11.481 -39.674 1.00 82.44 388 ASP A C 1
ATOM 2949 O O . ASP A 1 388 ? 28.020 -12.268 -39.631 1.00 82.44 388 ASP A O 1
ATOM 2953 N N . GLY A 1 389 ? 28.861 -10.275 -40.243 1.00 85.94 389 GLY A N 1
ATOM 2954 C CA . GLY A 1 389 ? 27.661 -9.750 -40.881 1.00 85.94 389 GLY A CA 1
ATOM 2955 C C . GLY A 1 389 ? 26.666 -9.122 -39.910 1.00 85.94 389 GLY A C 1
ATOM 2956 O O . GLY A 1 389 ? 25.527 -8.890 -40.315 1.00 85.94 389 GLY A O 1
ATOM 2957 N N . TYR A 1 390 ? 27.068 -8.847 -38.664 1.00 93.06 390 TYR A N 1
ATOM 2958 C CA . TYR A 1 390 ? 26.236 -8.097 -37.731 1.00 93.06 390 TYR A CA 1
ATOM 2959 C C . TYR A 1 390 ? 26.315 -6.604 -38.029 1.00 93.06 390 TYR A C 1
ATOM 2961 O O . TYR A 1 390 ? 27.378 -6.054 -38.325 1.00 93.06 390 TYR A O 1
ATOM 2969 N N . THR A 1 391 ? 25.172 -5.930 -37.951 1.00 95.44 391 THR A N 1
ATOM 2970 C CA . THR A 1 391 ? 25.115 -4.472 -38.020 1.00 95.44 391 THR A CA 1
ATOM 2971 C C . THR A 1 391 ? 23.851 -3.935 -37.359 1.00 95.44 391 THR A C 1
ATOM 2973 O O . THR A 1 391 ? 22.821 -4.608 -37.332 1.00 95.44 391 THR A O 1
ATOM 2976 N N . LEU A 1 392 ? 23.920 -2.714 -36.832 1.00 96.62 392 LEU A N 1
ATOM 2977 C CA . LEU A 1 392 ? 22.759 -1.992 -36.324 1.00 96.62 392 LEU A CA 1
ATOM 2978 C C . LEU A 1 392 ? 21.695 -1.849 -37.419 1.00 96.62 392 LEU A C 1
ATOM 2980 O O . LEU A 1 392 ? 21.967 -1.337 -38.508 1.00 96.62 392 LEU A O 1
ATOM 2984 N N . ASP A 1 393 ? 20.461 -2.213 -37.095 1.00 95.75 393 ASP A N 1
ATOM 2985 C CA . ASP A 1 393 ? 19.307 -1.869 -37.913 1.00 95.75 393 ASP A CA 1
ATOM 2986 C C . ASP A 1 393 ? 18.951 -0.396 -37.693 1.00 95.75 393 ASP A C 1
ATOM 2988 O O . ASP A 1 393 ? 18.149 -0.050 -36.827 1.00 95.75 393 ASP A O 1
ATOM 2992 N N . THR A 1 394 ? 19.567 0.501 -38.462 1.00 95.44 394 THR A N 1
ATOM 2993 C CA . THR A 1 394 ? 19.345 1.949 -38.316 1.00 95.44 394 THR A CA 1
ATOM 2994 C C . THR A 1 394 ? 17.895 2.348 -38.564 1.00 95.44 394 THR A C 1
ATOM 2996 O O . THR A 1 394 ? 17.412 3.287 -37.941 1.00 95.44 394 THR A O 1
ATOM 2999 N N . SER A 1 395 ? 17.173 1.623 -39.424 1.00 94.31 395 SER A N 1
ATOM 3000 C CA . SER A 1 395 ? 15.762 1.905 -39.685 1.00 94.31 395 SER A CA 1
ATOM 3001 C C . SER A 1 395 ? 14.883 1.550 -38.486 1.00 94.31 395 SER A C 1
ATOM 3003 O O . SER A 1 395 ? 14.055 2.361 -38.078 1.00 94.31 395 SER A O 1
ATOM 3005 N N . ALA A 1 396 ? 15.112 0.393 -37.859 1.00 94.38 396 ALA A N 1
ATOM 3006 C CA . ALA A 1 396 ? 14.408 0.007 -36.643 1.00 94.38 396 ALA A CA 1
ATOM 3007 C C . ALA A 1 396 ? 14.828 0.879 -35.447 1.00 94.38 396 ALA A C 1
ATOM 3009 O O . ALA A 1 396 ? 13.983 1.281 -34.653 1.00 94.38 396 ALA A O 1
ATOM 3010 N N . TYR A 1 397 ? 16.108 1.247 -35.357 1.00 95.12 397 TYR A N 1
ATOM 3011 C CA . TYR A 1 397 ? 16.614 2.136 -34.313 1.00 95.12 397 TYR A CA 1
ATOM 3012 C C . TYR A 1 397 ? 16.029 3.554 -34.429 1.00 95.12 397 TYR A C 1
ATOM 3014 O O . TYR A 1 397 ? 15.621 4.141 -33.430 1.00 95.12 397 TYR A O 1
ATOM 3022 N N . ALA A 1 398 ? 15.871 4.084 -35.646 1.00 94.50 398 ALA A N 1
ATOM 3023 C CA . ALA A 1 398 ? 15.194 5.360 -35.880 1.00 94.50 398 ALA A CA 1
ATOM 3024 C C . ALA A 1 398 ? 13.716 5.357 -35.455 1.00 94.50 398 ALA A C 1
ATOM 3026 O O . ALA A 1 398 ? 13.220 6.389 -35.005 1.00 94.50 398 ALA A O 1
ATOM 3027 N N . LEU A 1 399 ? 13.021 4.214 -35.523 1.00 92.38 399 LEU A N 1
ATOM 3028 C CA . LEU A 1 399 ? 11.660 4.089 -34.981 1.00 92.38 399 LEU A CA 1
ATOM 3029 C C . LEU A 1 399 ? 11.621 4.191 -33.449 1.00 92.38 399 LEU A C 1
ATOM 3031 O O . LEU A 1 399 ? 10.581 4.545 -32.899 1.00 92.38 399 LEU A O 1
ATOM 3035 N N . MET A 1 400 ? 12.724 3.874 -32.767 1.00 90.62 400 MET A N 1
ATOM 3036 C CA . MET A 1 400 ? 12.815 3.931 -31.307 1.00 90.62 400 MET A CA 1
ATOM 3037 C C . MET A 1 400 ? 13.130 5.337 -30.804 1.00 90.62 400 MET A C 1
ATOM 3039 O O . MET A 1 400 ? 12.462 5.828 -29.900 1.00 90.62 400 MET A O 1
ATOM 3043 N N . ILE A 1 401 ? 14.153 5.974 -31.379 1.00 87.81 401 ILE A N 1
ATOM 3044 C CA . ILE A 1 401 ? 14.745 7.206 -30.830 1.00 87.81 401 ILE A CA 1
ATOM 3045 C C . ILE A 1 401 ? 14.591 8.437 -31.740 1.00 87.81 401 ILE A C 1
ATOM 3047 O O . ILE A 1 401 ? 15.098 9.515 -31.426 1.00 87.81 401 ILE A O 1
ATOM 3051 N N . GLY A 1 402 ? 13.886 8.284 -32.866 1.00 91.44 402 GLY A N 1
ATOM 3052 C CA . GLY A 1 402 ? 13.640 9.328 -33.861 1.00 91.44 402 GLY A CA 1
ATOM 3053 C C . GLY A 1 402 ? 14.686 9.376 -34.980 1.00 91.44 402 GLY A C 1
ATOM 3054 O O . GLY A 1 402 ? 15.833 8.973 -34.804 1.00 91.44 402 GLY A O 1
ATOM 3055 N N . GLU A 1 403 ? 14.300 9.904 -36.146 1.00 90.94 403 GLU A N 1
ATOM 3056 C CA . GLU A 1 403 ? 15.139 9.906 -37.360 1.00 90.94 403 GLU A CA 1
ATOM 3057 C C . GLU A 1 403 ? 16.466 10.666 -37.204 1.00 90.94 403 GLU A C 1
ATOM 3059 O O . GLU A 1 403 ? 17.471 10.270 -37.789 1.00 90.94 403 GLU A O 1
ATOM 3064 N N . GLU A 1 404 ? 16.494 11.738 -36.405 1.00 92.31 404 GLU A N 1
ATOM 3065 C CA . GLU A 1 404 ? 17.702 12.548 -36.194 1.00 92.31 404 GLU A CA 1
ATOM 3066 C C . GLU A 1 404 ? 18.789 11.763 -35.443 1.00 92.31 404 GLU A C 1
ATOM 3068 O O . GLU A 1 404 ? 19.953 11.739 -35.855 1.00 92.31 404 GLU A O 1
ATOM 3073 N N . ASN A 1 405 ? 18.399 11.066 -34.373 1.00 91.56 405 ASN A N 1
ATOM 3074 C CA . ASN A 1 405 ? 19.323 10.326 -33.516 1.00 91.56 405 ASN A CA 1
ATOM 3075 C C . ASN A 1 405 ? 19.462 8.851 -33.918 1.00 91.56 405 ASN A C 1
ATOM 3077 O O . ASN A 1 405 ? 20.430 8.214 -33.524 1.00 91.56 405 ASN A O 1
ATOM 3081 N N . GLY A 1 406 ? 18.554 8.312 -34.736 1.00 92.50 406 GLY A N 1
ATOM 3082 C CA . GLY A 1 406 ? 18.477 6.917 -35.190 1.00 92.50 406 GLY A CA 1
ATOM 3083 C C . GLY A 1 406 ? 19.585 6.462 -36.142 1.00 92.50 406 GLY A C 1
ATOM 3084 O O . GLY A 1 406 ? 19.316 5.835 -37.164 1.00 92.50 406 GLY A O 1
ATOM 3085 N N . ASN A 1 407 ? 20.839 6.794 -35.851 1.00 94.50 407 ASN A N 1
ATOM 3086 C CA . ASN A 1 407 ? 21.993 6.503 -36.690 1.00 94.50 407 ASN A CA 1
ATOM 3087 C C . ASN A 1 407 ? 23.110 5.798 -35.904 1.00 94.50 407 ASN A C 1
ATOM 3089 O O . ASN A 1 407 ? 23.164 5.832 -34.676 1.00 94.50 407 ASN A O 1
ATOM 3093 N N . LEU A 1 408 ? 24.030 5.168 -36.639 1.00 93.69 408 LEU A N 1
ATOM 3094 C CA . LEU A 1 408 ? 25.109 4.361 -36.066 1.00 93.69 408 LEU A CA 1
ATOM 3095 C C . LEU A 1 408 ? 26.029 5.152 -35.123 1.00 93.69 408 LEU A C 1
ATOM 3097 O O . LEU A 1 408 ? 26.411 4.640 -34.075 1.00 93.69 408 LEU A O 1
ATOM 3101 N N . ASN A 1 409 ? 26.380 6.390 -35.480 1.00 92.81 409 ASN A N 1
ATOM 3102 C CA . ASN A 1 409 ? 27.298 7.201 -34.676 1.00 92.81 409 ASN A CA 1
ATOM 3103 C C . ASN A 1 409 ? 26.695 7.533 -33.312 1.00 92.81 409 ASN A C 1
ATOM 3105 O O . ASN A 1 409 ? 27.398 7.493 -32.304 1.00 92.81 409 ASN A O 1
ATOM 3109 N N . TYR A 1 410 ? 25.399 7.841 -33.286 1.00 93.31 410 TYR A N 1
ATOM 3110 C CA . TYR A 1 410 ? 24.681 8.061 -32.041 1.00 93.31 410 TYR A CA 1
ATOM 3111 C C . TYR A 1 410 ? 24.630 6.777 -31.207 1.00 93.31 410 TYR A C 1
ATOM 3113 O O . TYR A 1 410 ? 25.028 6.805 -30.047 1.00 93.31 410 TYR A O 1
ATOM 3121 N N . ALA A 1 411 ? 24.242 5.647 -31.815 1.00 93.94 411 ALA A N 1
ATOM 3122 C CA . ALA A 1 411 ? 24.131 4.358 -31.128 1.00 93.94 411 ALA A CA 1
ATOM 3123 C C . ALA A 1 411 ? 25.440 3.942 -30.438 1.00 93.94 411 ALA A C 1
ATOM 3125 O O . ALA A 1 411 ? 25.443 3.639 -29.250 1.00 93.94 411 ALA A O 1
ATOM 3126 N N . ILE A 1 412 ? 26.571 4.005 -31.152 1.00 92.50 412 ILE A N 1
ATOM 3127 C CA . ILE A 1 412 ? 27.910 3.679 -30.624 1.00 92.50 412 ILE A CA 1
ATOM 3128 C C . ILE A 1 412 ? 28.267 4.551 -29.408 1.00 92.50 412 ILE A C 1
ATOM 3130 O O . ILE A 1 412 ? 28.941 4.087 -28.489 1.00 92.50 412 ILE A O 1
ATOM 3134 N N . GLY A 1 413 ? 27.817 5.807 -29.381 1.00 90.56 413 GLY A N 1
ATOM 3135 C CA . GLY A 1 413 ? 28.025 6.714 -28.251 1.00 90.56 413 GLY A CA 1
ATOM 3136 C C . GLY A 1 413 ? 27.117 6.452 -27.045 1.00 90.56 413 GLY A C 1
ATOM 3137 O O . GLY A 1 413 ? 27.315 7.090 -26.012 1.00 90.56 413 GLY A O 1
ATOM 3138 N N . LYS A 1 414 ? 26.124 5.564 -27.173 1.00 91.12 414 LYS A N 1
ATOM 3139 C CA . LYS A 1 414 ? 25.151 5.233 -26.123 1.00 91.12 414 LYS A CA 1
ATOM 3140 C C . LYS A 1 414 ? 25.355 3.868 -25.487 1.00 91.12 414 LYS A C 1
ATOM 3142 O O . LYS A 1 414 ? 24.994 3.711 -24.328 1.00 91.12 414 LYS A O 1
ATOM 3147 N N . VAL A 1 415 ? 26.000 2.941 -26.196 1.00 94.06 415 VAL A N 1
ATOM 3148 C CA . VAL A 1 415 ? 26.281 1.596 -25.681 1.00 94.06 415 VAL A CA 1
ATOM 3149 C C . VAL A 1 415 ? 26.962 1.647 -24.314 1.00 94.06 415 VAL A C 1
ATOM 3151 O O . VAL A 1 415 ? 28.039 2.229 -24.155 1.00 94.06 415 VAL A O 1
ATOM 3154 N N . SER A 1 416 ? 26.351 0.961 -23.358 1.00 91.75 416 SER A N 1
ATOM 3155 C CA . SER A 1 416 ? 26.790 0.843 -21.977 1.00 91.75 416 SER A CA 1
ATOM 3156 C C . SER A 1 416 ? 26.648 -0.600 -21.479 1.00 91.75 416 SER A C 1
ATOM 3158 O O . SER A 1 416 ? 25.910 -1.424 -22.022 1.00 91.75 416 SER A O 1
ATOM 3160 N N . VAL A 1 417 ? 27.402 -0.947 -20.434 1.00 92.38 417 VAL A N 1
ATOM 3161 C CA . VAL A 1 417 ? 27.249 -2.249 -19.767 1.00 92.38 417 VAL A CA 1
ATOM 3162 C C . VAL A 1 417 ? 25.899 -2.279 -19.057 1.00 92.38 417 VAL A C 1
ATOM 3164 O O . VAL A 1 417 ? 25.605 -1.378 -18.282 1.00 92.38 417 VAL A O 1
ATOM 3167 N N . GLY A 1 418 ? 25.111 -3.331 -19.280 1.00 91.00 418 GLY A N 1
ATOM 3168 C CA . GLY A 1 418 ? 23.740 -3.436 -18.774 1.00 91.00 418 GLY A CA 1
ATOM 3169 C C . GLY A 1 418 ? 22.670 -3.269 -19.853 1.00 91.00 418 GLY A C 1
ATOM 3170 O O . GLY A 1 418 ? 21.575 -3.797 -19.661 1.00 91.00 418 GLY A O 1
ATOM 3171 N N . ASP A 1 419 ? 23.016 -2.651 -20.985 1.00 94.69 419 ASP A N 1
ATOM 3172 C CA . ASP A 1 419 ? 22.153 -2.548 -22.163 1.00 94.69 419 ASP A CA 1
ATOM 3173 C C . ASP A 1 419 ? 21.908 -3.910 -22.814 1.00 94.69 419 ASP A C 1
ATOM 3175 O O . ASP A 1 419 ? 22.566 -4.915 -22.525 1.00 94.69 419 ASP A O 1
ATOM 3179 N N . PHE A 1 420 ? 20.975 -3.935 -23.754 1.00 97.06 420 PHE A N 1
ATOM 3180 C CA . PHE A 1 420 ? 20.553 -5.124 -24.465 1.00 97.06 420 PHE A CA 1
ATOM 3181 C C . PHE A 1 420 ? 20.754 -5.007 -25.972 1.00 97.06 420 PHE A C 1
ATOM 3183 O O . PHE A 1 420 ? 20.884 -3.929 -26.549 1.00 97.06 420 PHE A O 1
ATOM 3190 N N . ILE A 1 421 ? 20.762 -6.166 -26.617 1.00 97.12 421 ILE A N 1
ATOM 3191 C CA . ILE A 1 421 ? 20.745 -6.314 -28.066 1.00 97.12 421 ILE A CA 1
ATOM 3192 C C . ILE A 1 421 ? 19.596 -7.241 -28.445 1.00 97.12 421 ILE A C 1
ATOM 3194 O O . ILE A 1 421 ? 19.332 -8.240 -27.767 1.00 97.12 421 ILE A O 1
ATOM 3198 N N . SER A 1 422 ? 18.955 -6.944 -29.569 1.00 97.06 422 SER A N 1
ATOM 3199 C CA . SER A 1 422 ? 17.941 -7.801 -30.178 1.00 97.06 422 SER A CA 1
ATOM 3200 C C . SER A 1 422 ? 18.377 -8.151 -31.591 1.00 97.06 422 SER A C 1
ATOM 3202 O O . SER A 1 422 ? 18.271 -7.334 -32.503 1.00 97.06 422 SER A O 1
ATOM 3204 N N . VAL A 1 423 ? 18.895 -9.367 -31.761 1.00 96.19 423 VAL A N 1
ATOM 3205 C CA . VAL A 1 423 ? 19.433 -9.858 -33.032 1.00 96.19 423 VAL A CA 1
ATOM 3206 C C . VAL A 1 423 ? 18.356 -10.616 -33.798 1.00 96.19 423 VAL A C 1
ATOM 3208 O O . VAL A 1 423 ? 17.746 -11.547 -33.267 1.00 96.19 423 VAL A O 1
ATOM 3211 N N . TYR A 1 424 ? 18.155 -10.260 -35.061 1.00 95.56 424 TYR A N 1
ATOM 3212 C CA . TYR A 1 424 ? 17.249 -10.942 -35.983 1.00 95.56 424 TYR A CA 1
ATOM 3213 C C . TYR A 1 424 ? 17.801 -10.918 -37.413 1.00 95.56 424 TYR A C 1
ATOM 3215 O O . TYR A 1 424 ? 18.705 -10.159 -37.746 1.00 95.56 424 TYR A O 1
ATOM 3223 N N . THR A 1 425 ? 17.273 -11.780 -38.280 1.00 93.00 425 THR A N 1
ATOM 3224 C CA . THR A 1 425 ? 17.790 -11.935 -39.656 1.00 93.00 425 THR A CA 1
ATOM 3225 C C . THR A 1 425 ? 17.179 -10.945 -40.645 1.00 93.00 425 THR A C 1
ATOM 3227 O O . THR A 1 425 ? 17.850 -10.507 -41.575 1.00 93.00 425 THR A O 1
ATOM 3230 N N . SER A 1 426 ? 15.912 -10.581 -40.449 1.00 89.81 426 SER A N 1
ATOM 3231 C CA . SER A 1 426 ? 15.185 -9.581 -41.233 1.00 89.81 426 SER A CA 1
ATOM 3232 C C . SER A 1 426 ? 14.019 -9.027 -40.424 1.00 89.81 426 SER A C 1
ATOM 3234 O O . SER A 1 426 ? 13.513 -9.717 -39.543 1.00 89.81 426 SER A O 1
ATOM 3236 N N . GLN A 1 427 ? 13.541 -7.830 -40.770 1.00 88.19 427 GLN A N 1
ATOM 3237 C CA . GLN A 1 427 ? 12.292 -7.290 -40.213 1.00 88.19 427 GLN A CA 1
ATOM 3238 C C . GLN A 1 427 ? 11.054 -8.069 -40.691 1.00 88.19 427 GLN A C 1
ATOM 3240 O O . GLN A 1 427 ? 10.037 -8.122 -39.998 1.00 88.19 427 GLN A O 1
ATOM 3245 N N . ASP A 1 428 ? 11.148 -8.718 -41.855 1.00 85.94 428 ASP A N 1
ATOM 3246 C CA . ASP A 1 428 ? 10.074 -9.536 -42.408 1.00 85.94 428 ASP A CA 1
ATOM 3247 C C . ASP A 1 428 ? 9.835 -10.783 -41.538 1.00 85.94 428 ASP A C 1
ATOM 3249 O O . ASP A 1 428 ? 10.733 -11.602 -41.341 1.00 85.94 428 ASP A O 1
ATOM 3253 N N . ASN A 1 429 ? 8.596 -10.967 -41.067 1.00 81.38 429 ASN A N 1
ATOM 3254 C CA . ASN A 1 429 ? 8.135 -12.133 -40.294 1.00 81.38 429 ASN A CA 1
ATOM 3255 C C . ASN A 1 429 ? 8.807 -12.343 -38.920 1.00 81.38 429 ASN A C 1
ATOM 3257 O O . ASN A 1 429 ? 8.951 -13.484 -38.462 1.00 81.38 429 ASN A O 1
ATOM 3261 N N . ILE A 1 430 ? 9.188 -11.265 -38.232 1.00 89.62 430 ILE A N 1
ATOM 3262 C CA . ILE A 1 430 ? 9.658 -11.337 -36.842 1.00 89.62 430 ILE A CA 1
ATOM 3263 C C . ILE A 1 430 ? 8.583 -11.938 -35.913 1.00 89.62 430 ILE A C 1
ATOM 3265 O O . ILE A 1 430 ? 7.403 -11.597 -35.980 1.00 89.62 430 ILE A O 1
ATOM 3269 N N . ASN A 1 431 ? 9.002 -12.858 -35.044 1.00 88.69 431 ASN A N 1
ATOM 3270 C CA . ASN A 1 431 ? 8.206 -13.505 -34.004 1.00 88.69 431 ASN A CA 1
ATOM 3271 C C . ASN A 1 431 ? 9.113 -14.010 -32.860 1.00 88.69 431 ASN A C 1
ATOM 3273 O O . ASN A 1 431 ? 10.336 -13.992 -32.959 1.00 88.69 431 ASN A O 1
ATOM 3277 N N . ALA A 1 432 ? 8.524 -14.484 -31.760 1.00 86.06 432 ALA A N 1
ATOM 3278 C CA . ALA A 1 432 ? 9.279 -14.848 -30.555 1.00 86.06 432 ALA A CA 1
ATOM 3279 C C . ALA A 1 432 ? 10.343 -15.952 -30.763 1.00 86.06 432 ALA A C 1
ATOM 3281 O O . ALA A 1 432 ? 11.239 -16.093 -29.937 1.00 86.06 432 ALA A O 1
ATOM 3282 N N . ASN A 1 433 ? 10.272 -16.726 -31.854 1.00 87.94 433 ASN A N 1
ATOM 3283 C CA . ASN A 1 433 ? 11.207 -17.822 -32.129 1.00 87.94 433 ASN A CA 1
ATOM 3284 C C . ASN A 1 433 ? 12.402 -17.418 -33.005 1.00 87.94 433 ASN A C 1
ATOM 3286 O O . ASN A 1 433 ? 13.310 -18.228 -33.185 1.00 87.94 433 ASN A O 1
ATOM 3290 N N . ASN A 1 434 ? 12.397 -16.220 -33.597 1.00 92.81 434 ASN A N 1
ATOM 3291 C CA . ASN A 1 434 ? 13.448 -15.772 -34.518 1.00 92.81 434 ASN A CA 1
ATOM 3292 C C . ASN A 1 434 ? 14.121 -14.459 -34.096 1.00 92.81 434 ASN A C 1
ATOM 3294 O O . ASN A 1 434 ? 14.719 -13.783 -34.933 1.00 92.81 434 ASN A O 1
ATOM 3298 N N . VAL A 1 435 ? 14.062 -14.146 -32.801 1.00 95.50 435 VAL A N 1
ATOM 3299 C CA . VAL A 1 435 ? 14.821 -13.063 -32.172 1.00 95.50 435 VAL A CA 1
ATOM 3300 C C . VAL A 1 435 ? 15.718 -13.658 -31.095 1.00 95.50 435 VAL A C 1
ATOM 3302 O O . VAL A 1 435 ? 15.279 -14.468 -30.278 1.00 95.50 435 VAL A O 1
ATOM 3305 N N . TYR A 1 436 ? 16.984 -13.259 -31.099 1.00 96.25 436 TYR A N 1
ATOM 3306 C CA . TYR A 1 436 ? 17.934 -13.576 -30.044 1.00 96.25 436 TYR A CA 1
ATOM 3307 C C . TYR A 1 436 ? 18.170 -12.329 -29.195 1.00 96.25 436 TYR A C 1
ATOM 3309 O O . TYR A 1 436 ? 18.564 -11.286 -29.716 1.00 96.25 436 TYR A O 1
ATOM 3317 N N . TYR A 1 437 ? 17.973 -12.455 -27.887 1.00 97.25 437 TYR A N 1
ATOM 3318 C CA . TYR A 1 437 ? 18.229 -11.384 -26.930 1.00 97.25 437 TYR A CA 1
ATOM 3319 C C . TYR A 1 437 ? 19.583 -11.593 -26.258 1.00 97.25 437 TYR A C 1
ATOM 3321 O O . TYR A 1 437 ? 19.920 -12.706 -25.838 1.00 97.25 437 TYR A O 1
ATOM 3329 N N . GLY A 1 438 ? 20.359 -10.521 -26.139 1.00 97.44 438 GLY A N 1
ATOM 3330 C CA . GLY A 1 438 ? 21.616 -10.520 -25.402 1.00 97.44 438 GLY A CA 1
ATOM 3331 C C . GLY A 1 438 ? 21.710 -9.328 -24.462 1.00 97.44 438 GLY A C 1
ATOM 3332 O O . GLY A 1 438 ? 21.205 -8.260 -24.781 1.00 97.44 438 GLY A O 1
ATOM 3333 N N . LYS A 1 439 ? 22.371 -9.510 -23.320 1.00 97.50 439 LYS A N 1
ATOM 3334 C CA . LYS A 1 439 ? 22.720 -8.445 -22.379 1.00 97.50 439 LYS A CA 1
ATOM 3335 C C . LYS A 1 439 ? 24.201 -8.118 -22.511 1.00 97.50 439 LYS A C 1
ATOM 3337 O O . LYS A 1 439 ? 25.038 -9.022 -22.461 1.00 97.50 439 LYS A O 1
ATOM 3342 N N . ILE A 1 440 ? 24.520 -6.845 -22.687 1.00 97.44 440 ILE A N 1
ATOM 3343 C CA . ILE A 1 440 ? 25.874 -6.327 -22.845 1.00 97.44 440 ILE A CA 1
ATOM 3344 C C . ILE A 1 440 ? 26.589 -6.380 -21.496 1.00 97.44 440 ILE A C 1
ATOM 3346 O O . ILE A 1 440 ? 26.131 -5.826 -20.498 1.00 97.44 440 ILE A O 1
ATOM 3350 N N . THR A 1 441 ? 27.729 -7.062 -21.472 1.00 97.25 441 THR A N 1
ATOM 3351 C CA . THR A 1 441 ? 28.567 -7.244 -20.279 1.00 97.25 441 THR A CA 1
ATOM 3352 C C . THR A 1 441 ? 29.877 -6.473 -20.345 1.00 97.25 441 THR A C 1
ATOM 3354 O O . THR A 1 441 ? 30.497 -6.259 -19.309 1.00 97.25 441 THR A O 1
ATOM 3357 N N . ASP A 1 442 ? 30.317 -6.091 -21.545 1.00 97.12 442 ASP A N 1
ATOM 3358 C CA . ASP A 1 442 ? 31.512 -5.271 -21.749 1.00 97.12 442 ASP A CA 1
ATOM 3359 C C . ASP A 1 442 ? 31.409 -4.489 -23.064 1.00 97.12 442 ASP A C 1
ATOM 3361 O O . ASP A 1 442 ? 30.817 -4.976 -24.034 1.00 97.12 442 ASP A O 1
ATOM 3365 N N . TYR A 1 443 ? 32.007 -3.298 -23.097 1.00 95.94 443 TYR A N 1
ATOM 3366 C CA . TYR A 1 443 ? 32.035 -2.440 -24.277 1.00 95.94 443 TYR A CA 1
ATOM 3367 C C . TYR A 1 443 ? 33.371 -1.707 -24.407 1.00 95.94 443 TYR A C 1
ATOM 3369 O O . TYR A 1 443 ? 33.764 -0.910 -23.552 1.00 95.94 443 TYR A O 1
ATOM 3377 N N . ASN A 1 444 ? 34.058 -1.937 -25.525 1.00 94.62 444 ASN A N 1
ATOM 3378 C CA . ASN A 1 444 ? 35.268 -1.207 -25.870 1.00 94.62 444 ASN A CA 1
ATOM 3379 C C . ASN A 1 444 ? 34.918 -0.005 -26.753 1.00 94.62 444 ASN A C 1
ATOM 3381 O O . ASN A 1 444 ? 34.776 -0.138 -27.965 1.00 94.62 444 ASN A O 1
ATOM 3385 N N . SER A 1 445 ? 34.850 1.186 -26.159 1.00 89.38 445 SER A N 1
ATOM 3386 C CA . SER A 1 445 ? 34.498 2.426 -26.866 1.00 89.38 445 SER A CA 1
ATOM 3387 C C . SER A 1 445 ? 35.510 2.873 -27.931 1.00 89.38 445 SER A C 1
ATOM 3389 O O . SER A 1 445 ? 35.182 3.714 -28.765 1.00 89.38 445 SER A O 1
ATOM 3391 N N . ILE A 1 446 ? 36.732 2.324 -27.932 1.00 89.12 446 ILE A N 1
ATOM 3392 C CA . ILE A 1 446 ? 37.753 2.624 -28.947 1.00 89.12 446 ILE A CA 1
ATOM 3393 C C . ILE A 1 446 ? 37.528 1.772 -30.199 1.00 89.12 446 ILE A C 1
ATOM 3395 O O . ILE A 1 446 ? 37.639 2.279 -31.314 1.00 89.12 446 ILE A O 1
ATOM 3399 N N . THR A 1 447 ? 37.247 0.477 -30.029 1.00 91.19 447 THR A N 1
ATOM 3400 C CA . THR A 1 447 ? 37.060 -0.458 -31.153 1.00 91.19 447 THR A CA 1
ATOM 3401 C C . THR A 1 447 ? 35.599 -0.628 -31.564 1.00 91.19 447 THR A C 1
ATOM 3403 O O . THR A 1 447 ? 35.339 -1.124 -32.656 1.00 91.19 447 THR A O 1
ATOM 3406 N N . GLY A 1 448 ? 34.652 -0.239 -30.709 1.00 90.75 448 GLY A N 1
ATOM 3407 C CA . GLY A 1 448 ? 33.223 -0.499 -30.868 1.00 90.75 448 GLY A CA 1
ATOM 3408 C C . GLY A 1 448 ? 32.809 -1.944 -30.559 1.00 90.75 448 GLY A C 1
ATOM 3409 O O . GLY A 1 448 ? 31.677 -2.316 -30.862 1.00 90.75 448 GLY A O 1
ATOM 3410 N N . GLU A 1 449 ? 33.707 -2.775 -30.010 1.00 95.12 449 GLU A N 1
ATOM 3411 C CA . GLU A 1 449 ? 33.423 -4.188 -29.714 1.00 95.12 449 GLU A CA 1
ATOM 3412 C C . GLU A 1 449 ? 32.492 -4.311 -28.502 1.00 95.12 449 GLU A C 1
ATOM 3414 O O . GLU A 1 449 ? 32.810 -3.837 -27.409 1.00 95.12 449 GLU A O 1
ATOM 3419 N N . ILE A 1 450 ? 31.366 -4.992 -28.703 1.00 96.81 450 ILE A N 1
ATOM 3420 C CA . ILE A 1 450 ? 30.375 -5.340 -27.687 1.00 96.81 450 ILE A CA 1
ATOM 3421 C C . ILE A 1 450 ? 30.572 -6.801 -27.308 1.00 96.81 450 ILE A C 1
ATOM 3423 O O . ILE A 1 450 ? 30.541 -7.672 -28.176 1.00 96.81 450 ILE A O 1
ATOM 3427 N N . THR A 1 451 ? 30.706 -7.086 -26.013 1.00 97.50 451 THR A N 1
ATOM 3428 C CA . THR A 1 451 ? 30.613 -8.451 -25.477 1.00 97.50 451 THR A CA 1
ATOM 3429 C C . THR A 1 451 ? 29.272 -8.623 -24.781 1.00 97.50 451 THR A C 1
ATOM 3431 O O . THR A 1 451 ? 28.906 -7.801 -23.941 1.00 97.50 451 THR A O 1
ATOM 3434 N N . TYR A 1 452 ? 28.553 -9.699 -25.096 1.00 97.50 452 TYR A N 1
ATOM 3435 C CA . TYR A 1 452 ? 27.231 -9.966 -24.533 1.00 97.50 452 TYR A CA 1
ATOM 3436 C C . TYR A 1 452 ? 27.070 -11.416 -24.074 1.00 97.50 452 TYR A C 1
ATOM 3438 O O . TYR A 1 452 ? 27.736 -12.330 -24.571 1.00 97.50 452 TYR A O 1
ATOM 3446 N N . VAL A 1 453 ? 26.115 -11.629 -23.171 1.00 98.12 453 VAL A N 1
ATOM 3447 C CA . VAL A 1 453 ? 25.607 -12.947 -22.770 1.00 98.12 453 VAL A CA 1
ATOM 3448 C C . VAL A 1 453 ? 24.150 -13.098 -23.189 1.00 98.12 453 VAL A C 1
ATOM 3450 O O . VAL A 1 453 ? 23.447 -12.109 -23.371 1.00 98.12 453 VAL A O 1
ATOM 3453 N N . LYS A 1 454 ? 23.692 -14.333 -23.391 1.00 97.31 454 LYS A N 1
ATOM 3454 C CA . LYS A 1 454 ? 22.297 -14.627 -23.732 1.00 97.31 454 LYS A CA 1
ATOM 3455 C C . LYS A 1 454 ? 21.362 -14.102 -22.648 1.00 97.31 454 LYS A C 1
ATOM 3457 O O . LYS A 1 454 ? 21.629 -14.300 -21.469 1.00 97.31 454 LYS A O 1
ATOM 3462 N N . SER A 1 455 ? 20.272 -13.489 -23.084 1.00 96.69 455 SER A N 1
ATOM 3463 C CA . SER A 1 455 ? 19.229 -12.906 -22.246 1.00 96.69 455 SER A CA 1
ATOM 3464 C C . SER A 1 455 ? 17.849 -13.316 -22.782 1.00 96.69 455 SER A C 1
ATOM 3466 O O . SER A 1 455 ? 17.734 -14.227 -23.614 1.00 96.69 455 SER A O 1
ATOM 3468 N N . SER A 1 456 ? 16.790 -12.670 -22.309 1.00 95.69 456 SER A N 1
ATOM 3469 C CA . SER A 1 456 ? 15.410 -12.893 -22.728 1.00 95.69 456 SER A CA 1
ATOM 3470 C C . SER A 1 456 ? 14.662 -11.566 -22.853 1.00 95.69 456 SER A C 1
ATOM 3472 O O . SER A 1 456 ? 15.081 -10.547 -22.311 1.00 95.69 456 SER A O 1
ATOM 3474 N N . ALA A 1 457 ? 13.517 -11.582 -23.540 1.00 94.38 457 ALA A N 1
ATOM 3475 C CA . ALA A 1 457 ? 12.604 -10.442 -23.526 1.00 94.38 457 ALA A CA 1
ATOM 3476 C C . ALA A 1 457 ? 12.169 -10.084 -22.090 1.00 94.38 457 ALA A C 1
ATOM 3478 O O . ALA A 1 457 ? 12.101 -8.913 -21.748 1.00 94.38 457 ALA A O 1
ATOM 3479 N N . GLU A 1 458 ? 11.938 -11.086 -21.238 1.00 92.75 458 GLU A N 1
ATOM 3480 C CA . GLU A 1 458 ? 11.538 -10.903 -19.838 1.00 92.75 458 GLU A CA 1
ATOM 3481 C C . GLU A 1 458 ? 12.610 -10.185 -19.004 1.00 92.75 458 GLU A C 1
ATOM 3483 O O . GLU A 1 458 ? 12.278 -9.300 -18.220 1.00 92.75 458 GLU A O 1
ATOM 3488 N N . GLU A 1 459 ? 13.896 -10.491 -19.209 1.00 93.62 459 GLU A N 1
ATOM 3489 C CA . GLU A 1 459 ? 14.991 -9.773 -18.542 1.00 93.62 459 GLU A CA 1
ATOM 3490 C C . GLU A 1 459 ? 15.067 -8.300 -18.965 1.00 93.62 459 GLU A C 1
ATOM 3492 O O . GLU A 1 459 ? 15.397 -7.458 -18.136 1.00 93.62 459 GLU A O 1
ATOM 3497 N N . ILE A 1 460 ? 14.734 -7.969 -20.220 1.00 93.12 460 ILE A N 1
ATOM 3498 C CA . ILE A 1 460 ? 14.626 -6.571 -20.675 1.00 93.12 460 ILE A CA 1
ATOM 3499 C C . ILE A 1 460 ? 13.449 -5.895 -19.975 1.00 93.12 460 ILE A C 1
ATOM 3501 O O . ILE A 1 460 ? 13.575 -4.797 -19.443 1.00 93.12 460 ILE A O 1
ATOM 3505 N N . GLU A 1 461 ? 12.295 -6.561 -19.968 1.00 90.50 461 GLU A N 1
ATOM 3506 C CA . GLU A 1 461 ? 11.054 -6.015 -19.424 1.00 90.50 461 GLU A CA 1
ATOM 3507 C C . GLU A 1 461 ? 11.103 -5.770 -17.913 1.00 90.50 461 GLU A C 1
ATOM 3509 O O . GLU A 1 461 ? 10.426 -4.863 -17.439 1.00 90.50 461 GLU A O 1
ATOM 3514 N N . THR A 1 462 ? 11.911 -6.544 -17.190 1.00 90.50 462 THR A N 1
ATOM 3515 C CA . THR A 1 462 ? 12.090 -6.461 -15.731 1.00 90.50 462 THR A CA 1
ATOM 3516 C C . THR A 1 462 ? 13.383 -5.744 -15.327 1.00 90.50 462 THR A C 1
ATOM 3518 O O . THR A 1 462 ? 13.714 -5.662 -14.141 1.00 90.50 462 THR A O 1
ATOM 3521 N N . ALA A 1 463 ? 14.129 -5.183 -16.287 1.00 89.94 463 ALA A N 1
ATOM 3522 C CA . ALA A 1 463 ? 15.430 -4.562 -16.035 1.00 89.94 463 ALA A CA 1
ATOM 3523 C C . ALA A 1 463 ? 15.360 -3.329 -15.117 1.00 89.94 463 ALA A C 1
ATOM 3525 O O . ALA A 1 463 ? 16.360 -2.975 -14.504 1.00 89.94 463 ALA A O 1
ATOM 3526 N N . ALA A 1 464 ? 14.185 -2.705 -15.001 1.00 86.31 464 ALA A N 1
ATOM 3527 C CA . ALA A 1 464 ? 13.923 -1.578 -14.108 1.00 86.31 464 ALA A CA 1
ATOM 3528 C C . ALA A 1 464 ? 12.785 -1.866 -13.110 1.00 86.31 464 ALA A C 1
ATOM 3530 O O . ALA A 1 464 ? 12.161 -0.940 -12.592 1.00 86.31 464 ALA A O 1
ATOM 3531 N N . ASP A 1 465 ? 12.498 -3.143 -12.840 1.00 89.06 465 ASP A N 1
ATOM 3532 C CA . ASP A 1 465 ? 11.504 -3.518 -11.839 1.00 89.06 465 ASP A CA 1
ATOM 3533 C C . ASP A 1 465 ? 11.945 -3.084 -10.440 1.00 89.06 465 ASP A C 1
ATOM 3535 O O . ASP A 1 465 ? 13.060 -3.356 -9.986 1.00 89.06 465 ASP A O 1
ATOM 3539 N N . MET A 1 466 ? 11.028 -2.447 -9.726 1.00 88.75 466 MET A N 1
ATOM 3540 C CA . MET A 1 466 ? 11.190 -2.077 -8.331 1.00 88.75 466 MET A CA 1
ATOM 3541 C C . MET A 1 466 ? 9.937 -2.485 -7.572 1.00 88.75 466 MET A C 1
ATOM 3543 O O . MET A 1 466 ? 8.819 -2.208 -7.977 1.00 88.75 466 MET A O 1
ATOM 3547 N N . TYR A 1 467 ? 10.109 -3.137 -6.439 1.00 89.56 467 TYR A N 1
ATOM 3548 C CA . TYR A 1 467 ? 9.043 -3.385 -5.494 1.00 89.56 467 TYR A CA 1
ATOM 3549 C C . TYR A 1 467 ? 9.650 -3.372 -4.103 1.00 89.56 467 TYR A C 1
ATOM 3551 O O . TYR A 1 467 ? 10.367 -4.294 -3.713 1.00 89.56 467 TYR A O 1
ATOM 3559 N N . ILE A 1 468 ? 9.402 -2.291 -3.372 1.00 88.50 468 ILE A N 1
ATOM 3560 C CA . ILE A 1 468 ? 9.987 -2.061 -2.054 1.00 88.50 468 ILE A CA 1
ATOM 3561 C C . ILE A 1 468 ? 8.892 -1.756 -1.039 1.00 88.50 468 ILE A C 1
ATOM 3563 O O . ILE A 1 468 ? 7.873 -1.135 -1.351 1.00 88.50 468 ILE A O 1
ATOM 3567 N N . LYS A 1 469 ? 9.121 -2.202 0.194 1.00 84.25 469 LYS A N 1
ATOM 3568 C CA . LYS A 1 469 ? 8.218 -2.020 1.335 1.00 84.25 469 LYS A CA 1
ATOM 3569 C C . LYS A 1 469 ? 8.970 -1.289 2.445 1.00 84.25 469 LYS A C 1
ATOM 3571 O O . LYS A 1 469 ? 9.444 -1.942 3.375 1.00 84.25 469 LYS A O 1
ATOM 3576 N N . PRO A 1 470 ? 9.181 0.033 2.315 1.00 80.44 470 PRO A N 1
ATOM 3577 C CA . PRO A 1 470 ? 9.864 0.793 3.350 1.00 80.44 470 PRO A CA 1
ATOM 3578 C C . PRO A 1 470 ? 9.074 0.713 4.657 1.00 80.44 470 PRO A C 1
ATOM 3580 O O . PRO A 1 470 ? 7.859 0.922 4.678 1.00 80.44 470 PRO A O 1
ATOM 3583 N N . VAL A 1 471 ? 9.775 0.419 5.749 1.00 77.69 471 VAL A N 1
ATOM 3584 C CA . VAL A 1 471 ? 9.189 0.405 7.089 1.00 77.69 471 VAL A CA 1
ATOM 3585 C C . VAL A 1 471 ? 9.498 1.738 7.755 1.00 77.69 471 VAL A C 1
ATOM 3587 O O . VAL A 1 471 ? 10.662 2.070 7.962 1.00 77.69 471 VAL A O 1
ATOM 3590 N N . VAL A 1 472 ? 8.456 2.499 8.085 1.00 77.12 472 VAL A N 1
ATOM 3591 C CA . VAL A 1 472 ? 8.581 3.741 8.862 1.00 77.12 472 VAL A CA 1
ATOM 3592 C C . VAL A 1 472 ? 8.396 3.387 10.328 1.00 77.12 472 VAL A C 1
ATOM 3594 O O . VAL A 1 472 ? 7.363 2.835 10.694 1.00 77.12 472 VAL A O 1
ATOM 3597 N N . SER A 1 473 ? 9.379 3.653 11.184 1.00 79.19 473 SER A N 1
ATOM 3598 C CA . SER A 1 473 ? 9.254 3.304 12.603 1.00 79.19 473 SER A CA 1
ATOM 3599 C C . SER A 1 473 ? 8.126 4.097 13.283 1.00 79.19 473 SER A C 1
ATOM 3601 O O . SER A 1 473 ? 7.805 5.219 12.890 1.00 79.19 473 SER A O 1
ATOM 3603 N N . GLY A 1 474 ? 7.505 3.543 14.332 1.00 81.19 474 GLY A N 1
ATOM 3604 C CA . GLY A 1 474 ? 6.480 4.279 15.085 1.00 81.19 474 GLY A CA 1
ATOM 3605 C C . GLY A 1 474 ? 7.018 5.580 15.702 1.00 81.19 474 GLY A C 1
ATOM 3606 O O . GLY A 1 474 ? 6.277 6.553 15.829 1.00 81.19 474 GLY A O 1
ATOM 3607 N N . ASP A 1 475 ? 8.313 5.614 16.030 1.00 81.69 475 ASP A N 1
ATOM 3608 C CA . ASP A 1 475 ? 9.008 6.791 16.566 1.00 81.69 475 ASP A CA 1
ATOM 3609 C C . ASP A 1 475 ? 9.159 7.911 15.524 1.00 81.69 475 ASP A C 1
ATOM 3611 O O . ASP A 1 475 ? 9.106 9.091 15.869 1.00 81.69 475 ASP A O 1
ATOM 3615 N N . GLU A 1 476 ? 9.271 7.560 14.241 1.00 78.44 476 GLU A N 1
ATOM 3616 C CA . GLU A 1 476 ? 9.225 8.527 13.138 1.00 78.44 476 GLU A CA 1
ATOM 3617 C C . GLU A 1 476 ? 7.806 9.058 12.887 1.00 78.44 476 GLU A C 1
ATOM 3619 O O . GLU A 1 476 ? 7.637 10.208 12.477 1.00 78.44 476 GLU A O 1
ATOM 3624 N N . LEU A 1 477 ? 6.773 8.249 13.153 1.00 78.31 477 LEU A N 1
ATOM 3625 C CA . LEU A 1 477 ? 5.373 8.658 12.992 1.00 78.31 477 LEU A CA 1
ATOM 3626 C C . LEU A 1 477 ? 4.912 9.617 14.097 1.00 78.31 477 LEU A C 1
ATOM 3628 O O . LEU A 1 477 ? 4.132 10.538 13.835 1.00 78.31 477 LEU A O 1
ATOM 3632 N N . VAL A 1 478 ? 5.364 9.398 15.335 1.00 78.81 478 VAL A N 1
ATOM 3633 C CA . VAL A 1 478 ? 4.952 10.178 16.508 1.00 78.81 478 VAL A CA 1
ATOM 3634 C C . VAL A 1 478 ? 6.168 10.533 17.355 1.00 78.81 478 VAL A C 1
ATOM 3636 O O . VAL A 1 478 ? 6.730 9.681 18.038 1.00 78.81 478 VAL A O 1
ATOM 3639 N N . SER A 1 479 ? 6.516 11.824 17.373 1.00 78.94 479 SER A N 1
ATOM 3640 C CA . SER A 1 479 ? 7.611 12.335 18.206 1.00 78.94 479 SER A CA 1
ATOM 3641 C C . SER A 1 479 ? 7.334 12.153 19.701 1.00 78.94 479 SER A C 1
ATOM 3643 O O . SER A 1 479 ? 6.177 12.148 20.130 1.00 78.94 479 SER A O 1
ATOM 3645 N N . GLU A 1 480 ? 8.386 12.101 20.517 1.00 83.69 480 GLU A N 1
ATOM 3646 C CA . GLU A 1 480 ? 8.278 11.990 21.980 1.00 83.69 480 GLU A CA 1
ATOM 3647 C C . GLU A 1 480 ? 7.392 13.086 22.599 1.00 83.69 480 GLU A C 1
ATOM 3649 O O . GLU A 1 480 ? 6.554 12.819 23.461 1.00 83.69 480 GLU A O 1
ATOM 3654 N N . GLU A 1 481 ? 7.478 14.327 22.108 1.00 76.56 481 GLU A N 1
ATOM 3655 C CA . GLU A 1 481 ? 6.620 15.411 22.595 1.00 76.56 481 GLU A CA 1
ATOM 3656 C C . GLU A 1 481 ? 5.155 15.212 22.195 1.00 76.56 481 GLU A C 1
ATOM 3658 O O . GLU A 1 481 ? 4.252 15.693 22.883 1.00 76.56 481 GLU A O 1
ATOM 3663 N N . ALA A 1 482 ? 4.896 14.566 21.055 1.00 69.88 482 ALA A N 1
ATOM 3664 C CA . ALA A 1 482 ? 3.545 14.224 20.634 1.00 69.88 482 ALA A CA 1
ATOM 3665 C C . ALA A 1 482 ? 2.968 13.077 21.472 1.00 69.88 482 ALA A C 1
ATOM 3667 O O . ALA A 1 482 ? 1.816 13.204 21.889 1.00 69.88 482 ALA A O 1
ATOM 3668 N N . LYS A 1 483 ? 3.762 12.042 21.790 1.00 80.81 483 LYS A N 1
ATOM 3669 C CA . LYS A 1 483 ? 3.365 10.952 22.702 1.00 80.81 483 LYS A CA 1
ATOM 3670 C C . LYS A 1 483 ? 2.900 11.509 24.044 1.00 80.81 483 LYS A C 1
ATOM 3672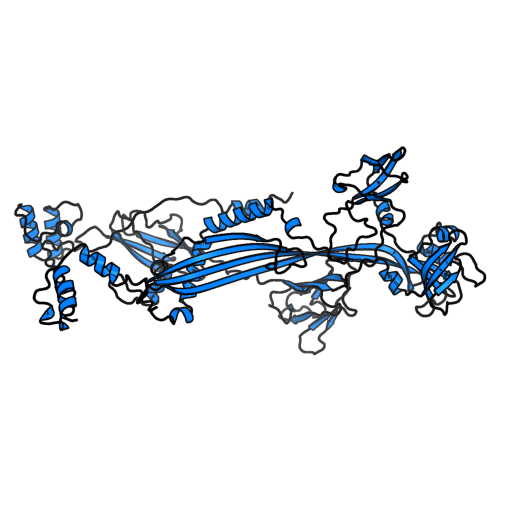 O O . LYS A 1 483 ? 1.736 11.339 24.398 1.00 80.81 483 LYS A O 1
ATOM 3677 N N . ALA A 1 484 ? 3.743 12.308 24.703 1.00 76.44 484 ALA A N 1
ATOM 3678 C CA . ALA A 1 484 ? 3.434 12.891 26.011 1.00 76.44 484 ALA A CA 1
ATOM 3679 C C . ALA A 1 484 ? 2.151 13.749 26.002 1.00 76.44 484 ALA A C 1
ATOM 3681 O O . ALA A 1 484 ? 1.357 13.719 26.946 1.00 76.44 484 ALA A O 1
ATOM 3682 N N . ARG A 1 485 ? 1.909 14.508 24.920 1.00 68.19 485 ARG A N 1
ATOM 3683 C CA . ARG A 1 485 ? 0.669 15.291 24.769 1.00 68.19 485 ARG A CA 1
ATOM 3684 C C . ARG A 1 485 ? -0.566 14.406 24.617 1.00 68.19 485 ARG A C 1
ATOM 3686 O O . ARG A 1 485 ? -1.599 14.729 25.204 1.00 68.19 485 ARG A O 1
ATOM 3693 N N . ILE A 1 486 ? -0.483 13.341 23.819 1.00 72.62 486 ILE A N 1
ATOM 3694 C CA . ILE A 1 486 ? -1.596 12.406 23.604 1.00 72.62 486 ILE A CA 1
ATOM 3695 C C . ILE A 1 486 ? -1.927 11.693 24.916 1.00 72.62 486 ILE A C 1
ATOM 3697 O O . ILE A 1 486 ? -3.080 11.728 25.339 1.00 72.62 486 ILE A O 1
ATOM 3701 N N . GLU A 1 487 ? -0.922 11.134 25.593 1.00 79.12 487 GLU A N 1
ATOM 3702 C CA . GLU A 1 487 ? -1.088 10.415 26.860 1.00 79.12 487 GLU A CA 1
ATOM 3703 C C . GLU A 1 487 ? -1.742 11.289 27.930 1.00 79.12 487 GLU A C 1
ATOM 3705 O O . GLU A 1 487 ? -2.763 10.905 28.497 1.00 79.12 487 GLU A O 1
ATOM 3710 N N . SER A 1 488 ? -1.216 12.500 28.153 1.00 65.25 488 SER A N 1
ATOM 3711 C CA . SER A 1 488 ? -1.779 13.431 29.137 1.00 65.25 488 SER A CA 1
ATOM 3712 C C . SER A 1 488 ? -3.217 13.829 28.803 1.00 65.25 488 SER A C 1
ATOM 3714 O O . SER A 1 488 ? -4.044 13.933 29.706 1.00 65.25 488 SER A O 1
ATOM 3716 N N . THR A 1 489 ? -3.531 14.041 27.522 1.00 63.25 489 THR A N 1
ATOM 3717 C CA . THR A 1 489 ? -4.879 14.443 27.096 1.00 63.25 489 THR A CA 1
ATOM 3718 C C . THR A 1 489 ? -5.882 13.316 27.317 1.00 63.25 489 THR A C 1
ATOM 3720 O O . THR A 1 489 ? -6.942 13.539 27.903 1.00 63.25 489 THR A O 1
ATOM 3723 N N . VAL A 1 490 ? -5.546 12.105 26.870 1.00 69.19 490 VAL A N 1
ATOM 3724 C CA . VAL A 1 490 ? -6.414 10.931 27.005 1.00 69.19 490 VAL A CA 1
ATOM 3725 C C . VAL A 1 490 ? -6.584 10.563 28.478 1.00 69.19 490 VAL A C 1
ATOM 3727 O O . VAL A 1 490 ? -7.706 10.301 28.905 1.00 69.19 490 VAL A O 1
ATOM 3730 N N . TYR A 1 491 ? -5.516 10.629 29.280 1.00 74.88 491 TYR A N 1
ATOM 3731 C CA . TYR A 1 491 ? -5.591 10.404 30.724 1.00 74.88 491 TYR A CA 1
ATOM 3732 C C . TYR A 1 491 ? -6.607 11.344 31.379 1.00 74.88 491 TYR A C 1
ATOM 3734 O O . TYR A 1 491 ? -7.552 10.880 32.018 1.00 74.88 491 TYR A O 1
ATOM 3742 N N . SER A 1 492 ? -6.474 12.659 31.161 1.00 61.88 492 SER A N 1
ATOM 3743 C CA . SER A 1 492 ? -7.390 13.641 31.749 1.00 61.88 492 SER A CA 1
ATOM 3744 C C . SER A 1 492 ? -8.838 13.431 31.305 1.00 61.88 492 SER A C 1
ATOM 3746 O O . SER A 1 492 ? -9.747 13.621 32.107 1.00 61.88 492 SER A O 1
ATOM 3748 N N . GLN A 1 493 ? -9.083 13.016 30.061 1.00 59.38 493 GLN A N 1
ATOM 3749 C CA . GLN A 1 493 ? -10.436 12.738 29.565 1.00 59.38 493 GLN A CA 1
ATOM 3750 C C . GLN A 1 493 ? -11.059 11.498 30.211 1.00 59.38 493 GLN A C 1
ATOM 3752 O O . GLN A 1 493 ? -12.221 11.526 30.626 1.00 59.38 493 GLN A O 1
ATOM 3757 N N . VAL A 1 494 ? -10.293 10.415 30.323 1.00 63.09 494 VAL A N 1
ATOM 3758 C CA . VAL A 1 494 ? -10.764 9.167 30.935 1.00 63.09 494 VAL A CA 1
ATOM 3759 C C . VAL A 1 494 ? -11.013 9.351 32.437 1.00 63.09 494 VAL A C 1
ATOM 3761 O O . VAL A 1 494 ? -11.996 8.832 32.963 1.00 63.09 494 VAL A O 1
ATOM 3764 N N . GLU A 1 495 ? -10.176 10.137 33.116 1.00 66.94 495 GLU A N 1
ATOM 3765 C CA . GLU A 1 495 ? -10.357 10.483 34.528 1.00 66.94 495 GLU A CA 1
ATOM 3766 C C . GLU A 1 495 ? -11.578 11.396 34.740 1.00 66.94 495 GLU A C 1
ATOM 3768 O O . GLU A 1 495 ? -12.451 11.087 35.552 1.00 66.94 495 GLU A O 1
ATOM 3773 N N . SER A 1 496 ? -11.696 12.478 33.960 1.00 56.72 496 SER A N 1
ATOM 3774 C CA . SER A 1 496 ? -12.766 13.480 34.117 1.00 56.72 496 SER A CA 1
ATOM 3775 C C . SER A 1 496 ? -14.155 12.953 33.755 1.00 56.72 496 SER A C 1
ATOM 3777 O O . SER A 1 496 ? -15.152 13.423 34.295 1.00 56.72 496 SER A O 1
ATOM 3779 N N . SER A 1 497 ? -14.237 11.989 32.836 1.00 54.22 497 SER A N 1
ATOM 3780 C CA . SER A 1 497 ? -15.511 11.389 32.416 1.00 54.22 497 SER A CA 1
ATOM 3781 C C . SER A 1 497 ? -16.093 10.415 33.443 1.00 54.22 497 SER A C 1
ATOM 3783 O O . SER A 1 497 ? -17.239 9.995 33.306 1.00 54.22 497 SER A O 1
ATOM 3785 N N . GLY A 1 498 ? -15.314 9.999 34.449 1.00 58.91 498 GLY A N 1
ATOM 3786 C CA . GLY A 1 498 ? -15.705 8.919 35.355 1.00 58.91 498 GLY A CA 1
ATOM 3787 C C . GLY A 1 498 ? -15.761 7.542 34.681 1.00 58.91 498 GLY A C 1
ATOM 3788 O O . GLY A 1 498 ? -16.128 6.567 35.341 1.00 58.91 498 GLY A O 1
ATOM 3789 N N . PHE A 1 499 ? -15.356 7.437 33.407 1.00 59.75 499 PHE A N 1
ATOM 3790 C CA . PHE A 1 499 ? -15.369 6.198 32.632 1.00 59.75 499 PHE A CA 1
ATOM 3791 C C . PHE A 1 499 ? -14.617 5.079 33.348 1.00 59.75 499 PHE A C 1
ATOM 3793 O O . PHE A 1 499 ? -15.146 3.982 33.483 1.00 59.75 499 PHE A O 1
ATOM 3800 N N . ALA A 1 500 ? -13.415 5.355 33.869 1.00 59.12 500 ALA A N 1
ATOM 3801 C CA . ALA A 1 500 ? -12.605 4.335 34.534 1.00 59.12 500 ALA A CA 1
ATOM 3802 C C . ALA A 1 500 ? -13.306 3.744 35.769 1.00 59.12 500 ALA A C 1
ATOM 3804 O O . ALA A 1 500 ? -13.266 2.534 35.990 1.00 59.12 500 ALA A O 1
ATOM 3805 N N . LYS A 1 501 ? -14.000 4.590 36.541 1.00 61.88 501 LYS A N 1
ATOM 3806 C CA . LYS A 1 501 ? -14.770 4.168 37.714 1.00 61.88 501 LYS A CA 1
ATOM 3807 C C . LYS A 1 501 ? -15.995 3.350 37.316 1.00 61.88 501 LYS A C 1
ATOM 3809 O O . LYS A 1 501 ? -16.194 2.266 37.852 1.00 61.88 501 LYS A O 1
ATOM 3814 N N . GLN A 1 502 ? -16.768 3.831 36.345 1.00 59.62 502 GLN A N 1
ATOM 3815 C CA . GLN A 1 502 ? -17.948 3.121 35.849 1.00 59.62 502 GLN A CA 1
ATOM 3816 C C . GLN A 1 502 ? -17.574 1.774 35.221 1.00 59.62 502 GLN A C 1
ATOM 3818 O O . GLN A 1 502 ? -18.215 0.765 35.500 1.00 59.62 502 GLN A O 1
ATOM 3823 N N . ALA A 1 503 ? -16.505 1.727 34.423 1.00 56.78 503 ALA A N 1
ATOM 3824 C CA . ALA A 1 503 ? -15.994 0.495 33.838 1.00 56.78 503 ALA A CA 1
ATOM 3825 C C . ALA A 1 503 ? -15.568 -0.496 34.928 1.00 56.78 503 ALA A C 1
ATOM 3827 O O . ALA A 1 503 ? -15.988 -1.647 34.889 1.00 56.78 503 ALA A O 1
ATOM 3828 N N . ALA A 1 504 ? -14.809 -0.058 35.937 1.00 60.03 504 ALA A N 1
ATOM 3829 C CA . ALA A 1 504 ? -14.417 -0.912 37.058 1.00 60.03 504 ALA A CA 1
ATOM 3830 C C . ALA A 1 504 ? -15.633 -1.470 37.826 1.00 60.03 504 ALA A C 1
ATOM 3832 O O . ALA A 1 504 ? -15.680 -2.665 38.113 1.00 60.03 504 ALA A O 1
ATOM 3833 N N . GLU A 1 505 ? -16.651 -0.643 38.087 1.00 60.88 505 GLU A N 1
ATOM 3834 C CA . GLU A 1 505 ? -17.891 -1.064 38.755 1.00 60.88 505 GLU A CA 1
ATOM 3835 C C . GLU A 1 505 ? -18.678 -2.094 37.927 1.00 60.88 505 GLU A C 1
ATOM 3837 O O . GLU A 1 505 ? -19.149 -3.100 38.464 1.00 60.88 505 GLU A O 1
ATOM 3842 N N . GLN A 1 506 ? -18.784 -1.890 36.610 1.00 59.31 506 GLN A N 1
ATOM 3843 C CA . GLN A 1 506 ? -19.440 -2.841 35.707 1.00 59.31 506 GLN A CA 1
ATOM 3844 C C . GLN A 1 506 ? -18.665 -4.157 35.592 1.00 59.31 506 GLN A C 1
ATOM 3846 O O . GLN A 1 506 ? -19.258 -5.236 35.611 1.00 59.31 506 GLN A O 1
ATOM 3851 N N . LEU A 1 507 ? -17.335 -4.096 35.527 1.00 59.84 507 LEU A N 1
ATOM 3852 C CA . LEU A 1 507 ? -16.487 -5.285 35.495 1.00 59.84 507 LEU A CA 1
ATOM 3853 C C . LEU A 1 507 ? -16.580 -6.077 36.802 1.00 59.84 507 LEU A C 1
ATOM 3855 O O . LEU A 1 507 ? -16.692 -7.303 36.758 1.00 59.84 507 LEU A O 1
ATOM 3859 N N . ALA A 1 508 ? -16.630 -5.396 37.952 1.00 58.22 508 ALA A N 1
ATOM 3860 C CA . ALA A 1 508 ? -16.866 -6.030 39.246 1.00 58.22 508 ALA A CA 1
ATOM 3861 C C . ALA A 1 508 ? -18.215 -6.759 39.259 1.00 58.22 508 ALA A C 1
ATOM 3863 O O . ALA A 1 508 ? -18.304 -7.924 39.653 1.00 58.22 508 ALA A O 1
ATOM 3864 N N . TYR A 1 509 ? -19.258 -6.103 38.742 1.00 58.12 509 TYR A N 1
ATOM 3865 C CA . TYR A 1 509 ? -20.580 -6.702 38.612 1.00 58.12 509 TYR A CA 1
ATOM 3866 C C . TYR A 1 509 ? -20.600 -7.943 37.711 1.00 58.12 509 TYR A C 1
ATOM 3868 O O . TYR A 1 509 ? -21.255 -8.942 38.026 1.00 58.12 509 TYR A O 1
ATOM 3876 N N . MET A 1 510 ? -19.895 -7.905 36.583 1.00 56.09 510 MET A N 1
ATOM 3877 C CA . MET A 1 510 ? -19.796 -9.054 35.685 1.00 56.09 510 MET A CA 1
ATOM 3878 C C . MET A 1 510 ? -19.015 -10.205 36.327 1.00 56.09 510 MET A C 1
ATOM 3880 O O . MET A 1 510 ? -19.449 -11.355 36.238 1.00 56.09 510 MET A O 1
ATOM 3884 N N . ALA A 1 511 ? -17.915 -9.909 37.023 1.00 57.72 511 ALA A N 1
ATOM 3885 C CA . ALA A 1 511 ? -17.071 -10.909 37.673 1.00 57.72 511 ALA A CA 1
ATOM 3886 C C . ALA A 1 511 ? -17.846 -11.735 38.713 1.00 57.72 511 ALA A C 1
ATOM 3888 O O . ALA A 1 511 ? -17.742 -12.963 38.738 1.00 57.72 511 ALA A O 1
ATOM 3889 N N . VAL A 1 512 ? -18.705 -11.096 39.511 1.00 58.53 512 VAL A N 1
ATOM 3890 C CA . VAL A 1 512 ? -19.459 -11.770 40.588 1.00 58.53 512 VAL A CA 1
ATOM 3891 C C . VAL A 1 512 ? -20.607 -12.636 40.068 1.00 58.53 512 VAL A C 1
ATOM 3893 O O . VAL A 1 512 ? -21.126 -13.501 40.775 1.00 58.53 512 VAL A O 1
ATOM 3896 N N . LYS A 1 513 ? -21.001 -12.437 38.805 1.00 60.06 513 LYS A N 1
ATOM 3897 C CA . LYS A 1 513 ? -21.973 -13.288 38.112 1.00 60.06 513 LYS A CA 1
ATOM 3898 C C . LYS A 1 513 ? -21.357 -14.556 37.533 1.00 60.06 513 LYS A C 1
ATOM 3900 O O . LYS A 1 513 ? -22.125 -15.427 37.116 1.00 60.06 513 LYS A O 1
ATOM 3905 N N . THR A 1 514 ? -20.032 -14.678 37.502 1.00 57.78 514 THR A N 1
ATOM 3906 C CA . THR A 1 514 ? -19.370 -15.885 37.002 1.00 57.78 514 THR A CA 1
ATOM 3907 C C . THR A 1 514 ? -19.593 -17.061 37.951 1.00 57.78 514 THR A C 1
ATOM 3909 O O . THR A 1 514 ? -19.638 -16.902 39.173 1.00 57.78 514 THR A O 1
ATOM 3912 N N . ASP A 1 515 ? -19.737 -18.264 37.398 1.00 60.97 515 ASP A N 1
ATOM 3913 C CA . ASP A 1 515 ? -19.977 -19.464 38.208 1.00 60.97 515 ASP A CA 1
ATOM 3914 C C . ASP A 1 515 ? -18.777 -19.802 39.101 1.00 60.97 515 ASP A C 1
ATOM 3916 O O . ASP A 1 515 ? -18.959 -20.275 40.222 1.00 60.97 515 ASP A O 1
ATOM 3920 N N . GLY A 1 516 ? -17.562 -19.459 38.652 1.00 61.12 516 GLY A N 1
ATOM 3921 C CA . GLY A 1 516 ? -16.343 -19.558 39.454 1.00 61.12 516 GLY A CA 1
ATOM 3922 C C . GLY A 1 516 ? -16.442 -18.752 40.749 1.00 61.12 516 GLY A C 1
ATOM 3923 O O . GLY A 1 516 ? -16.250 -19.313 41.826 1.00 61.12 516 GLY A O 1
ATOM 3924 N N . PHE A 1 517 ? -16.840 -17.479 40.663 1.00 62.34 517 PHE A N 1
ATOM 3925 C CA . PHE A 1 517 ? -17.009 -16.620 41.837 1.00 62.34 517 PHE A CA 1
ATOM 3926 C C . PHE A 1 517 ? -18.115 -17.129 42.776 1.00 62.34 517 PHE A C 1
ATOM 3928 O O . PHE A 1 517 ? -17.909 -17.239 43.983 1.00 62.34 517 PHE A O 1
ATOM 3935 N N . LYS A 1 518 ? -19.272 -17.525 42.226 1.00 62.03 518 LYS A N 1
ATOM 3936 C CA . LYS A 1 518 ? -20.399 -18.070 43.011 1.00 62.03 518 LYS A CA 1
ATOM 3937 C C . LYS A 1 518 ? -20.065 -19.368 43.749 1.00 62.03 518 LYS A C 1
ATOM 3939 O O . LYS A 1 518 ? -20.731 -19.701 44.725 1.00 62.03 518 LYS A O 1
ATOM 3944 N N . SER A 1 519 ? -19.090 -20.126 43.253 1.00 62.38 519 SER A N 1
ATOM 3945 C CA . SER A 1 519 ? -18.688 -21.420 43.812 1.00 62.38 519 SER A CA 1
ATOM 3946 C C . SER A 1 519 ? -17.606 -21.331 44.897 1.00 62.38 519 SER A C 1
ATOM 3948 O O . SER A 1 519 ? -17.213 -22.365 45.440 1.00 62.38 519 SER A O 1
ATOM 3950 N N . MET A 1 520 ? -17.120 -20.126 45.232 1.00 60.78 520 MET A N 1
ATOM 3951 C CA . MET A 1 520 ? -16.060 -19.949 46.228 1.00 60.78 520 MET A CA 1
ATOM 3952 C C . MET A 1 520 ? -16.518 -20.326 47.657 1.00 60.78 520 MET A C 1
ATOM 3954 O O . MET A 1 520 ? -17.559 -19.852 48.118 1.00 60.78 520 MET A O 1
ATOM 3958 N N . PRO A 1 521 ? -15.741 -21.143 48.401 1.00 53.00 521 PRO A N 1
ATOM 3959 C CA . PRO A 1 521 ? -16.030 -21.477 49.798 1.00 53.00 521 PRO A CA 1
ATOM 3960 C C . PRO A 1 521 ? -16.057 -20.223 50.685 1.00 53.00 521 PRO A C 1
ATOM 3962 O O . PRO A 1 521 ? -15.200 -19.358 50.550 1.00 53.00 521 PRO A O 1
ATOM 3965 N N . GLY A 1 522 ? -17.036 -20.112 51.588 1.00 50.72 522 GLY A N 1
ATOM 3966 C CA . GLY A 1 522 ? -17.189 -18.949 52.480 1.00 50.72 522 GLY A CA 1
ATOM 3967 C C . GLY A 1 522 ? -17.879 -17.736 51.838 1.00 50.72 522 GLY A C 1
ATOM 3968 O O . GLY A 1 522 ? -18.414 -16.885 52.552 1.00 50.72 522 GLY A O 1
ATOM 3969 N N . VAL A 1 523 ? -17.982 -17.701 50.502 1.00 50.81 523 VAL A N 1
ATOM 3970 C CA . VAL A 1 523 ? -18.764 -16.711 49.751 1.00 50.81 523 VAL A CA 1
ATOM 3971 C C . VAL A 1 523 ? -20.219 -17.159 49.702 1.00 50.81 523 VAL A C 1
ATOM 3973 O O . VAL A 1 523 ? -20.748 -17.609 48.689 1.00 50.81 523 VAL A O 1
ATOM 3976 N N . LYS A 1 524 ? -20.917 -17.024 50.829 1.00 46.03 524 LYS A N 1
ATOM 3977 C CA . LYS A 1 524 ? -22.353 -16.782 50.740 1.00 46.03 524 LYS A CA 1
ATOM 3978 C C . LYS A 1 524 ? -22.480 -15.309 50.412 1.00 46.03 524 LYS A C 1
ATOM 3980 O O . LYS A 1 524 ? -22.103 -14.487 51.239 1.00 46.03 524 LYS A O 1
ATOM 3985 N N . VAL A 1 525 ? -23.039 -14.964 49.256 1.00 44.34 525 VAL A N 1
ATOM 3986 C CA . VAL A 1 525 ? -23.589 -13.617 49.040 1.00 44.34 525 VAL A CA 1
ATOM 3987 C C . VAL A 1 525 ? -24.808 -13.477 49.967 1.00 44.34 525 VAL A C 1
ATOM 3989 O O . VAL A 1 525 ? -25.956 -13.475 49.537 1.00 44.34 525 VAL A O 1
ATOM 3992 N N . LEU A 1 526 ? -24.572 -13.475 51.279 1.00 40.12 526 LEU A N 1
ATOM 3993 C CA . LEU A 1 526 ? -25.514 -13.077 52.306 1.00 40.12 526 LEU A CA 1
ATOM 3994 C C . LEU A 1 526 ? -25.445 -11.559 52.324 1.00 40.12 526 LEU A C 1
ATOM 3996 O O . LEU A 1 526 ? -24.840 -10.949 53.194 1.00 40.12 526 LEU A O 1
ATOM 4000 N N . LEU A 1 527 ? -26.052 -10.950 51.311 1.00 42.31 527 LEU A N 1
ATOM 4001 C CA . LEU A 1 527 ? -26.432 -9.556 51.412 1.00 42.31 527 LEU A CA 1
ATOM 4002 C C . LEU A 1 527 ? -27.654 -9.552 52.314 1.00 42.31 527 LEU A C 1
ATOM 4004 O O . LEU A 1 527 ? -28.778 -9.789 51.868 1.00 42.31 527 LEU A O 1
ATOM 4008 N N . THR A 1 528 ? -27.393 -9.420 53.608 1.00 38.53 528 THR A N 1
ATOM 4009 C CA . THR A 1 528 ? -28.422 -9.170 54.597 1.00 38.53 528 THR A CA 1
ATOM 4010 C C . THR A 1 528 ? -28.775 -7.686 54.600 1.00 38.53 528 THR A C 1
ATOM 4012 O O . THR A 1 528 ? -27.950 -6.827 54.277 1.00 38.53 528 THR A O 1
ATOM 4015 N N . ASP A 1 529 ? -30.027 -7.356 54.890 1.00 39.75 529 ASP A N 1
ATOM 4016 C CA . ASP A 1 529 ? -30.369 -5.984 55.260 1.00 39.75 529 ASP A CA 1
ATOM 4017 C C . ASP A 1 529 ? -29.758 -5.615 56.627 1.00 39.75 529 ASP A C 1
ATOM 4019 O O . ASP A 1 529 ? -29.082 -6.424 57.265 1.00 39.75 529 ASP A O 1
ATOM 4023 N N . GLU A 1 530 ? -29.978 -4.378 57.073 1.00 33.78 530 GLU A N 1
ATOM 4024 C CA . GLU A 1 530 ? -29.522 -3.867 58.377 1.00 33.78 530 GLU A CA 1
ATOM 4025 C C . GLU A 1 530 ? -30.059 -4.657 59.587 1.00 33.78 530 GLU A C 1
ATOM 4027 O O . GLU A 1 530 ? -29.593 -4.463 60.705 1.00 33.78 530 GLU A O 1
ATOM 4032 N N . ASN A 1 531 ? -30.968 -5.611 59.351 1.00 37.47 531 ASN A N 1
ATOM 4033 C CA . ASN A 1 531 ? -31.572 -6.489 60.347 1.00 37.47 531 ASN A CA 1
ATOM 4034 C C . ASN A 1 531 ? -31.159 -7.968 60.188 1.00 37.47 531 ASN A C 1
ATOM 4036 O O . ASN A 1 531 ? -31.713 -8.838 60.862 1.00 37.47 531 ASN A O 1
ATOM 4040 N N . GLY A 1 532 ? -30.202 -8.293 59.310 1.00 35.50 532 GLY A N 1
ATOM 4041 C CA . GLY A 1 532 ? -29.684 -9.658 59.176 1.00 35.50 532 GLY A CA 1
ATOM 4042 C C . GLY A 1 532 ? -30.528 -10.609 58.308 1.00 35.50 532 GLY A C 1
ATOM 4043 O O . GLY A 1 532 ? -30.279 -11.816 58.338 1.00 35.50 532 GLY A O 1
ATOM 4044 N N . GLN A 1 533 ? -31.504 -10.127 57.520 1.00 37.47 533 GLN A N 1
ATOM 4045 C CA . GLN A 1 533 ? -32.327 -10.977 56.636 1.00 37.47 533 GLN A CA 1
ATOM 4046 C C . GLN A 1 533 ? -31.823 -11.034 55.189 1.00 37.47 533 GLN A C 1
ATOM 4048 O O . GLN A 1 533 ? -31.494 -10.014 54.592 1.00 37.47 533 GLN A O 1
ATOM 4053 N N . ALA A 1 534 ? -31.820 -12.233 54.591 1.00 35.97 534 ALA A N 1
ATOM 4054 C CA . ALA A 1 534 ? -31.350 -12.475 53.224 1.00 35.97 534 ALA A CA 1
ATOM 4055 C C . ALA A 1 534 ? -32.184 -11.730 52.159 1.00 35.97 534 ALA A C 1
ATOM 4057 O O . ALA A 1 534 ? -33.399 -11.907 52.056 1.00 35.97 534 ALA A O 1
ATOM 4058 N N . VAL A 1 535 ? -31.517 -10.927 51.326 1.00 39.59 535 VAL A N 1
ATOM 4059 C CA . VAL A 1 535 ? -32.147 -10.088 50.297 1.00 39.59 535 VAL A CA 1
ATOM 4060 C C . VAL A 1 535 ? -32.305 -10.852 48.969 1.00 39.59 535 VAL A C 1
ATOM 4062 O O . VAL A 1 535 ? -31.373 -11.485 48.479 1.00 39.59 535 VAL A O 1
ATOM 4065 N N . SER A 1 536 ? -33.496 -10.796 48.357 1.00 36.50 536 SER A N 1
ATOM 4066 C CA . SER A 1 536 ? -33.811 -11.494 47.098 1.00 36.50 536 SER A CA 1
ATOM 4067 C C . SER A 1 536 ? -33.169 -10.840 45.863 1.00 36.50 536 SER A C 1
ATOM 4069 O O . SER A 1 536 ? -32.938 -9.632 45.827 1.00 36.50 536 SER A O 1
ATOM 4071 N N . ALA A 1 537 ? -32.947 -11.625 44.799 1.00 33.66 537 ALA A N 1
ATOM 4072 C CA . ALA A 1 537 ? -32.294 -11.185 43.556 1.00 33.66 537 ALA A CA 1
ATOM 4073 C C . ALA A 1 537 ? -32.939 -9.957 42.873 1.00 33.66 537 ALA A C 1
ATOM 4075 O O . ALA A 1 537 ? -32.253 -9.214 42.177 1.00 33.66 537 ALA A O 1
ATOM 4076 N N . ALA A 1 538 ? -34.226 -9.695 43.119 1.00 32.91 538 ALA A N 1
ATOM 4077 C CA . ALA A 1 538 ? -34.929 -8.506 42.630 1.00 32.91 538 ALA A CA 1
ATOM 4078 C C . ALA A 1 538 ? -34.598 -7.227 43.431 1.00 32.91 538 ALA A C 1
ATOM 4080 O O . ALA A 1 538 ? -34.573 -6.138 42.864 1.00 32.91 538 ALA A O 1
ATOM 4081 N N . LYS A 1 539 ? -34.276 -7.343 44.729 1.00 33.25 539 LYS A N 1
ATOM 4082 C CA . LYS A 1 539 ? -33.761 -6.234 45.557 1.00 33.25 539 LYS A CA 1
ATOM 4083 C C . LYS A 1 539 ? -32.263 -5.969 45.316 1.00 33.25 539 LYS A C 1
ATOM 4085 O O . LYS A 1 539 ? -31.799 -4.866 45.588 1.00 33.25 539 LYS A O 1
ATOM 4090 N N . LEU A 1 540 ? -31.522 -6.934 44.759 1.00 38.25 540 LEU A N 1
ATOM 4091 C CA . LEU A 1 540 ? -30.115 -6.772 44.353 1.00 38.25 540 LEU A CA 1
ATOM 4092 C C . LEU A 1 540 ? -29.938 -5.885 43.114 1.00 38.25 540 LEU A C 1
ATOM 4094 O O . LEU A 1 540 ? -28.921 -5.218 42.996 1.00 38.25 540 LEU A O 1
ATOM 4098 N N . ALA A 1 541 ? -30.932 -5.827 42.223 1.00 34.22 541 ALA A N 1
ATOM 4099 C CA . ALA A 1 541 ? -30.942 -4.877 41.107 1.00 34.22 541 ALA A CA 1
ATOM 4100 C C . ALA A 1 541 ? -31.227 -3.426 41.557 1.00 34.22 541 ALA A C 1
ATOM 4102 O O . ALA A 1 541 ? -30.957 -2.488 40.814 1.00 34.22 541 ALA A O 1
ATOM 4103 N N . ALA A 1 542 ? -31.775 -3.243 42.767 1.00 33.84 542 ALA A N 1
ATOM 4104 C CA . ALA A 1 542 ? -32.168 -1.949 43.327 1.00 33.84 542 ALA A CA 1
ATOM 4105 C C . ALA A 1 542 ? -31.123 -1.331 44.277 1.00 33.84 542 ALA A C 1
ATOM 4107 O O . ALA A 1 542 ? -31.202 -0.139 44.566 1.00 33.84 542 ALA A O 1
ATOM 4108 N N . ARG A 1 543 ? -30.139 -2.107 44.757 1.00 35.09 543 ARG A N 1
ATOM 4109 C CA . ARG A 1 543 ? -28.960 -1.582 45.458 1.00 35.09 543 ARG A CA 1
ATOM 4110 C C . ARG A 1 543 ? -27.822 -1.474 44.451 1.00 35.09 543 ARG A C 1
ATOM 4112 O O . ARG A 1 543 ? -27.445 -2.479 43.857 1.00 35.09 543 ARG A O 1
ATOM 4119 N N . ASN A 1 544 ? -27.244 -0.282 44.299 1.00 36.25 544 ASN A N 1
ATOM 4120 C CA . ASN A 1 544 ? -25.916 -0.160 43.707 1.00 36.25 544 ASN A CA 1
ATOM 4121 C C . ASN A 1 544 ? -25.009 -1.208 44.366 1.00 36.25 544 ASN A C 1
ATOM 4123 O O . ASN A 1 544 ? -24.908 -1.286 45.593 1.00 36.25 544 ASN A O 1
ATOM 4127 N N . ILE A 1 545 ? -24.368 -2.033 43.549 1.00 39.38 545 ILE A N 1
ATOM 4128 C CA . ILE A 1 545 ? -23.510 -3.144 43.988 1.00 39.38 545 ILE A CA 1
ATOM 4129 C C . ILE A 1 545 ? -22.306 -2.630 44.790 1.00 39.38 545 ILE A C 1
ATOM 4131 O O . ILE A 1 545 ? -21.678 -3.378 45.530 1.00 39.38 545 ILE A O 1
ATOM 4135 N N . SER A 1 546 ? -22.089 -1.316 44.768 1.00 36.22 546 SER A N 1
ATOM 4136 C CA . SER A 1 546 ? -21.169 -0.569 45.616 1.00 36.22 546 SER A CA 1
ATOM 4137 C C . SER A 1 546 ? -21.376 -0.711 47.130 1.00 36.22 546 SER A C 1
ATOM 4139 O O . SER A 1 546 ? -20.466 -0.350 47.862 1.00 36.22 546 SER A O 1
ATOM 4141 N N . LYS A 1 547 ? -22.503 -1.232 47.646 1.00 40.06 547 LYS A N 1
ATOM 4142 C CA . LYS A 1 547 ? -22.649 -1.462 49.105 1.00 40.06 547 LYS A CA 1
ATOM 4143 C C . LYS A 1 547 ? -22.059 -2.783 49.621 1.00 40.06 547 LYS A C 1
ATOM 4145 O O . LYS A 1 547 ? -21.965 -2.938 50.830 1.00 40.06 547 LYS A O 1
ATOM 4150 N N . GLY A 1 548 ? -21.702 -3.731 48.750 1.00 45.66 548 GLY A N 1
ATOM 4151 C CA . GLY A 1 548 ? -21.048 -4.990 49.155 1.00 45.66 548 GLY A CA 1
ATOM 4152 C C . GLY A 1 548 ? -19.562 -5.069 48.797 1.00 45.66 548 GLY A C 1
ATOM 4153 O O . GLY A 1 548 ? -18.920 -6.062 49.112 1.00 45.66 548 GLY A O 1
ATOM 4154 N N . PHE A 1 549 ? -19.049 -4.060 48.090 1.00 50.16 549 PHE A N 1
ATOM 4155 C CA . PHE A 1 549 ? -17.704 -4.028 47.532 1.00 50.16 549 PHE A CA 1
ATOM 4156 C C . PHE A 1 549 ? -17.075 -2.687 47.885 1.00 50.16 549 PHE A C 1
ATOM 4158 O O . PHE A 1 549 ? -17.456 -1.658 47.323 1.00 50.16 549 PHE A O 1
ATOM 4165 N N . GLU A 1 550 ? -16.111 -2.690 48.794 1.00 59.38 550 GLU A N 1
ATOM 4166 C CA . GLU A 1 550 ? -15.336 -1.495 49.105 1.00 59.38 550 GLU A CA 1
ATOM 4167 C C . GLU A 1 550 ? -14.113 -1.435 48.184 1.00 59.38 550 GLU A C 1
ATOM 4169 O O . GLU A 1 550 ? -13.329 -2.379 48.100 1.00 59.38 550 GLU A O 1
ATOM 4174 N N . LEU A 1 551 ? -13.952 -0.330 47.449 1.00 63.38 551 LEU A N 1
ATOM 4175 C CA . LEU A 1 551 ? -12.715 -0.060 46.713 1.00 63.38 551 LEU A CA 1
ATOM 4176 C C . LEU A 1 551 ? -11.588 0.117 47.731 1.00 63.38 551 LEU A C 1
ATOM 4178 O O . LEU A 1 551 ? -11.583 1.087 48.488 1.00 63.38 551 LEU A O 1
ATOM 4182 N N . LYS A 1 552 ? -10.631 -0.814 47.733 1.00 65.50 552 LYS A N 1
ATOM 4183 C CA . LYS A 1 552 ? -9.493 -0.789 48.663 1.00 65.50 552 LYS A CA 1
ATOM 4184 C C . LYS A 1 552 ? -8.550 0.373 48.358 1.00 65.50 552 LYS A C 1
ATOM 4186 O O . LYS A 1 552 ? -8.034 1.025 49.260 1.00 65.50 552 LYS A O 1
ATOM 4191 N N . GLU A 1 553 ? -8.364 0.647 47.072 1.00 61.66 553 GLU A N 1
ATOM 4192 C CA . GLU A 1 553 ? -7.675 1.821 46.547 1.00 61.66 553 GLU A CA 1
ATOM 4193 C C . GLU A 1 553 ? -8.522 2.422 45.420 1.00 61.66 553 GLU A C 1
ATOM 4195 O O . GLU A 1 553 ? -9.316 1.718 44.797 1.00 61.66 553 GLU A O 1
ATOM 4200 N N . GLY A 1 554 ? -8.375 3.724 45.152 1.00 65.88 554 GLY A N 1
ATOM 4201 C CA . GLY A 1 554 ? -9.017 4.347 43.992 1.00 65.88 554 GLY A CA 1
ATOM 4202 C C . GLY A 1 554 ? -8.636 3.639 42.686 1.00 65.8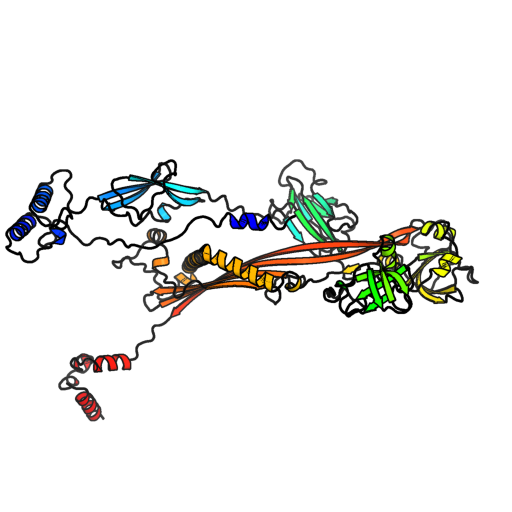8 554 GLY A C 1
ATOM 4203 O O . GLY A 1 554 ? -7.603 2.973 42.605 1.00 65.88 554 GLY A O 1
ATOM 4204 N N . VAL A 1 555 ? -9.463 3.790 41.652 1.00 70.81 555 VAL A N 1
ATOM 4205 C CA . VAL A 1 555 ? -9.190 3.185 40.343 1.00 70.81 555 VAL A CA 1
ATOM 4206 C C . VAL A 1 555 ? -7.883 3.739 39.778 1.00 70.81 555 VAL A C 1
ATOM 4208 O O . VAL A 1 555 ? -7.732 4.949 39.613 1.00 70.81 555 VAL A O 1
ATOM 4211 N N . LYS A 1 556 ? -6.939 2.849 39.473 1.00 79.75 556 LYS A N 1
ATOM 4212 C CA . LYS A 1 556 ? -5.655 3.194 38.868 1.00 79.75 556 LYS A CA 1
ATOM 4213 C C . LYS A 1 556 ? -5.808 3.213 37.357 1.00 79.75 556 LYS A C 1
ATOM 4215 O O . LYS A 1 556 ? -6.088 2.188 36.738 1.00 79.75 556 LYS A O 1
ATOM 4220 N N . LEU A 1 557 ? -5.599 4.385 36.774 1.00 78.31 557 LEU A N 1
ATOM 4221 C CA . LEU A 1 557 ? -5.593 4.592 35.334 1.00 78.31 557 LEU A CA 1
ATOM 4222 C C . LEU A 1 557 ? -4.150 4.619 34.821 1.00 78.31 557 LEU A C 1
ATOM 4224 O O . LEU A 1 557 ? -3.281 5.258 35.413 1.00 78.31 557 LEU A O 1
ATOM 4228 N N . LYS A 1 558 ? -3.899 3.958 33.693 1.00 84.94 558 LYS A N 1
ATOM 4229 C CA . LYS A 1 558 ? -2.656 4.068 32.927 1.00 84.94 558 LYS A CA 1
ATOM 4230 C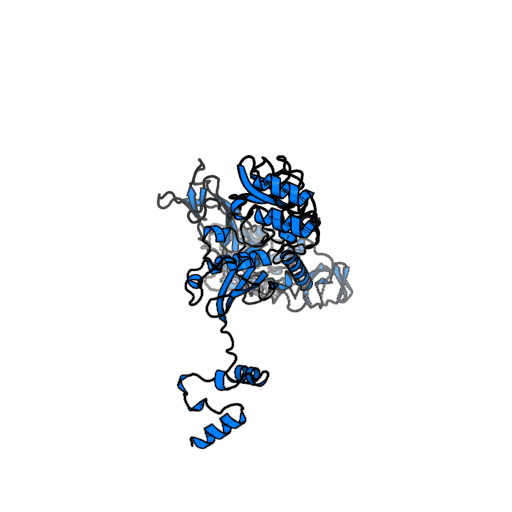 C . LYS A 1 558 ? -3.001 4.390 31.478 1.00 84.94 558 LYS A C 1
ATOM 4232 O O . LYS A 1 558 ? -3.861 3.739 30.898 1.00 84.94 558 LYS A O 1
ATOM 4237 N N . VAL A 1 559 ? -2.318 5.363 30.888 1.00 80.75 559 VAL A N 1
ATOM 4238 C CA . VAL A 1 559 ? -2.403 5.664 29.454 1.00 80.75 559 VAL A CA 1
ATOM 4239 C C . VAL A 1 559 ? -0.994 5.655 28.890 1.00 80.75 559 VAL A C 1
ATOM 4241 O O . VAL A 1 559 ? -0.096 6.222 29.506 1.00 80.75 559 VAL A O 1
ATOM 4244 N N . GLU A 1 560 ? -0.803 4.990 27.757 1.00 84.94 560 GLU A N 1
ATOM 4245 C CA . GLU A 1 560 ? 0.509 4.828 27.133 1.00 84.94 560 GLU A CA 1
ATOM 4246 C C . GLU A 1 560 ? 0.385 4.849 25.607 1.00 84.94 560 GLU A C 1
ATOM 4248 O O . GLU A 1 560 ? -0.509 4.215 25.040 1.00 84.94 560 GLU A O 1
ATOM 4253 N N . VAL A 1 561 ? 1.283 5.573 24.941 1.00 84.50 561 VAL A N 1
ATOM 4254 C CA . VAL A 1 561 ? 1.468 5.541 23.490 1.00 84.50 561 VAL A CA 1
ATOM 4255 C C . VAL A 1 561 ? 2.725 4.740 23.182 1.00 84.50 561 VAL A C 1
ATOM 4257 O O . VAL A 1 561 ? 3.847 5.134 23.485 1.00 84.50 561 VAL A O 1
ATOM 4260 N N . ILE A 1 562 ? 2.521 3.605 22.533 1.00 86.31 562 ILE A N 1
ATOM 4261 C CA . ILE A 1 562 ? 3.535 2.609 22.224 1.00 86.31 562 ILE A CA 1
ATOM 4262 C C . ILE A 1 562 ? 3.860 2.684 20.735 1.00 86.31 562 ILE A C 1
ATOM 4264 O O . ILE A 1 562 ? 2.973 2.614 19.889 1.00 86.31 562 ILE A O 1
ATOM 4268 N N . THR A 1 563 ? 5.142 2.774 20.408 1.00 85.94 563 THR A N 1
ATOM 4269 C CA . THR A 1 563 ? 5.648 2.895 19.027 1.00 85.94 563 THR A CA 1
ATOM 4270 C C . THR A 1 563 ? 6.667 1.827 18.648 1.00 85.94 563 THR A C 1
ATOM 4272 O O . THR A 1 563 ? 7.049 1.713 17.483 1.00 85.94 563 THR A O 1
ATOM 4275 N N . SER A 1 564 ? 7.100 1.025 19.621 1.00 84.88 564 SER A N 1
ATOM 4276 C CA . SER A 1 564 ? 7.985 -0.119 19.431 1.00 84.88 564 SER A CA 1
ATOM 4277 C C . SER A 1 564 ? 7.745 -1.178 20.517 1.00 84.88 564 SER A C 1
ATOM 4279 O O . SER A 1 564 ? 7.179 -0.890 21.574 1.00 84.88 564 SER A O 1
ATOM 4281 N N . GLY A 1 565 ? 8.163 -2.417 20.245 1.00 83.06 565 GLY A N 1
ATOM 4282 C CA . GLY A 1 565 ? 8.062 -3.548 21.174 1.00 83.06 565 GLY A CA 1
ATOM 4283 C C . GLY A 1 565 ? 7.176 -4.694 20.678 1.00 83.06 565 GLY A C 1
ATOM 4284 O O . GLY A 1 565 ? 6.433 -4.564 19.706 1.00 83.06 565 GLY A O 1
ATOM 4285 N N . ASP A 1 566 ? 7.275 -5.841 21.354 1.00 83.56 566 ASP A N 1
ATOM 4286 C CA . ASP A 1 566 ? 6.596 -7.090 20.975 1.00 83.56 566 ASP A CA 1
ATOM 4287 C C . ASP A 1 566 ? 5.073 -7.068 21.183 1.00 83.56 566 ASP A C 1
ATOM 4289 O O . ASP A 1 566 ? 4.368 -7.937 20.677 1.00 83.56 566 ASP A O 1
ATOM 4293 N N . GLN A 1 567 ? 4.559 -6.080 21.916 1.00 80.12 567 GLN A N 1
ATOM 4294 C CA . GLN A 1 567 ? 3.131 -5.868 22.155 1.00 80.12 567 GLN A CA 1
ATOM 4295 C C . GLN A 1 567 ? 2.381 -5.259 20.957 1.00 80.12 567 GLN A C 1
ATOM 4297 O O . GLN A 1 567 ? 1.149 -5.212 20.969 1.00 80.12 567 GLN A O 1
ATOM 4302 N N . LEU A 1 568 ? 3.104 -4.776 19.941 1.00 84.81 568 LEU A N 1
ATOM 4303 C CA . LEU A 1 568 ? 2.518 -4.299 18.690 1.00 84.81 568 LEU A CA 1
ATOM 4304 C C . LEU A 1 568 ? 2.142 -5.478 17.788 1.00 84.81 568 LEU A C 1
ATOM 4306 O O . LEU A 1 568 ? 2.939 -6.393 17.567 1.00 84.81 568 LEU A O 1
ATOM 4310 N N . HIS A 1 569 ? 0.948 -5.420 17.207 1.00 85.31 569 HIS A N 1
ATOM 4311 C CA . HIS A 1 569 ? 0.461 -6.435 16.276 1.00 85.31 569 HIS A CA 1
ATOM 4312 C C . HIS A 1 569 ? 1.106 -6.291 14.891 1.00 85.31 569 HIS A C 1
ATOM 4314 O O . HIS A 1 569 ? 1.321 -7.292 14.208 1.00 85.31 569 HIS A O 1
ATOM 4320 N N . PHE A 1 570 ? 1.454 -5.066 14.484 1.00 83.12 570 PHE A N 1
ATOM 4321 C CA . PHE A 1 570 ? 1.988 -4.742 13.155 1.00 83.12 570 PHE A CA 1
ATOM 4322 C C . PHE A 1 570 ? 3.456 -4.284 13.192 1.00 83.12 570 PHE A C 1
ATOM 4324 O O . PHE A 1 570 ? 3.845 -3.289 12.573 1.00 83.12 570 PHE A O 1
ATOM 4331 N N . LYS A 1 571 ? 4.295 -5.015 13.931 1.00 75.19 571 LYS A N 1
ATOM 4332 C CA . LYS A 1 571 ? 5.721 -4.689 14.129 1.00 75.19 571 LYS A CA 1
ATOM 4333 C C . LYS A 1 571 ? 6.559 -4.603 12.846 1.00 75.19 571 LYS A C 1
ATOM 4335 O O . LYS A 1 571 ? 7.619 -3.992 12.856 1.00 75.19 571 LYS A O 1
ATOM 4340 N N . ASP A 1 572 ? 6.098 -5.207 11.754 1.00 71.81 572 ASP A N 1
ATOM 4341 C CA . ASP A 1 572 ? 6.768 -5.258 10.451 1.00 71.81 572 ASP A CA 1
ATOM 4342 C C . ASP A 1 572 ? 6.478 -4.046 9.549 1.00 71.81 572 ASP A C 1
ATOM 4344 O O . ASP A 1 572 ? 7.062 -3.946 8.475 1.00 71.81 572 ASP A O 1
ATOM 4348 N N . ARG A 1 573 ? 5.562 -3.145 9.937 1.00 66.25 573 ARG A N 1
ATOM 4349 C CA . ARG A 1 573 ? 5.022 -2.107 9.034 1.00 66.25 573 ARG A CA 1
ATOM 4350 C C . ARG A 1 573 ? 5.001 -0.700 9.610 1.00 66.25 573 ARG A C 1
ATOM 4352 O O . ARG A 1 573 ? 4.440 0.182 8.981 1.00 66.25 573 ARG A O 1
ATOM 4359 N N . GLY A 1 574 ? 5.585 -0.477 10.784 1.00 75.44 574 GLY A N 1
ATOM 4360 C CA . GLY A 1 574 ? 5.429 0.799 11.474 1.00 75.44 574 GLY A CA 1
ATOM 4361 C C . GLY A 1 574 ? 4.052 0.912 12.100 1.00 75.44 574 GLY A C 1
ATOM 4362 O O . GLY A 1 574 ? 3.034 0.925 11.401 1.00 75.44 574 GLY A O 1
ATOM 4363 N N . ALA A 1 575 ? 4.005 0.955 13.424 1.00 83.62 575 ALA A N 1
ATOM 4364 C CA . ALA A 1 575 ? 2.751 0.965 14.153 1.00 83.62 575 ALA A CA 1
ATOM 4365 C C . ALA A 1 575 ? 2.825 1.884 15.364 1.00 83.62 575 ALA A C 1
ATOM 4367 O O . ALA A 1 575 ? 3.879 2.068 15.973 1.00 83.62 575 ALA A O 1
ATOM 4368 N N . VAL A 1 576 ? 1.673 2.448 15.699 1.00 86.06 576 VAL A N 1
ATOM 4369 C CA . VAL A 1 576 ? 1.461 3.251 16.895 1.00 86.06 576 VAL A CA 1
ATOM 4370 C C . VAL A 1 576 ? 0.232 2.700 17.592 1.00 86.06 576 VAL A C 1
ATOM 4372 O O . VAL A 1 576 ? -0.839 2.615 16.991 1.00 86.06 576 VAL A O 1
ATOM 4375 N N . GLN A 1 577 ? 0.381 2.329 18.855 1.00 86.69 577 GLN A N 1
ATOM 4376 C CA . GLN A 1 577 ? -0.686 1.808 19.693 1.00 86.69 577 GLN A CA 1
ATOM 4377 C C . GLN A 1 577 ? -0.943 2.761 20.857 1.00 86.69 577 GLN A C 1
ATOM 4379 O O . GLN A 1 577 ? -0.032 3.104 21.599 1.00 86.69 577 GLN A O 1
ATOM 4384 N N . LEU A 1 578 ? -2.192 3.175 21.030 1.00 82.25 578 LEU A N 1
ATOM 4385 C CA . LEU A 1 578 ? -2.678 3.804 22.249 1.00 82.25 578 LEU A CA 1
ATOM 4386 C C . LEU A 1 578 ? -3.255 2.713 23.151 1.00 82.25 578 LEU A C 1
ATOM 4388 O O . LEU A 1 578 ? -4.181 2.007 22.752 1.00 82.25 578 LEU A O 1
ATOM 4392 N N . ALA A 1 579 ? -2.727 2.596 24.363 1.00 81.19 579 ALA A N 1
ATOM 4393 C CA . ALA A 1 579 ? -3.201 1.676 25.383 1.00 81.19 579 ALA A CA 1
ATOM 4394 C C . ALA A 1 579 ? -3.769 2.449 26.579 1.00 81.19 579 ALA A C 1
ATOM 4396 O O . ALA A 1 579 ? -3.120 3.341 27.125 1.00 81.19 579 ALA A O 1
ATOM 4397 N N . VAL A 1 580 ? -4.976 2.081 27.006 1.00 80.06 580 VAL A N 1
ATOM 4398 C CA . VAL A 1 580 ? -5.635 2.581 28.217 1.00 80.06 580 VAL A CA 1
ATOM 4399 C C . VAL A 1 580 ? -5.864 1.398 29.149 1.00 80.06 580 VAL A C 1
ATOM 4401 O O . VAL A 1 580 ? -6.635 0.495 28.836 1.00 80.06 580 VAL A O 1
ATOM 4404 N N . GLY A 1 581 ? -5.169 1.386 30.281 1.00 78.25 581 GLY A N 1
ATOM 4405 C CA . GLY A 1 581 ? -5.269 0.372 31.324 1.00 78.25 581 GLY A CA 1
ATOM 4406 C C . GLY A 1 581 ? -6.043 0.881 32.536 1.00 78.25 581 GLY A C 1
ATOM 4407 O O . GLY A 1 581 ? -5.812 1.994 33.003 1.00 78.25 581 GLY A O 1
ATOM 4408 N N . ILE A 1 582 ? -6.935 0.050 33.062 1.00 77.00 582 ILE A N 1
ATOM 4409 C CA . ILE A 1 582 ? -7.708 0.289 34.278 1.00 77.00 582 ILE A CA 1
ATOM 4410 C C . ILE A 1 582 ? -7.422 -0.865 35.234 1.00 77.00 582 ILE A C 1
ATOM 4412 O O . ILE A 1 582 ? -7.709 -2.017 34.917 1.00 77.00 582 ILE A O 1
ATOM 4416 N N . ASN A 1 583 ? -6.885 -0.545 36.407 1.00 78.81 583 ASN A N 1
ATOM 4417 C CA . ASN A 1 583 ? -6.713 -1.486 37.504 1.00 78.81 583 ASN A CA 1
ATOM 4418 C C . ASN A 1 583 ? -7.571 -1.039 38.693 1.00 78.81 583 ASN A C 1
ATOM 4420 O O . ASN A 1 583 ? -7.535 0.124 39.103 1.00 78.81 583 ASN A O 1
ATOM 4424 N N . ALA A 1 584 ? -8.358 -1.958 39.239 1.00 75.31 584 ALA A N 1
ATOM 4425 C CA . ALA A 1 584 ? -9.186 -1.711 40.409 1.00 75.31 584 ALA A CA 1
ATOM 4426 C C . ALA A 1 584 ? -9.161 -2.924 41.335 1.00 75.31 584 ALA A C 1
ATOM 4428 O O . ALA A 1 584 ? -9.184 -4.067 40.883 1.00 75.31 584 ALA A O 1
ATOM 4429 N N . GLN A 1 585 ? -9.142 -2.672 42.640 1.00 76.44 585 GLN A N 1
ATOM 4430 C CA . GLN A 1 585 ? -9.190 -3.716 43.653 1.00 76.44 585 GLN A CA 1
ATOM 4431 C C . GLN A 1 585 ? -10.373 -3.469 44.583 1.00 76.44 585 GLN A C 1
ATOM 4433 O O . GLN A 1 585 ? -10.462 -2.424 45.230 1.00 76.44 585 GLN A O 1
ATOM 4438 N N . TYR A 1 586 ? -11.260 -4.455 44.653 1.00 70.25 586 TYR A N 1
ATOM 4439 C CA . TYR A 1 586 ? -12.429 -4.446 45.518 1.00 70.25 586 TYR A CA 1
ATOM 4440 C C . TYR A 1 586 ? -12.265 -5.455 46.651 1.00 70.25 586 TYR A C 1
ATOM 4442 O O . TYR A 1 586 ? -11.661 -6.513 46.477 1.00 70.25 586 TYR A O 1
ATOM 4450 N N . GLU A 1 587 ? -12.827 -5.123 47.802 1.00 70.75 587 GLU A N 1
ATOM 4451 C CA . GLU A 1 587 ? -12.867 -5.944 49.003 1.00 70.75 587 GLU A CA 1
ATOM 4452 C C . GLU A 1 587 ? -14.320 -6.244 49.377 1.00 70.75 587 GLU A C 1
ATOM 4454 O O . GLU A 1 587 ? -15.192 -5.384 49.260 1.00 70.75 587 GLU A O 1
ATOM 4459 N N . ILE A 1 588 ? -14.577 -7.478 49.804 1.00 68.19 588 ILE A N 1
ATOM 4460 C CA . ILE A 1 588 ? -15.904 -7.984 50.155 1.00 68.19 588 ILE A CA 1
ATOM 4461 C C . ILE A 1 588 ? -15.788 -8.716 51.488 1.00 68.19 588 ILE A C 1
ATOM 4463 O O . ILE A 1 588 ? -14.926 -9.586 51.652 1.00 68.19 588 ILE A O 1
ATOM 4467 N N . GLU A 1 589 ? -16.686 -8.418 52.421 1.00 62.47 589 GLU A N 1
ATOM 4468 C CA . GLU A 1 589 ? -16.802 -9.188 53.659 1.00 62.47 589 GLU A CA 1
ATOM 4469 C C . GLU A 1 589 ? -17.419 -10.571 53.389 1.00 62.47 589 GLU A C 1
ATOM 4471 O O . GLU A 1 589 ? -18.451 -10.699 52.726 1.00 62.47 589 GLU A O 1
ATOM 4476 N N . ALA A 1 590 ? -16.785 -11.625 53.908 1.00 57.50 590 ALA A N 1
ATOM 4477 C CA . ALA A 1 590 ? -17.253 -13.006 53.819 1.00 57.50 590 ALA A CA 1
ATOM 4478 C C . ALA A 1 590 ? -17.349 -13.646 55.213 1.00 57.50 590 ALA A C 1
ATOM 4480 O O . ALA A 1 590 ? -16.819 -13.123 56.191 1.00 57.50 590 ALA A O 1
ATOM 4481 N N . GLN A 1 591 ? -18.023 -14.802 55.315 1.00 54.31 591 GLN A N 1
ATOM 4482 C CA . GLN A 1 591 ? -18.260 -15.455 56.616 1.00 54.31 591 GLN A CA 1
ATOM 4483 C C . GLN A 1 591 ? -16.961 -15.842 57.351 1.00 54.31 591 GLN A C 1
ATOM 4485 O O . GLN A 1 591 ? -16.965 -15.867 58.576 1.00 54.31 591 GLN A O 1
ATOM 4490 N N . ASP A 1 592 ? -15.875 -16.100 56.610 1.00 56.56 592 ASP A N 1
ATOM 4491 C CA . ASP A 1 592 ? -14.578 -16.565 57.125 1.00 56.56 592 ASP A CA 1
ATOM 4492 C C . ASP A 1 592 ? -13.403 -15.680 56.633 1.00 56.56 592 ASP A C 1
ATOM 4494 O O . ASP A 1 592 ? -12.358 -16.186 56.219 1.00 56.56 592 ASP A O 1
ATOM 4498 N N . GLY A 1 593 ? -13.574 -14.351 56.626 1.00 62.97 593 GLY A N 1
ATOM 4499 C CA . GLY A 1 593 ? -12.519 -13.383 56.284 1.00 62.97 593 GLY A CA 1
ATOM 4500 C C . GLY A 1 593 ? -12.905 -12.420 55.160 1.00 62.97 593 GLY A C 1
ATOM 4501 O O . GLY A 1 593 ? -14.077 -12.092 54.983 1.00 62.97 593 GLY A O 1
ATOM 4502 N N . LYS A 1 594 ? -11.913 -11.947 54.397 1.00 67.75 594 LYS A N 1
ATOM 4503 C CA . LYS A 1 594 ? -12.115 -10.977 53.308 1.00 67.75 594 LYS A CA 1
ATOM 4504 C C . LYS A 1 594 ? -11.891 -11.627 51.951 1.00 67.75 594 LYS A C 1
ATOM 4506 O O . LYS A 1 594 ? -10.935 -12.380 51.765 1.00 67.75 594 LYS A O 1
ATOM 4511 N N . VAL A 1 595 ? -12.756 -11.323 50.990 1.00 67.50 595 VAL A N 1
ATOM 4512 C CA . VAL A 1 595 ? -12.574 -11.703 49.586 1.00 67.50 595 VAL A CA 1
ATOM 4513 C C . VAL A 1 595 ? -12.116 -10.477 48.820 1.00 67.50 595 VAL A C 1
ATOM 4515 O O . VAL A 1 595 ? -12.765 -9.436 48.836 1.00 67.50 595 VAL A O 1
ATOM 4518 N N . MET A 1 596 ? -10.997 -10.621 48.131 1.00 68.44 596 MET A N 1
ATOM 4519 C CA . MET A 1 596 ? -10.422 -9.613 47.263 1.00 68.44 596 MET A CA 1
ATOM 4520 C C . MET A 1 596 ? -10.794 -9.920 45.818 1.00 68.44 596 MET A C 1
ATOM 4522 O O . MET A 1 596 ? -10.685 -11.067 45.386 1.00 68.44 596 MET A O 1
ATOM 4526 N N . LEU A 1 597 ? -11.189 -8.896 45.067 1.00 67.69 597 LEU A N 1
ATOM 4527 C CA . LEU A 1 597 ? -11.417 -8.944 43.629 1.00 67.69 597 LEU A CA 1
ATOM 4528 C C . LEU A 1 597 ? -10.489 -7.937 42.945 1.00 67.69 597 LEU A C 1
ATOM 4530 O O . LEU A 1 597 ? -10.706 -6.729 43.026 1.00 67.69 597 LEU A O 1
ATOM 4534 N N . ASN A 1 598 ? -9.470 -8.443 42.258 1.00 68.94 598 ASN A N 1
ATOM 4535 C CA . ASN A 1 598 ? -8.599 -7.649 41.402 1.00 68.94 598 ASN A CA 1
ATOM 4536 C C . ASN A 1 598 ? -9.169 -7.637 39.989 1.00 68.94 598 ASN A C 1
ATOM 4538 O O . ASN A 1 598 ? -9.455 -8.693 39.423 1.00 68.94 598 ASN A O 1
ATOM 4542 N N . LEU A 1 599 ? -9.316 -6.446 39.430 1.00 69.06 599 LEU A N 1
ATOM 4543 C CA . LEU A 1 599 ? -9.750 -6.222 38.063 1.00 69.06 599 LEU A CA 1
ATOM 4544 C C . LEU A 1 599 ? -8.643 -5.505 37.311 1.00 69.06 599 LEU A C 1
ATOM 4546 O O . LEU A 1 599 ? -8.197 -4.436 37.724 1.00 69.06 599 LEU A O 1
ATOM 4550 N N . ASP A 1 600 ? -8.264 -6.080 36.180 1.00 70.38 600 ASP A N 1
ATOM 4551 C CA . ASP A 1 600 ? -7.309 -5.524 35.238 1.00 70.38 600 ASP A CA 1
ATOM 4552 C C . ASP A 1 600 ? -7.955 -5.518 33.855 1.00 70.38 600 ASP A C 1
ATOM 4554 O O . ASP A 1 600 ? -8.179 -6.561 33.242 1.00 70.38 600 ASP A O 1
ATOM 4558 N N . ALA A 1 601 ? -8.273 -4.332 33.351 1.00 67.25 601 ALA A N 1
ATOM 4559 C CA . ALA A 1 601 ? -8.794 -4.152 32.008 1.00 67.25 601 ALA A CA 1
ATOM 4560 C C . ALA A 1 601 ? -7.843 -3.303 31.174 1.00 67.25 601 ALA A C 1
ATOM 4562 O O . ALA A 1 601 ? -7.264 -2.334 31.662 1.00 67.25 601 ALA A O 1
ATOM 4563 N N . SER A 1 602 ? -7.703 -3.636 29.897 1.00 72.19 602 SER A N 1
ATOM 4564 C CA . SER A 1 602 ? -6.998 -2.798 28.939 1.00 72.19 602 SER A CA 1
ATOM 4565 C C . SER A 1 602 ? -7.780 -2.666 27.643 1.00 72.19 602 SER A C 1
ATOM 4567 O O . SER A 1 602 ? -8.262 -3.646 27.077 1.00 72.19 602 SER A O 1
ATOM 4569 N N . PHE A 1 603 ? -7.884 -1.432 27.169 1.00 75.19 603 PHE A N 1
ATOM 4570 C CA . PHE A 1 603 ? -8.316 -1.095 25.824 1.00 75.19 603 PHE A CA 1
ATOM 4571 C C . PHE A 1 603 ? -7.084 -0.696 25.019 1.00 75.19 603 PHE A C 1
ATOM 4573 O O . PHE A 1 603 ? -6.289 0.128 25.472 1.00 75.19 603 PHE A O 1
ATOM 4580 N N . VAL A 1 604 ? -6.919 -1.272 23.834 1.00 78.00 604 VAL A N 1
ATOM 4581 C CA . VAL A 1 604 ? -5.839 -0.918 22.914 1.00 78.00 604 VAL A CA 1
ATOM 4582 C C . VAL A 1 604 ? -6.414 -0.554 21.557 1.00 78.00 604 VAL A C 1
ATOM 4584 O O . VAL A 1 604 ? -7.275 -1.255 21.025 1.00 78.00 604 VAL A O 1
ATOM 4587 N N . GLN A 1 605 ? -5.905 0.528 20.985 1.00 73.25 605 GLN A N 1
ATOM 4588 C CA . GLN A 1 605 ? -6.134 0.895 19.598 1.00 73.25 605 GLN A CA 1
ATOM 4589 C C . GLN A 1 605 ? -4.784 1.070 18.922 1.00 73.25 605 GLN A C 1
ATOM 4591 O O . GLN A 1 605 ? -3.985 1.907 19.324 1.00 73.25 605 GLN A O 1
ATOM 4596 N N . GLU A 1 606 ? -4.532 0.285 17.888 1.00 81.75 606 GLU A N 1
ATOM 4597 C CA . GLU A 1 606 ? -3.298 0.314 17.119 1.00 81.75 606 GLU A CA 1
ATOM 4598 C C . GLU A 1 606 ? -3.595 0.714 15.683 1.00 81.75 606 GLU A C 1
ATOM 4600 O O . GLU A 1 606 ? -4.570 0.254 15.090 1.00 81.75 606 GLU A O 1
ATOM 4605 N N . ILE A 1 607 ? -2.752 1.578 15.129 1.00 80.75 607 ILE A N 1
ATOM 4606 C CA . ILE A 1 607 ? -2.769 1.966 13.723 1.00 80.75 607 ILE A CA 1
ATOM 4607 C C . ILE A 1 607 ? -1.403 1.632 13.138 1.00 80.75 607 ILE A C 1
ATOM 4609 O O . ILE A 1 607 ? -0.377 1.923 13.750 1.00 80.75 607 ILE A O 1
ATOM 4613 N N . SER A 1 608 ? -1.386 1.048 11.945 1.00 82.12 608 SER A N 1
ATOM 4614 C CA . SER A 1 608 ? -0.162 0.779 11.194 1.00 82.12 608 SER A CA 1
ATOM 4615 C C . SER A 1 608 ? -0.253 1.316 9.774 1.00 82.12 608 SER A C 1
ATOM 4617 O O . SER A 1 608 ? -1.334 1.345 9.184 1.00 82.12 608 SER A O 1
ATOM 4619 N N . LEU A 1 609 ? 0.889 1.757 9.248 1.00 77.62 609 LEU A N 1
ATOM 4620 C CA . LEU A 1 609 ? 1.019 2.381 7.936 1.00 77.62 609 LEU A CA 1
ATOM 4621 C C . LEU A 1 609 ? 1.984 1.580 7.062 1.00 77.62 609 LEU A C 1
ATOM 4623 O O . LEU A 1 609 ? 3.187 1.806 7.078 1.00 77.62 609 LEU A O 1
ATOM 4627 N N . GLY A 1 610 ? 1.453 0.672 6.249 1.00 77.19 610 GLY A N 1
ATOM 4628 C CA . GLY A 1 610 ? 2.245 -0.019 5.238 1.00 77.19 610 GLY A CA 1
ATOM 4629 C C . GLY A 1 610 ? 2.442 0.867 4.015 1.00 77.19 610 GLY A C 1
ATOM 4630 O O . GLY A 1 610 ? 1.477 1.166 3.321 1.00 77.19 610 GLY A O 1
ATOM 4631 N N . ILE A 1 611 ? 3.676 1.264 3.718 1.00 79.50 611 ILE A N 1
ATOM 4632 C CA . ILE A 1 611 ? 4.004 1.952 2.467 1.00 79.50 611 ILE A CA 1
ATOM 4633 C C . ILE A 1 611 ? 4.591 0.926 1.503 1.00 79.50 611 ILE A C 1
ATOM 4635 O O . ILE A 1 611 ? 5.451 0.130 1.875 1.00 79.50 611 ILE A O 1
ATOM 4639 N N . THR A 1 612 ? 4.131 0.950 0.258 1.00 83.38 612 THR A N 1
ATOM 4640 C CA . THR A 1 612 ? 4.705 0.154 -0.828 1.00 83.38 612 THR A CA 1
ATOM 4641 C C . THR A 1 612 ? 5.006 1.074 -1.997 1.00 83.38 612 THR A C 1
ATOM 4643 O O . THR A 1 612 ? 4.193 1.935 -2.326 1.00 83.38 612 THR A O 1
ATOM 4646 N N . ALA A 1 613 ? 6.162 0.896 -2.630 1.00 86.00 613 ALA A N 1
ATOM 4647 C CA . ALA A 1 613 ? 6.470 1.524 -3.907 1.00 86.00 613 ALA A CA 1
ATOM 4648 C C . ALA A 1 613 ? 6.726 0.438 -4.953 1.00 86.00 613 ALA A C 1
ATOM 4650 O O . ALA A 1 613 ? 7.528 -0.469 -4.728 1.00 86.00 613 ALA A O 1
ATOM 4651 N N . ASN A 1 614 ? 6.029 0.542 -6.080 1.00 86.06 614 ASN A N 1
ATOM 4652 C CA . ASN A 1 614 ? 6.139 -0.352 -7.222 1.00 86.06 614 ASN A CA 1
ATOM 4653 C C . ASN A 1 614 ? 6.614 0.465 -8.426 1.00 86.06 614 ASN A C 1
ATOM 4655 O O . ASN A 1 614 ? 5.958 1.424 -8.827 1.00 86.06 614 ASN A O 1
ATOM 4659 N N . GLY A 1 615 ? 7.772 0.110 -8.963 1.00 85.38 615 GLY A N 1
ATOM 4660 C CA . GLY A 1 615 ? 8.323 0.641 -10.195 1.00 85.38 615 GLY A CA 1
ATOM 4661 C C . GLY A 1 615 ? 8.302 -0.423 -11.280 1.00 85.38 615 GLY A C 1
ATOM 4662 O O . GLY A 1 615 ? 8.640 -1.581 -11.036 1.00 85.38 615 GLY A O 1
ATOM 4663 N N . GLU A 1 616 ? 7.916 -0.014 -12.476 1.00 84.06 616 GLU A N 1
ATOM 4664 C CA . GLU A 1 616 ? 7.913 -0.849 -13.668 1.00 84.06 616 GLU A CA 1
ATOM 4665 C C . GLU A 1 616 ? 8.550 -0.096 -14.834 1.00 84.06 616 GLU A C 1
ATOM 4667 O O . GLU A 1 616 ? 8.514 1.141 -14.915 1.00 84.06 616 GLU A O 1
ATOM 4672 N N . LEU A 1 617 ? 9.134 -0.852 -15.758 1.00 86.50 617 LEU A N 1
ATOM 4673 C CA . LEU A 1 617 ? 9.675 -0.288 -16.980 1.00 86.50 617 LEU A CA 1
ATOM 4674 C C . LEU A 1 617 ? 8.533 0.154 -17.908 1.00 86.50 617 LEU A C 1
ATOM 4676 O O . LE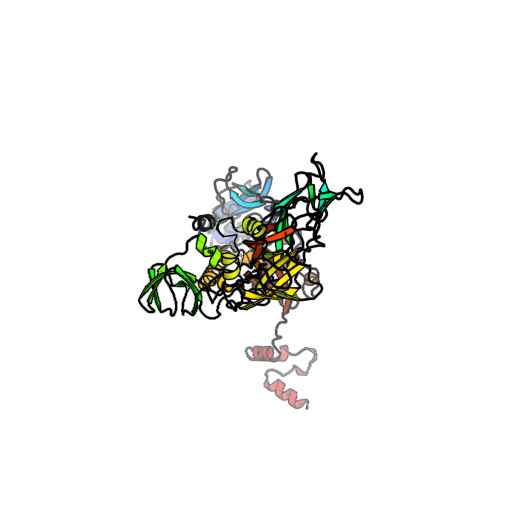U A 1 617 ? 7.704 -0.654 -18.334 1.00 86.50 617 LEU A O 1
ATOM 4680 N N . VAL A 1 618 ? 8.538 1.427 -18.301 1.00 86.19 618 VAL A N 1
ATOM 4681 C CA . VAL A 1 618 ? 7.717 1.903 -19.417 1.00 86.19 618 VAL A CA 1
ATOM 4682 C C . VAL A 1 618 ? 8.366 1.414 -20.701 1.00 86.19 618 VAL A C 1
ATOM 4684 O O . VAL A 1 618 ? 9.520 1.738 -20.985 1.00 86.19 618 VAL A O 1
ATOM 4687 N N . LYS A 1 619 ? 7.618 0.637 -21.482 1.00 88.06 619 LYS A N 1
ATOM 4688 C CA . LYS A 1 619 ? 8.118 -0.014 -22.693 1.00 88.06 619 LYS A CA 1
ATOM 4689 C C . LYS A 1 619 ? 7.183 0.166 -23.876 1.00 88.06 619 LYS A C 1
ATOM 4691 O O . LYS A 1 619 ? 5.962 0.183 -23.728 1.00 88.06 619 LYS A O 1
ATOM 4696 N N . THR A 1 620 ? 7.768 0.217 -25.066 1.00 90.12 620 THR A N 1
ATOM 4697 C CA . THR A 1 620 ? 7.051 0.031 -26.333 1.00 90.12 620 THR A CA 1
ATOM 4698 C C . THR A 1 620 ? 7.468 -1.282 -26.996 1.00 90.12 620 THR A C 1
ATOM 4700 O O . THR A 1 620 ? 8.409 -1.944 -26.556 1.00 90.12 620 THR A O 1
ATOM 4703 N N . LYS A 1 621 ? 6.750 -1.689 -28.046 1.00 90.19 621 LYS A N 1
ATOM 4704 C CA . LYS A 1 621 ? 7.069 -2.884 -28.836 1.00 90.19 621 LYS A CA 1
ATOM 4705 C C . LYS A 1 621 ? 7.560 -2.488 -30.218 1.00 90.19 621 LYS A C 1
ATOM 4707 O O . LYS A 1 621 ? 6.769 -2.121 -31.087 1.00 90.19 621 LYS A O 1
ATOM 4712 N N . LEU A 1 622 ? 8.860 -2.629 -30.440 1.00 90.38 622 LEU A N 1
ATOM 4713 C CA . LEU A 1 622 ? 9.457 -2.513 -31.761 1.00 90.38 622 LEU A CA 1
ATOM 4714 C C . LEU A 1 622 ? 9.119 -3.761 -32.586 1.00 90.38 622 LEU A C 1
ATOM 4716 O O . LEU A 1 622 ? 9.195 -4.891 -32.096 1.00 90.38 622 LEU A O 1
ATOM 4720 N N . LEU A 1 623 ? 8.692 -3.553 -33.835 1.00 89.12 623 LEU A N 1
ATOM 4721 C CA . LEU A 1 623 ? 8.318 -4.626 -34.770 1.00 89.12 623 LEU A CA 1
ATOM 4722 C C . LEU A 1 623 ? 7.292 -5.621 -34.173 1.00 89.12 623 LEU A C 1
ATOM 4724 O O . LEU A 1 623 ? 7.280 -6.805 -34.493 1.00 89.12 623 LEU A O 1
ATOM 4728 N N . GLY A 1 624 ? 6.428 -5.135 -33.273 1.00 88.00 624 GLY A N 1
ATOM 4729 C CA . GLY A 1 624 ? 5.327 -5.886 -32.666 1.00 88.00 624 GLY A CA 1
ATOM 4730 C C . GLY A 1 624 ? 5.691 -6.799 -31.489 1.00 88.00 624 GLY A C 1
ATOM 4731 O O . GLY A 1 624 ? 4.780 -7.187 -30.755 1.00 88.00 624 GLY A O 1
ATOM 4732 N N . ILE A 1 625 ? 6.973 -7.117 -31.258 1.00 90.81 625 ILE A N 1
ATOM 4733 C CA . ILE A 1 625 ? 7.378 -8.049 -30.184 1.00 90.81 625 ILE A CA 1
ATOM 4734 C C . ILE A 1 625 ? 8.638 -7.669 -29.397 1.00 90.81 625 ILE A C 1
ATOM 4736 O O . ILE A 1 625 ? 8.811 -8.192 -28.302 1.00 90.81 625 ILE A O 1
ATOM 4740 N N . ILE A 1 626 ? 9.528 -6.821 -29.925 1.00 93.56 626 ILE A N 1
ATOM 4741 C CA . ILE A 1 626 ? 10.810 -6.518 -29.276 1.00 93.56 626 ILE A CA 1
ATOM 4742 C C . ILE A 1 626 ? 10.563 -5.450 -28.202 1.00 93.56 626 ILE A C 1
ATOM 4744 O O . ILE A 1 626 ? 10.130 -4.352 -28.562 1.00 93.56 626 ILE A O 1
ATOM 4748 N N . PRO A 1 627 ? 10.814 -5.730 -26.909 1.00 93.31 627 PRO A N 1
ATOM 4749 C CA . PRO A 1 627 ? 10.626 -4.739 -25.857 1.00 93.31 627 PRO A CA 1
ATOM 4750 C C . PRO A 1 627 ? 11.659 -3.626 -25.992 1.00 93.31 627 PRO A C 1
ATOM 4752 O O . PRO A 1 627 ? 12.856 -3.891 -26.096 1.00 93.31 627 PRO A O 1
ATOM 4755 N N . VAL A 1 628 ? 11.201 -2.381 -25.977 1.00 91.88 628 VAL A N 1
ATOM 4756 C CA . VAL A 1 628 ? 12.068 -1.203 -25.987 1.00 91.88 628 VAL A CA 1
ATOM 4757 C C . VAL A 1 628 ? 11.826 -0.425 -24.702 1.00 91.88 628 VAL A C 1
ATOM 4759 O O . VAL A 1 628 ? 10.727 0.112 -24.544 1.00 91.88 628 VAL A O 1
ATOM 4762 N N . PRO A 1 629 ? 12.812 -0.384 -23.792 1.00 90.00 629 PRO A N 1
ATOM 4763 C CA . PRO A 1 629 ? 12.792 0.497 -22.631 1.00 90.00 629 PRO A CA 1
ATOM 4764 C C . PRO A 1 629 ? 12.652 1.961 -23.066 1.00 90.00 629 PRO A C 1
ATOM 4766 O O . PRO A 1 629 ? 13.346 2.414 -23.972 1.00 90.00 629 PRO A O 1
ATOM 4769 N N . CYS A 1 630 ? 11.729 2.700 -22.455 1.00 84.75 630 CYS A N 1
ATOM 4770 C CA . CYS A 1 630 ? 11.495 4.120 -22.754 1.00 84.75 630 CYS A CA 1
ATOM 4771 C C . CYS A 1 630 ? 11.522 5.005 -21.506 1.00 84.75 630 CYS A C 1
ATOM 4773 O O . CYS A 1 630 ? 11.584 6.224 -21.618 1.00 84.75 630 CYS A O 1
ATOM 4775 N N . GLY A 1 631 ? 11.407 4.410 -20.323 1.00 82.00 631 GLY A N 1
ATOM 4776 C CA . GLY A 1 631 ? 11.247 5.143 -19.079 1.00 82.00 631 GLY A CA 1
ATOM 4777 C C . GLY A 1 631 ? 10.965 4.211 -17.917 1.00 82.00 631 GLY A C 1
ATOM 4778 O O . GLY A 1 631 ? 10.861 2.996 -18.080 1.00 82.00 631 GLY A O 1
ATOM 4779 N N . VAL A 1 632 ? 10.772 4.799 -16.746 1.00 82.12 632 VAL A N 1
ATOM 4780 C CA . VAL A 1 632 ? 10.297 4.103 -15.551 1.00 82.12 632 VAL A CA 1
ATOM 4781 C C . VAL A 1 632 ? 9.036 4.784 -15.049 1.00 82.12 632 VAL A C 1
ATOM 4783 O O . VAL A 1 632 ? 8.936 6.011 -15.039 1.00 82.12 632 VAL A O 1
ATOM 4786 N N . LYS A 1 633 ? 8.058 3.984 -14.638 1.00 81.31 633 LYS A N 1
ATOM 4787 C CA . LYS A 1 633 ? 6.840 4.450 -13.980 1.00 81.31 633 LYS A CA 1
ATOM 4788 C C . LYS A 1 633 ? 6.877 3.931 -12.559 1.00 81.31 633 LYS A C 1
ATOM 4790 O O . LYS A 1 633 ? 7.083 2.743 -12.349 1.00 81.31 633 LYS A O 1
ATOM 4795 N N . VAL A 1 634 ? 6.672 4.820 -11.593 1.00 81.69 634 VAL A N 1
ATOM 4796 C CA . VAL A 1 634 ? 6.663 4.468 -10.173 1.00 81.69 634 VAL A CA 1
ATOM 4797 C C . VAL A 1 634 ? 5.326 4.869 -9.567 1.00 81.69 634 VAL A C 1
ATOM 4799 O O . VAL A 1 634 ? 4.915 6.025 -9.659 1.00 81.69 634 VAL A O 1
ATOM 4802 N N . GLY A 1 635 ? 4.653 3.905 -8.948 1.00 80.69 635 GLY A N 1
ATOM 4803 C CA . GLY A 1 635 ? 3.474 4.095 -8.114 1.00 80.69 635 GLY A CA 1
ATOM 4804 C C . GLY A 1 635 ? 3.813 3.852 -6.648 1.00 80.69 635 GLY A C 1
ATOM 4805 O O . GLY A 1 635 ? 4.652 3.012 -6.322 1.00 80.69 635 GLY A O 1
ATOM 4806 N N . ALA A 1 636 ? 3.152 4.580 -5.753 1.00 81.69 636 ALA A N 1
ATOM 4807 C CA . ALA A 1 636 ? 3.233 4.338 -4.319 1.00 81.69 636 ALA A CA 1
ATOM 4808 C C . ALA A 1 636 ? 1.830 4.142 -3.750 1.00 81.69 636 ALA A C 1
ATOM 4810 O O . ALA A 1 636 ? 0.901 4.873 -4.098 1.00 81.69 636 ALA A O 1
ATOM 4811 N N . SER A 1 637 ? 1.688 3.176 -2.850 1.00 75.31 637 SER A N 1
ATOM 4812 C CA . SER A 1 637 ? 0.456 2.913 -2.118 1.00 75.31 637 SER A CA 1
ATOM 4813 C C . SER A 1 637 ? 0.702 2.994 -0.617 1.00 75.31 637 SER A C 1
ATOM 4815 O O . SER A 1 637 ? 1.777 2.653 -0.119 1.00 75.31 637 SER A O 1
ATOM 4817 N N . VAL A 1 638 ? -0.317 3.460 0.104 1.00 77.75 638 VAL A N 1
ATOM 4818 C CA . VAL A 1 638 ? -0.327 3.507 1.566 1.00 77.75 638 VAL A CA 1
ATOM 4819 C C . VAL A 1 638 ? -1.508 2.690 2.057 1.00 77.75 638 VAL A C 1
ATOM 4821 O O . VAL A 1 638 ? -2.661 3.042 1.814 1.00 77.75 638 VAL A O 1
ATOM 4824 N N . ASP A 1 639 ? -1.198 1.623 2.775 1.00 73.06 639 ASP A N 1
ATOM 4825 C CA . ASP A 1 639 ? -2.159 0.756 3.430 1.00 73.06 639 ASP A CA 1
ATOM 4826 C C . ASP A 1 639 ? -2.249 1.136 4.905 1.00 73.06 639 ASP A C 1
ATOM 4828 O O . ASP A 1 639 ? -1.272 1.044 5.650 1.00 73.06 639 ASP A O 1
ATOM 4832 N N . ILE A 1 640 ? -3.440 1.536 5.344 1.00 73.81 640 ILE A N 1
ATOM 4833 C CA . ILE A 1 640 ? -3.708 1.823 6.753 1.00 73.81 640 ILE A CA 1
ATOM 4834 C C . ILE A 1 640 ? -4.375 0.598 7.368 1.00 73.81 640 ILE A C 1
ATOM 4836 O O . ILE A 1 640 ? -5.435 0.166 6.915 1.00 73.81 640 ILE A O 1
ATOM 4840 N N . LYS A 1 641 ? -3.764 0.048 8.415 1.00 73.06 641 LYS A N 1
ATOM 4841 C CA . LYS A 1 641 ? -4.362 -1.001 9.241 1.00 73.06 641 LYS A CA 1
ATOM 4842 C C . LYS A 1 641 ? -4.768 -0.422 10.578 1.00 73.06 641 LYS A C 1
ATOM 4844 O O . LYS A 1 641 ? -4.066 0.424 11.125 1.00 73.06 641 LYS A O 1
ATOM 4849 N N . SER A 1 642 ? -5.865 -0.927 11.117 1.00 73.06 642 SER A N 1
ATOM 4850 C CA . SER A 1 642 ? -6.252 -0.688 12.495 1.00 73.06 642 SER A CA 1
ATOM 4851 C C . SER A 1 642 ? -6.458 -2.012 13.217 1.00 73.06 642 SER A C 1
ATOM 4853 O O . SER A 1 642 ? -6.882 -3.010 12.633 1.00 73.06 642 SER A O 1
ATOM 4855 N N . PHE A 1 643 ? -6.134 -2.017 14.500 1.00 73.69 643 PHE A N 1
ATOM 4856 C CA . PHE A 1 643 ? -6.488 -3.074 15.427 1.00 73.69 643 PHE A CA 1
ATOM 4857 C C . PHE A 1 643 ? -7.112 -2.437 16.662 1.00 73.69 643 PHE A C 1
ATOM 4859 O O . PHE A 1 643 ? -6.660 -1.399 17.146 1.00 73.69 643 PHE A O 1
ATOM 4866 N N . THR A 1 644 ? -8.165 -3.059 17.171 1.00 73.81 644 THR A N 1
ATOM 4867 C CA . THR A 1 644 ? -8.796 -2.663 18.424 1.00 73.81 644 THR A CA 1
ATOM 4868 C C . THR A 1 644 ? -8.983 -3.906 19.267 1.00 73.81 644 THR A C 1
ATOM 4870 O O . THR A 1 644 ? -9.498 -4.915 18.789 1.00 73.81 644 THR A O 1
ATOM 4873 N N . GLY A 1 645 ? -8.533 -3.837 20.514 1.00 61.19 645 GLY A N 1
ATOM 4874 C CA . GLY A 1 645 ? -8.577 -4.952 21.444 1.00 61.19 645 GLY A CA 1
ATOM 4875 C C . GLY A 1 645 ? -9.061 -4.504 22.812 1.00 61.19 645 GLY A C 1
ATOM 4876 O O . GLY A 1 645 ? -8.697 -3.432 23.291 1.00 61.19 645 GLY A O 1
ATOM 4877 N N . ILE A 1 646 ? -9.861 -5.353 23.449 1.00 70.19 646 ILE A N 1
ATOM 4878 C CA . ILE A 1 646 ? -10.240 -5.219 24.854 1.00 70.19 646 ILE A CA 1
ATOM 4879 C C . ILE A 1 646 ? -9.801 -6.495 25.561 1.00 70.19 646 ILE A C 1
ATOM 4881 O O . ILE A 1 646 ? -10.195 -7.593 25.168 1.00 70.19 646 ILE A O 1
ATOM 4885 N N . ARG A 1 647 ? -8.992 -6.356 26.610 1.00 65.81 647 ARG A N 1
ATOM 4886 C CA . ARG A 1 647 ? -8.672 -7.435 27.546 1.00 65.81 647 ARG A CA 1
ATOM 4887 C C . ARG A 1 647 ? -9.295 -7.105 28.890 1.00 65.81 647 ARG A C 1
ATOM 4889 O O . ARG A 1 647 ? -9.178 -5.983 29.365 1.00 65.81 647 ARG A O 1
ATOM 4896 N N . ILE A 1 648 ? -9.925 -8.097 29.502 1.00 67.06 648 ILE A N 1
ATOM 4897 C CA . ILE A 1 648 ? -10.465 -8.021 30.858 1.00 67.06 648 ILE A CA 1
ATOM 4898 C C . ILE A 1 648 ? -9.948 -9.244 31.612 1.00 67.06 648 ILE A C 1
ATOM 4900 O O . ILE A 1 648 ? -10.080 -10.370 31.136 1.00 67.06 648 ILE A O 1
ATOM 4904 N N . ASP A 1 649 ? -9.362 -9.012 32.776 1.00 62.25 649 ASP A N 1
ATOM 4905 C CA . ASP A 1 649 ? -8.856 -10.012 33.704 1.00 62.25 649 ASP A CA 1
ATOM 4906 C C . ASP A 1 649 ? -9.482 -9.729 35.076 1.00 62.25 649 ASP A C 1
ATOM 4908 O O . ASP A 1 649 ? -9.485 -8.592 35.548 1.00 62.25 649 ASP A O 1
ATOM 4912 N N . ALA A 1 650 ? -10.097 -10.746 35.675 1.00 63.81 650 ALA A N 1
ATOM 4913 C CA . ALA A 1 650 ? -10.774 -10.632 36.958 1.00 63.81 650 ALA A CA 1
ATOM 4914 C C . ALA A 1 650 ? -10.354 -11.799 37.847 1.00 63.81 650 ALA A C 1
ATOM 4916 O O . ALA A 1 650 ? -10.627 -12.960 37.532 1.00 63.81 650 ALA A O 1
ATOM 4917 N N . GLN A 1 651 ? -9.701 -11.489 38.963 1.00 64.38 651 GLN A N 1
ATOM 4918 C CA . GLN A 1 651 ? -9.154 -12.478 39.884 1.00 64.38 651 GLN A CA 1
ATOM 4919 C C . GLN A 1 651 ? -9.746 -12.277 41.268 1.00 64.38 651 GLN A C 1
ATOM 4921 O O . GLN A 1 651 ? -9.552 -11.237 41.893 1.00 64.38 651 GLN A O 1
ATOM 4926 N N . ALA A 1 652 ? -10.447 -13.297 41.752 1.00 65.19 652 ALA A N 1
ATOM 4927 C CA . ALA A 1 652 ? -10.956 -13.338 43.112 1.00 65.19 652 ALA A CA 1
ATOM 4928 C C . ALA A 1 652 ? -10.091 -14.257 43.983 1.00 65.19 652 ALA A C 1
ATOM 4930 O O . ALA A 1 652 ? -9.686 -15.330 43.531 1.00 65.19 652 ALA A O 1
ATOM 4931 N N . TYR A 1 653 ? -9.823 -13.861 45.227 1.00 64.62 653 TYR A N 1
ATOM 4932 C CA . TYR A 1 653 ? -9.117 -14.680 46.219 1.00 64.62 653 TYR A CA 1
ATOM 4933 C C . TYR A 1 653 ? -9.512 -14.299 47.650 1.00 64.62 653 TYR A C 1
ATOM 4935 O O . TYR A 1 653 ? -9.982 -13.196 47.900 1.00 64.62 653 TYR A O 1
ATOM 4943 N N . THR A 1 654 ? -9.313 -15.206 48.605 1.00 66.12 654 THR A N 1
ATOM 4944 C CA . THR A 1 654 ? -9.559 -14.961 50.036 1.00 66.12 654 THR A CA 1
ATOM 4945 C C . THR A 1 654 ? -8.274 -14.530 50.740 1.00 66.12 654 THR A C 1
ATOM 4947 O O . THR A 1 654 ? -7.248 -15.201 50.608 1.00 66.12 654 THR A O 1
ATOM 4950 N N . GLU A 1 655 ? -8.328 -13.459 51.524 1.00 62.66 655 GLU A N 1
ATOM 4951 C CA . GLU A 1 655 ? -7.256 -13.031 52.424 1.00 62.66 655 GLU A CA 1
ATOM 4952 C C . GLU A 1 655 ? -7.611 -13.479 53.855 1.00 62.66 655 GLU A C 1
ATOM 4954 O O . GLU A 1 655 ? -8.630 -13.069 54.411 1.00 62.66 655 GLU A O 1
ATOM 4959 N N . ALA A 1 656 ? -6.809 -14.378 54.438 1.00 49.94 656 ALA A N 1
ATOM 4960 C CA . ALA A 1 656 ? -7.024 -14.854 55.805 1.00 49.94 656 ALA A CA 1
ATOM 4961 C C . ALA A 1 656 ? -6.640 -13.765 56.820 1.00 49.94 656 ALA A C 1
ATOM 4963 O O . ALA A 1 656 ? -5.561 -13.174 56.708 1.00 49.94 656 ALA A O 1
ATOM 4964 N N . GLU A 1 657 ? -7.477 -13.533 57.838 1.00 46.00 657 GLU A N 1
ATOM 4965 C CA . GLU A 1 657 ? -7.076 -12.713 58.984 1.00 46.00 657 GLU A CA 1
ATOM 4966 C C . GLU A 1 657 ? -5.821 -13.320 59.623 1.00 46.00 657 GLU A C 1
ATOM 4968 O O . GLU A 1 657 ? -5.747 -14.521 59.899 1.00 46.00 657 GLU A O 1
ATOM 4973 N N . LYS A 1 658 ? -4.798 -12.493 59.865 1.00 38.12 658 LYS A N 1
ATOM 4974 C CA . LYS A 1 658 ? -3.680 -12.906 60.715 1.00 38.12 658 LYS A CA 1
ATOM 4975 C C . LYS A 1 658 ? -4.230 -13.134 62.120 1.00 38.12 658 LYS A C 1
ATOM 4977 O O . LYS A 1 658 ? -4.467 -12.163 62.833 1.00 38.12 658 LYS A O 1
ATOM 4982 N N . ASP A 1 659 ? -4.376 -14.398 62.508 1.00 39.16 659 ASP A N 1
ATOM 4983 C CA . ASP A 1 659 ? -4.676 -14.802 63.881 1.00 39.16 659 ASP A CA 1
ATOM 4984 C C . ASP A 1 659 ? -3.774 -14.023 64.850 1.00 39.16 659 ASP A C 1
ATOM 4986 O O . ASP A 1 659 ? -2.540 -14.138 64.816 1.00 39.16 659 ASP A O 1
ATOM 4990 N N . ALA A 1 660 ? -4.378 -13.210 65.720 1.00 42.53 660 ALA A N 1
ATOM 4991 C CA . ALA A 1 660 ? -3.671 -12.615 66.842 1.00 42.53 660 ALA A CA 1
ATOM 4992 C C . ALA A 1 660 ? -3.253 -13.764 67.765 1.00 42.53 660 ALA A C 1
ATOM 4994 O O . ALA A 1 660 ? -4.050 -14.270 68.554 1.00 42.53 660 ALA A O 1
ATOM 4995 N N . GLY A 1 661 ? -2.008 -14.223 67.617 1.00 44.88 661 GLY A N 1
ATOM 4996 C CA . GLY A 1 661 ? -1.497 -15.380 68.339 1.00 44.88 661 GLY A CA 1
ATOM 4997 C C . GLY A 1 661 ? -1.733 -15.258 69.845 1.00 44.88 661 GLY A C 1
ATOM 4998 O O . GLY A 1 661 ? -1.725 -14.158 70.396 1.00 44.88 661 GLY A O 1
ATOM 4999 N N . LEU A 1 662 ? -1.886 -16.403 70.518 1.00 45.81 662 LEU A N 1
ATOM 5000 C CA . LEU A 1 662 ? -2.151 -16.563 71.959 1.00 45.81 662 LEU A CA 1
ATOM 5001 C C . LEU A 1 662 ? -1.375 -15.577 72.865 1.00 45.81 662 LEU A C 1
ATOM 5003 O O . LEU A 1 662 ? -1.841 -15.198 73.935 1.00 45.81 662 LEU A O 1
ATOM 5007 N N . MET A 1 663 ? -0.190 -15.140 72.429 1.00 42.41 663 MET A N 1
ATOM 5008 C CA . MET A 1 663 ? 0.641 -14.148 73.106 1.00 42.41 663 MET A CA 1
ATOM 5009 C C . MET A 1 663 ? 0.099 -12.714 73.114 1.00 42.41 663 MET A C 1
ATOM 5011 O O . MET A 1 663 ? 0.310 -12.012 74.100 1.00 42.41 663 MET A O 1
ATOM 5015 N N . ASP A 1 664 ? -0.585 -12.252 72.070 1.00 53.28 664 ASP A N 1
ATOM 5016 C CA . ASP A 1 664 ? -1.169 -10.905 72.049 1.00 53.28 664 ASP A CA 1
ATOM 5017 C C . ASP A 1 664 ? -2.473 -10.852 72.858 1.00 53.28 664 ASP A C 1
ATOM 5019 O O . ASP A 1 664 ? -2.717 -9.874 73.571 1.00 53.28 664 ASP A O 1
ATOM 5023 N N . GLN A 1 665 ? -3.224 -11.959 72.897 1.00 50.22 665 GLN A N 1
ATOM 5024 C CA . GLN A 1 665 ? -4.325 -12.157 73.848 1.00 50.22 665 GLN A CA 1
ATOM 5025 C C . GLN A 1 665 ? -3.820 -12.192 75.305 1.00 50.22 665 GLN A C 1
ATOM 5027 O O . GLN A 1 665 ? -4.380 -11.516 76.171 1.00 50.22 665 GLN A O 1
ATOM 5032 N N . LEU A 1 666 ? -2.704 -12.886 75.576 1.00 47.41 666 LEU A N 1
ATOM 5033 C CA . LEU A 1 666 ? -2.072 -12.930 76.902 1.00 47.41 666 LEU A CA 1
ATOM 5034 C C . LEU A 1 666 ? -1.557 -11.548 77.350 1.00 47.41 666 LEU A C 1
ATOM 5036 O O . LEU A 1 666 ? -1.735 -11.163 78.506 1.00 47.41 666 LEU A O 1
ATOM 5040 N N . LYS A 1 667 ? -0.956 -10.767 76.439 1.00 50.72 667 LYS A N 1
ATOM 5041 C CA . LYS A 1 667 ? -0.499 -9.392 76.718 1.00 50.72 667 LYS A CA 1
ATOM 5042 C C . LYS A 1 667 ? -1.654 -8.445 77.034 1.00 50.72 667 LYS A C 1
ATOM 5044 O O . LYS A 1 667 ? -1.486 -7.577 77.886 1.00 50.72 667 LYS A O 1
ATOM 5049 N N . ASN A 1 668 ? -2.803 -8.591 76.374 1.00 50.19 668 ASN A N 1
ATOM 5050 C CA . ASN A 1 668 ? -3.983 -7.771 76.660 1.00 50.19 668 ASN A CA 1
ATOM 5051 C C . ASN A 1 668 ? -4.640 -8.148 77.997 1.00 50.19 668 ASN A C 1
ATOM 5053 O O . ASN A 1 668 ? -5.011 -7.253 78.752 1.00 50.19 668 ASN A O 1
ATOM 5057 N N . ALA A 1 669 ? -4.676 -9.434 78.356 1.00 44.91 669 ALA A N 1
ATOM 5058 C CA . ALA A 1 669 ? -5.137 -9.882 79.674 1.00 44.91 669 ALA A CA 1
ATOM 5059 C C . ALA A 1 669 ? -4.216 -9.414 80.824 1.00 44.91 669 ALA A C 1
ATOM 5061 O O . ALA A 1 669 ? -4.688 -9.052 81.899 1.00 44.91 669 ALA A O 1
ATOM 5062 N N . LEU A 1 670 ? -2.898 -9.346 80.592 1.00 47.16 670 LEU A N 1
ATOM 5063 C CA . LEU A 1 670 ? -1.923 -8.807 81.554 1.00 47.16 670 LEU A CA 1
ATOM 5064 C C . LEU A 1 670 ? -2.036 -7.286 81.759 1.00 47.16 670 LEU A C 1
ATOM 5066 O O . LEU A 1 670 ? -1.590 -6.779 82.787 1.00 47.16 670 LEU A O 1
ATOM 5070 N N . LYS A 1 671 ? -2.622 -6.556 80.801 1.00 48.31 671 LYS A N 1
ATOM 5071 C CA . LYS A 1 671 ? -2.834 -5.102 80.888 1.00 48.31 671 LYS A CA 1
ATOM 5072 C C . LYS A 1 671 ? -4.083 -4.715 81.686 1.00 48.31 671 LYS A C 1
ATOM 5074 O O . LYS A 1 671 ? -4.152 -3.575 82.131 1.00 48.31 671 LYS A O 1
ATOM 5079 N N . ASN A 1 672 ? -5.040 -5.627 81.883 1.00 48.19 672 ASN A N 1
ATOM 5080 C CA . ASN A 1 672 ? -6.259 -5.367 82.654 1.00 48.19 672 ASN A CA 1
ATOM 5081 C C . ASN A 1 672 ? -6.666 -6.618 83.461 1.00 48.19 672 ASN A C 1
ATOM 5083 O O . ASN A 1 672 ? -7.377 -7.485 82.949 1.00 48.19 672 ASN A O 1
ATOM 5087 N N . PRO A 1 673 ? -6.196 -6.765 84.713 1.00 43.12 673 PRO A N 1
ATOM 5088 C CA . PRO A 1 673 ? -6.347 -8.013 85.445 1.00 43.12 673 PRO A CA 1
ATOM 5089 C C . PRO A 1 673 ? -7.755 -8.139 86.045 1.00 43.12 673 PRO A C 1
ATOM 5091 O O . PRO A 1 673 ? -8.040 -7.591 87.108 1.00 43.12 673 PRO A O 1
ATOM 5094 N N . GLN A 1 674 ? -8.628 -8.925 85.413 1.00 51.16 674 GLN A N 1
ATOM 5095 C CA . GLN A 1 674 ? -9.620 -9.706 86.162 1.00 51.16 674 GLN A CA 1
ATOM 5096 C C . GLN A 1 674 ? -9.015 -11.070 86.523 1.00 51.16 674 GLN A C 1
ATOM 5098 O O . GLN A 1 674 ? -8.024 -11.490 85.922 1.00 51.16 674 GLN A O 1
ATOM 5103 N N . LYS A 1 675 ? -9.530 -11.716 87.579 1.00 51.94 675 LYS A N 1
ATOM 5104 C CA . LYS A 1 675 ? -8.921 -12.905 88.203 1.00 51.94 675 LYS A CA 1
ATOM 5105 C C . LYS A 1 675 ? -8.540 -13.941 87.136 1.00 51.94 675 LYS A C 1
ATOM 5107 O O . LYS A 1 675 ? -9.399 -14.498 86.466 1.00 51.94 675 LYS A O 1
ATOM 5112 N N . ILE A 1 676 ? -7.242 -14.232 87.016 1.00 50.50 676 ILE A N 1
ATOM 5113 C CA . ILE A 1 676 ? -6.662 -15.108 85.975 1.00 50.50 676 ILE A CA 1
ATOM 5114 C C . ILE A 1 676 ? -7.315 -16.506 85.940 1.00 50.50 676 ILE A C 1
ATOM 5116 O O . ILE A 1 676 ? -7.338 -17.155 84.896 1.00 50.50 676 ILE A O 1
ATOM 5120 N N . GLY A 1 677 ? -7.892 -16.961 87.058 1.00 49.81 677 GLY A N 1
ATOM 5121 C CA . GLY A 1 677 ? -8.649 -18.212 87.139 1.00 49.81 677 GLY A CA 1
ATOM 5122 C C . GLY A 1 677 ? -9.874 -18.298 86.216 1.00 49.81 677 GLY A C 1
ATOM 5123 O O . GLY A 1 677 ? -10.281 -19.412 85.889 1.00 49.81 677 GLY A O 1
ATOM 5124 N N . ASP A 1 678 ? -10.424 -17.175 85.749 1.00 51.00 678 ASP A N 1
ATOM 5125 C CA . ASP A 1 678 ? -11.607 -17.150 84.873 1.00 51.00 678 ASP A CA 1
ATOM 5126 C C . ASP A 1 678 ? -11.261 -17.420 83.396 1.00 51.00 678 ASP A C 1
ATOM 5128 O O . ASP A 1 678 ? -12.125 -17.820 82.622 1.00 51.00 678 ASP A O 1
ATOM 5132 N N . LEU A 1 679 ? -9.982 -17.302 83.015 1.00 48.56 679 LEU A N 1
ATOM 5133 C CA . LEU A 1 679 ? -9.482 -17.585 81.659 1.00 48.56 679 LEU A CA 1
ATOM 5134 C C . LEU A 1 679 ? -9.094 -19.058 81.444 1.00 48.56 679 LEU A C 1
ATOM 5136 O O . LEU A 1 679 ? -8.725 -19.453 80.338 1.00 48.56 679 LEU A O 1
ATOM 5140 N N . LEU A 1 680 ? -9.147 -19.884 82.493 1.00 50.56 680 LEU A N 1
ATOM 5141 C CA . LEU A 1 680 ? -8.843 -21.312 82.411 1.00 50.56 680 LEU A CA 1
ATOM 5142 C C . LEU A 1 680 ? -10.135 -22.128 82.238 1.00 50.56 680 LEU A C 1
ATOM 5144 O O . LEU A 1 680 ? -11.125 -21.845 82.916 1.00 50.56 680 LEU A O 1
ATOM 5148 N N . PRO A 1 681 ? -10.150 -23.177 81.397 1.00 50.09 681 PRO A N 1
ATOM 5149 C CA . PRO A 1 681 ? -11.339 -24.003 81.204 1.00 50.09 681 PRO A CA 1
ATOM 5150 C C . PRO A 1 681 ? -11.744 -24.730 82.498 1.00 50.09 681 PRO A C 1
ATOM 5152 O O . PRO A 1 681 ? -10.896 -25.256 83.223 1.00 50.09 681 PRO A O 1
ATOM 5155 N N . ASP A 1 682 ? -13.050 -24.823 82.772 1.00 51.56 682 ASP A N 1
ATOM 5156 C CA . ASP A 1 682 ? -13.604 -25.364 84.034 1.00 51.56 682 ASP A CA 1
ATOM 5157 C C . ASP A 1 682 ? -13.225 -26.822 84.330 1.00 51.56 682 ASP A C 1
ATOM 5159 O O . ASP A 1 682 ? -13.256 -27.270 85.478 1.00 51.56 682 ASP A O 1
ATOM 5163 N N . LYS A 1 683 ? -12.766 -27.550 83.308 1.00 49.59 683 LYS A N 1
ATOM 5164 C CA . LYS A 1 683 ? -12.248 -28.922 83.407 1.00 49.59 683 LYS A CA 1
ATOM 5165 C C . LYS A 1 683 ? -10.991 -29.049 84.285 1.00 49.59 683 LYS A C 1
ATOM 5167 O O . LYS A 1 683 ? -10.650 -30.162 84.671 1.00 49.59 683 LYS A O 1
ATOM 5172 N N . LEU A 1 684 ? -10.318 -27.942 84.620 1.00 51.50 684 LEU A N 1
ATOM 5173 C CA . LEU A 1 684 ? -9.157 -27.911 85.525 1.00 51.50 684 LEU A CA 1
ATOM 5174 C C . LEU A 1 684 ? -9.525 -27.931 87.025 1.00 51.50 684 LEU A C 1
ATOM 5176 O O . LEU A 1 684 ? -8.634 -28.043 87.865 1.00 51.50 684 LEU A O 1
ATOM 5180 N N . GLY A 1 685 ? -10.816 -27.891 87.381 1.00 58.25 685 GLY A N 1
ATOM 5181 C CA . GLY A 1 685 ? -11.321 -28.243 88.715 1.00 58.25 685 GLY A CA 1
ATOM 5182 C C . GLY A 1 685 ? -10.546 -27.636 89.898 1.00 58.25 685 GLY A C 1
ATOM 5183 O O . GLY A 1 685 ? -10.323 -26.427 89.966 1.00 58.25 685 GLY A O 1
ATOM 5184 N N . SER A 1 686 ? -10.123 -28.483 90.847 1.00 49.84 686 SER A N 1
ATOM 5185 C CA . SER A 1 686 ? -9.456 -28.096 92.105 1.00 49.84 686 SER A CA 1
ATOM 5186 C C . SER A 1 686 ? -8.136 -27.330 91.938 1.00 49.84 686 SER A C 1
ATOM 5188 O O . SER A 1 686 ? -7.671 -26.745 92.914 1.00 49.84 686 SER A O 1
ATOM 5190 N N . LEU A 1 687 ? -7.557 -27.283 90.730 1.00 52.41 687 LEU A N 1
ATOM 5191 C CA . LEU A 1 687 ? -6.356 -26.495 90.422 1.00 52.41 687 LEU A CA 1
ATOM 5192 C C . LEU A 1 687 ? -6.643 -24.992 90.290 1.00 52.41 687 LEU A C 1
ATOM 5194 O O . LEU A 1 687 ? -5.730 -24.201 90.501 1.00 52.41 687 LEU A O 1
ATOM 5198 N N . LYS A 1 688 ? -7.892 -24.572 90.011 1.00 52.31 688 LYS A N 1
ATOM 5199 C CA . LYS A 1 688 ? -8.269 -23.140 89.997 1.00 52.31 688 LYS A CA 1
ATOM 5200 C C . LYS A 1 688 ? -8.196 -22.505 91.393 1.00 52.31 688 LYS A C 1
ATOM 5202 O O . LYS A 1 688 ? -8.040 -21.290 91.519 1.00 52.31 688 LYS A O 1
ATOM 5207 N N . LYS A 1 689 ? -8.339 -23.297 92.463 1.00 55.78 689 LYS A N 1
ATOM 5208 C CA . LYS A 1 689 ? -8.508 -22.771 93.824 1.00 55.78 689 LYS A CA 1
ATOM 5209 C C . LYS A 1 689 ? -7.157 -22.326 94.400 1.00 55.78 689 LYS A C 1
ATOM 5211 O O . LYS A 1 689 ? -6.356 -23.152 94.823 1.00 55.78 689 LYS A O 1
ATOM 5216 N N . GLY A 1 690 ? -6.934 -21.011 94.430 1.00 52.72 690 GLY A N 1
ATOM 5217 C CA . GLY A 1 690 ? -5.730 -20.378 94.989 1.00 52.72 690 GLY A CA 1
ATOM 5218 C C . GLY A 1 690 ? -4.831 -19.669 93.971 1.00 52.72 690 GLY A C 1
ATOM 5219 O O . GLY A 1 690 ? -3.836 -19.083 94.377 1.00 52.72 690 GLY A O 1
ATOM 5220 N N . LEU A 1 691 ? -5.178 -19.682 92.678 1.00 55.97 691 LEU A N 1
ATOM 5221 C CA . LEU A 1 691 ? -4.434 -18.986 91.623 1.00 55.97 691 LEU A CA 1
ATOM 5222 C C . LEU A 1 691 ? -4.975 -17.562 91.443 1.00 55.97 691 LEU A C 1
ATOM 5224 O O . LEU A 1 691 ? -5.840 -17.317 90.603 1.00 55.97 691 LEU A O 1
ATOM 5228 N N . ASN A 1 692 ? -4.504 -16.629 92.273 1.00 54.41 692 ASN A N 1
ATOM 5229 C CA . ASN A 1 692 ? -4.983 -15.243 92.258 1.00 54.41 692 ASN A CA 1
ATOM 5230 C C . ASN A 1 692 ? -4.031 -14.296 91.515 1.00 54.41 692 ASN A C 1
ATOM 5232 O O . ASN A 1 692 ? -4.435 -13.204 91.123 1.00 54.41 692 ASN A O 1
ATOM 5236 N N . THR A 1 693 ? -2.782 -14.710 91.301 1.00 52.72 693 THR A N 1
ATOM 5237 C CA . THR A 1 693 ? -1.749 -13.934 90.612 1.00 52.72 693 THR A CA 1
ATOM 5238 C C . THR A 1 693 ? -0.980 -14.790 89.604 1.00 52.72 693 THR A C 1
ATOM 5240 O O . THR A 1 693 ? -0.959 -16.018 89.688 1.00 52.72 693 THR A O 1
ATOM 5243 N N . ALA A 1 694 ? -0.294 -14.144 88.655 1.00 47.16 694 ALA A N 1
ATOM 5244 C CA . ALA A 1 694 ? 0.567 -14.834 87.689 1.00 47.16 694 ALA A CA 1
ATOM 5245 C C . ALA A 1 694 ? 1.705 -15.631 88.368 1.00 47.16 694 ALA A C 1
ATOM 5247 O O . ALA A 1 694 ? 2.128 -16.664 87.851 1.00 47.16 694 ALA A O 1
ATOM 5248 N N . GLY A 1 695 ? 2.159 -15.191 89.550 1.00 50.44 695 GLY A N 1
ATOM 5249 C CA . GLY A 1 695 ? 3.155 -15.905 90.354 1.00 50.44 695 GLY A CA 1
ATOM 5250 C C . GLY A 1 695 ? 2.640 -17.235 90.909 1.00 50.44 695 GLY A C 1
ATOM 5251 O O . GLY A 1 695 ? 3.375 -18.221 90.913 1.00 50.44 695 GLY A O 1
ATOM 5252 N N . ASP A 1 696 ? 1.360 -17.301 91.288 1.00 56.28 696 ASP A N 1
ATOM 5253 C CA . ASP A 1 696 ? 0.743 -18.532 91.794 1.00 56.28 696 ASP A CA 1
ATOM 5254 C C . ASP A 1 696 ? 0.688 -19.616 90.704 1.00 56.28 696 ASP A C 1
ATOM 5256 O O . ASP A 1 696 ? 0.918 -20.793 90.982 1.00 56.28 696 ASP A O 1
ATOM 5260 N N . VAL A 1 697 ? 0.446 -19.214 89.447 1.00 52.12 697 VAL A N 1
ATOM 5261 C CA . VAL A 1 697 ? 0.386 -20.113 88.278 1.00 52.12 697 VAL A CA 1
ATOM 5262 C C . VAL A 1 697 ? 1.766 -20.687 87.959 1.00 52.12 697 VAL A C 1
ATOM 5264 O O . VAL A 1 697 ? 1.900 -21.888 87.729 1.00 52.12 697 VAL A O 1
ATOM 5267 N N . ILE A 1 698 ? 2.805 -19.849 87.999 1.00 52.81 698 ILE A N 1
ATOM 5268 C CA . ILE A 1 698 ? 4.190 -20.269 87.744 1.00 52.81 698 ILE A CA 1
ATOM 5269 C C . ILE A 1 698 ? 4.675 -21.241 88.829 1.00 52.81 698 ILE A C 1
ATOM 5271 O O . ILE A 1 698 ? 5.259 -22.274 88.499 1.00 52.81 698 ILE A O 1
ATOM 5275 N N . ASN A 1 699 ? 4.373 -20.968 90.103 1.00 53.06 699 ASN A N 1
ATOM 5276 C CA . ASN A 1 699 ? 4.728 -21.857 91.213 1.00 53.06 699 ASN A CA 1
ATOM 5277 C C . ASN A 1 699 ? 4.012 -23.218 91.121 1.00 53.06 699 ASN A C 1
ATOM 5279 O O . ASN A 1 699 ? 4.628 -24.253 91.363 1.00 53.06 699 ASN A O 1
ATOM 5283 N N . LYS A 1 700 ? 2.738 -23.253 90.700 1.00 55.34 700 LYS A N 1
ATOM 5284 C CA . LYS A 1 700 ? 1.979 -24.508 90.529 1.00 55.34 700 LYS A CA 1
ATOM 5285 C C . LYS A 1 700 ? 2.493 -25.371 89.372 1.00 55.34 700 LYS A C 1
ATOM 5287 O O . LYS A 1 700 ? 2.504 -26.592 89.480 1.00 55.34 700 LYS A O 1
ATOM 5292 N N . ILE A 1 701 ? 2.941 -24.751 88.276 1.00 50.81 701 ILE A N 1
ATOM 5293 C CA . ILE A 1 701 ? 3.555 -25.452 87.132 1.00 50.81 701 ILE A CA 1
ATOM 5294 C C . ILE A 1 701 ? 4.890 -26.100 87.534 1.00 50.81 701 ILE A C 1
ATOM 5296 O O . ILE A 1 701 ? 5.254 -27.141 86.987 1.00 50.81 701 ILE A O 1
AT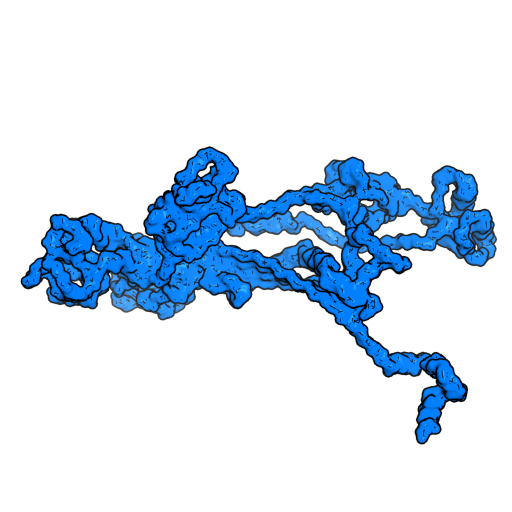OM 5300 N N . GLN A 1 702 ? 5.604 -25.520 88.503 1.00 50.75 702 GLN A N 1
ATOM 5301 C CA . GLN A 1 702 ? 6.829 -26.104 89.053 1.00 50.75 702 GLN A CA 1
ATOM 5302 C C . GLN A 1 702 ? 6.568 -27.268 90.024 1.00 50.75 702 GLN A C 1
ATOM 5304 O O . GLN A 1 702 ? 7.404 -28.159 90.087 1.00 50.75 702 GLN A O 1
ATOM 5309 N N . GLU A 1 703 ? 5.421 -27.315 90.714 1.00 48.50 703 GLU A N 1
ATOM 5310 C CA . GLU A 1 703 ? 5.021 -28.448 91.578 1.00 48.50 703 GLU A CA 1
ATOM 5311 C C . GLU A 1 703 ? 4.591 -29.715 90.802 1.00 48.50 703 GLU A C 1
ATOM 5313 O O . GLU A 1 703 ? 4.481 -30.783 91.400 1.00 48.50 703 GLU A O 1
ATOM 5318 N N . ILE A 1 704 ? 4.306 -29.614 89.496 1.00 49.16 704 ILE A N 1
ATOM 5319 C CA . ILE A 1 704 ? 3.797 -30.721 88.650 1.00 49.16 704 ILE A CA 1
ATOM 5320 C C . ILE A 1 704 ? 4.923 -31.370 87.803 1.00 49.16 704 ILE A C 1
ATOM 5322 O O . ILE A 1 704 ? 4.678 -32.275 87.004 1.00 49.16 704 ILE A O 1
ATOM 5326 N N . LYS A 1 705 ? 6.177 -30.946 87.999 1.00 39.78 705 LYS A N 1
ATOM 5327 C CA . LYS A 1 705 ? 7.384 -31.658 87.549 1.00 39.78 705 LYS A CA 1
ATOM 5328 C C . LYS A 1 705 ? 8.013 -32.400 88.717 1.00 39.78 705 LYS A C 1
ATOM 5330 O O . LYS A 1 705 ? 8.549 -33.499 88.458 1.00 39.78 705 LYS A O 1
#

pLDDT: mean 75.57, std 19.46, range [23.62, 98.12]

Foldseek 3Di:
DPPPPVVVVVVVVVDDDDDDDDDDDDDDDEAAQPQQPPPDRDVVSLVNLVCVQVVVPDPSGDQRNQPFAPPSDRDVVSSVLSVCVNVVPPPRGGDADKAKEWEDAQPHTLDIAIDGAFAFSRDDAFCVSLDDPQKDWPAKAQDSVRDHGDDSRGGDHHHGYIYTDIDGNDPPPPVVPLEDEAEAAAQFDKFKKAFQDDDDDQQRFKDKDWDFPDDDFDWGWDDPPPPRIIIIGGPVGHDAFTKMKMFGDPRMDTPPDDRSHGMYIYHHHDQFDALWAFQPQAAEAADQDLPPDDQQDKDFAPPDDQFGKYKYWHPDTPRPDDLNVLAPCPVIDIDMFGFHDDDHRITGTHHDDPVCVQNGTDQAFEFEKAADADPDQKDKDACPQDPRGIHTPLVLQCVFVNNVQSDRVNVLVRDDQQHKYWYANDLPPDDQVGIWIWGFHDADSVVRMTITGTDHLVCSFCSRWGKGWHADFLCNVAPPVRFVVVFVVVVCVCVVVCVLVVVVLVLVVVLCPDPVNVPDPQPDPQPADVVSDRDDPVVVSRDSPCVFKDFPDPKDKGWGWDRDDPPDPPRSFTKIKIKIKIWTWIWGDGPQAIKIKIKIKMKMKMKGKTKMKTKTFDWDDRSNHRTGGDGIDMTMDIDIDMDIDMDMDMDMDGDGPPPPPPVNVVVVCVVPPDQPLVVDDCVVPPLSPPRRDPVSVVVVVVVVD

Sequence (705 aa):
MKKRLLSLILVIALALTALPFTAFAQTNGIMYGDVNLDGEIDLLDILTMKLYLVEDNPADFSFVNADVNADNEIDLVDLLILKKYLAEWDGIHLGPALVTVSFYDGENLIDSLIATKGYPLGEVPSAAKSSKANAILEGYYTDKELTSPFYAENPVDGNMSVYAKYTAMEDMVEDSPVSFARMDQPANTTFEIKRISGEILPQNAAALVVKDGSDPITVTITDDNNDGIYTVKAPNGYNEGSSYELNLADGWCFADKDPNIKTAAFSIAKQAVNNIAMNASNHYVKYSDPALLSAGSIVTCEGVNVGDLICFYKTTSPKNRDYTSGNAYMDDPETWFKAGSVSGNKVTLAALEESDNEKMYDIPDNFPVIGSLPSGNGGKFTLAPDSDGYTLDTSAYALMIGEENGNLNYAIGKVSVGDFISVYTSQDNINANNVYYGKITDYNSITGEITYVKSSAEEIETAADMYIKPVVSGDELVSEEAKARIESTVYSQVESSGFAKQAAEQLAYMAVKTDGFKSMPGVKVLLTDENGQAVSAAKLAARNISKGFELKEGVKLKVEVITSGDQLHFKDRGAVQLAVGINAQYEIEAQDGKVMLNLDASFVQEISLGITANGELVKTKLLGIIPVPCGVKVGASVDIKSFTGIRIDAQAYTEAEKDAGLMDQLKNALKNPQKIGDLLPDKLGSLKKGLNTAGDVINKIQEIK